Protein AF-K2SAN8-F1 (afdb_monomer)

Nearest PDB structures (foldseek):
  2pwq-assembly1_A  TM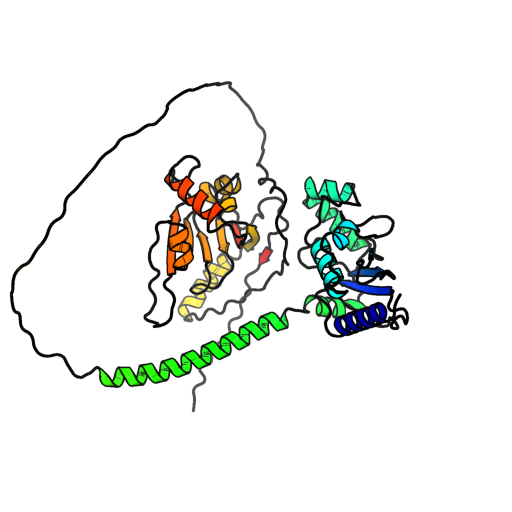=8.621E-01  e=1.666E-12  Plasmodium yoelii
  6jb7-assembly1_A  TM=8.737E-01  e=1.089E-11  Homo sapiens
  2bf8-assembly1_A  TM=8.536E-01  e=1.089E-11  Bos taurus
  1fzy-assembly2_B  TM=8.467E-01  e=1.089E-11  Saccharomyces cerevisiae
  5dfl-assembly1_A  TM=8.060E-01  e=1.924E-11  Homo sapiens

pLDDT: mean 72.25, std 24.47, range [22.67, 98.5]

Mean predicted aligned error: 20.69 Å

Foldseek 3Di:
DDPVQVVQLVVLVVVCVVAAAFQKDADPPDDPPPDSQKDWIKGQQFAPFLLNQFIWIKMWGHDPPPPVAFTWIATPFQFLAQQAARPTRTGQRCLRGVPRDNVDGPRVSVVSVNQCRQPPDLVNGNPVVLSVCVQPPVVVSSVVRNVSRVVGGHDDPVCPVVSVVSNCRPVVVVVVVVVVVVVVVVVVVVVVVVVVVVVVVPPPDDDDDDDDDDDDDDDDDDDDDDDDDDDDDDDDDDDDDDDDDDDDDDDDDDPDDPDDDGGDHDDPDPDDDDDDDDPVVVVVVCCVVVVVQFFFWKFKDWFFPLVCLDDPNLVPPQQPFFKWKWWDDDPQPDFIWIAGNNKIKTKAFPVLCVVLVADWDWDDDPPDPDRGIITIHIDNCNDPQCDPPRPNNVSVSCSRVPRRVDITIMIMGGPVCRNDDRPDDPRIDTDGDDDDDDDPDDPPDD

Radius of gyration: 30.13 Å; Cα contacts (8 Å, |Δi|>4): 575; chains: 1; bounding box: 78×81×96 Å

Organism: Macrophomina phaseolina (strain MS6) (NCBI:txid1126212)

Structure (mmCIF, N/CA/C/O backbone):
data_AF-K2SAN8-F1
#
_entry.id   AF-K2SAN8-F1
#
loop_
_atom_site.group_PDB
_atom_site.id
_atom_site.type_symbol
_atom_site.label_atom_id
_atom_site.label_alt_id
_atom_site.label_comp_id
_atom_site.label_asym_id
_atom_site.label_entity_id
_atom_site.label_seq_id
_atom_site.pdbx_PDB_ins_code
_atom_site.Cartn_x
_atom_site.Cartn_y
_atom_site.Cartn_z
_atom_site.occupancy
_atom_site.B_iso_or_equiv
_atom_site.auth_seq_id
_atom_site.auth_comp_id
_atom_site.auth_asym_id
_atom_site.auth_atom_id
_atom_site.pdbx_PDB_model_num
ATOM 1 N N . MET A 1 1 ? 27.602 6.646 -16.347 1.00 84.94 1 MET A N 1
ATOM 2 C CA . MET A 1 1 ? 27.519 6.472 -14.873 1.00 84.94 1 MET A CA 1
ATOM 3 C C . MET A 1 1 ? 28.929 6.350 -14.287 1.00 84.94 1 MET A C 1
ATOM 5 O O . MET A 1 1 ? 29.785 5.801 -14.969 1.00 84.94 1 MET A O 1
ATOM 9 N N . ASN A 1 2 ? 29.217 6.882 -13.089 1.00 89.88 2 ASN A N 1
ATOM 10 C CA . ASN A 1 2 ? 30.570 6.803 -12.496 1.00 89.88 2 ASN A CA 1
ATOM 11 C C . ASN A 1 2 ? 30.810 5.475 -11.743 1.00 89.88 2 ASN A C 1
ATOM 13 O O . ASN A 1 2 ? 29.861 4.770 -11.405 1.00 89.88 2 ASN A O 1
ATOM 17 N N . SER A 1 3 ? 32.071 5.138 -11.449 1.00 90.50 3 SER A N 1
ATOM 18 C CA . SER A 1 3 ? 32.447 3.839 -10.858 1.00 90.50 3 SER A CA 1
ATOM 19 C C . SER A 1 3 ? 31.837 3.575 -9.475 1.00 90.50 3 SER A C 1
ATOM 21 O O . SER A 1 3 ? 31.459 2.443 -9.173 1.00 90.50 3 SER A O 1
ATOM 23 N N . ARG A 1 4 ? 31.694 4.609 -8.634 1.00 91.00 4 ARG A N 1
ATOM 24 C CA . ARG A 1 4 ? 31.044 4.499 -7.315 1.00 91.00 4 ARG A CA 1
ATOM 25 C C . ARG A 1 4 ? 29.552 4.186 -7.462 1.00 91.00 4 ARG A C 1
ATOM 27 O O . ARG A 1 4 ? 29.043 3.319 -6.761 1.00 91.00 4 ARG A O 1
ATOM 34 N N . SER A 1 5 ? 28.890 4.867 -8.392 1.00 92.25 5 SER A N 1
ATOM 35 C CA . SER A 1 5 ? 27.467 4.695 -8.702 1.00 92.25 5 SER A CA 1
ATOM 36 C C . SER A 1 5 ? 27.193 3.320 -9.305 1.00 92.25 5 SER A C 1
ATOM 38 O O . SER A 1 5 ? 26.248 2.656 -8.903 1.00 92.25 5 SER A O 1
ATOM 40 N N . LEU A 1 6 ? 28.074 2.842 -10.191 1.00 93.19 6 LEU A N 1
ATOM 41 C CA . LEU A 1 6 ? 27.991 1.497 -10.761 1.00 93.19 6 LEU A CA 1
ATOM 42 C C . LEU A 1 6 ? 28.136 0.407 -9.690 1.00 93.19 6 LEU A C 1
ATOM 44 O O . LEU A 1 6 ? 27.370 -0.548 -9.685 1.00 93.19 6 LEU A O 1
ATOM 48 N N . ARG A 1 7 ? 29.071 0.568 -8.740 1.00 94.25 7 ARG A N 1
ATOM 49 C CA . ARG A 1 7 ? 29.221 -0.371 -7.616 1.00 94.25 7 ARG A CA 1
ATOM 50 C C . ARG A 1 7 ? 27.999 -0.367 -6.697 1.00 94.25 7 ARG A C 1
ATOM 52 O O . ARG A 1 7 ? 27.585 -1.434 -6.257 1.00 94.25 7 ARG A O 1
ATOM 59 N N . ARG A 1 8 ? 27.430 0.813 -6.415 1.00 94.44 8 ARG A N 1
ATOM 60 C CA . ARG A 1 8 ? 26.171 0.932 -5.664 1.00 94.44 8 ARG A CA 1
ATOM 61 C C . ARG A 1 8 ? 25.045 0.194 -6.386 1.00 94.44 8 ARG A C 1
ATOM 63 O O . ARG A 1 8 ? 24.405 -0.645 -5.771 1.00 94.44 8 ARG A O 1
ATOM 70 N N . LEU A 1 9 ? 24.866 0.446 -7.680 1.00 95.25 9 LEU A N 1
ATOM 71 C CA . LEU A 1 9 ? 23.820 -0.192 -8.474 1.00 95.25 9 LEU A CA 1
ATOM 72 C C . LEU A 1 9 ? 23.974 -1.718 -8.523 1.00 95.25 9 LEU A C 1
ATOM 74 O O . LEU A 1 9 ? 23.003 -2.431 -8.308 1.00 95.25 9 LEU A O 1
ATOM 78 N N . ALA A 1 10 ? 25.193 -2.223 -8.729 1.00 94.12 10 ALA A N 1
ATOM 79 C CA . ALA A 1 10 ? 25.463 -3.660 -8.692 1.00 94.12 10 ALA A CA 1
ATOM 80 C C . ALA A 1 10 ? 25.134 -4.282 -7.320 1.00 94.12 10 ALA A C 1
ATOM 82 O O . ALA A 1 10 ? 24.589 -5.381 -7.258 1.00 94.12 10 ALA A O 1
ATOM 83 N N . GLY A 1 11 ? 25.426 -3.575 -6.222 1.00 94.38 11 GLY A N 1
ATOM 84 C CA . GLY A 1 11 ? 25.046 -4.002 -4.873 1.00 94.38 11 GLY A CA 1
ATOM 85 C C . GLY A 1 11 ? 23.531 -4.019 -4.651 1.00 94.38 11 GLY A C 1
ATOM 86 O O . GLY A 1 11 ? 23.014 -4.952 -4.035 1.00 94.38 11 GLY A O 1
ATOM 87 N N . ASP A 1 12 ? 22.814 -3.033 -5.191 1.00 95.19 12 ASP A N 1
ATOM 88 C CA . ASP A 1 12 ? 21.354 -2.972 -5.100 1.00 95.19 12 ASP A CA 1
ATOM 89 C C . ASP A 1 12 ? 20.702 -4.105 -5.911 1.00 95.19 12 ASP A C 1
ATOM 91 O O . ASP A 1 12 ? 19.794 -4.759 -5.403 1.00 95.19 12 ASP A O 1
ATOM 95 N N . HIS A 1 13 ? 21.215 -4.414 -7.110 1.00 93.50 13 HIS A N 1
ATOM 96 C CA . HIS A 1 13 ? 20.814 -5.599 -7.887 1.00 93.50 13 HIS A CA 1
ATOM 97 C C . HIS A 1 13 ? 21.083 -6.900 -7.128 1.00 93.50 13 HIS A C 1
ATOM 99 O O . HIS A 1 13 ? 20.190 -7.732 -7.006 1.00 93.50 13 HIS A O 1
ATOM 105 N N . ALA A 1 14 ? 22.282 -7.070 -6.561 1.00 91.88 14 ALA A N 1
ATOM 106 C CA . ALA A 1 14 ? 22.618 -8.264 -5.783 1.00 91.88 14 ALA A CA 1
ATOM 107 C C . ALA A 1 14 ? 21.690 -8.443 -4.569 1.00 91.88 14 ALA A C 1
ATOM 109 O O . ALA A 1 14 ? 21.231 -9.551 -4.298 1.00 91.88 14 ALA A O 1
ATOM 110 N N . THR A 1 15 ? 21.370 -7.349 -3.872 1.00 91.56 15 THR A N 1
ATOM 111 C CA . THR A 1 15 ? 20.417 -7.355 -2.752 1.00 91.56 15 THR A CA 1
ATOM 112 C C . THR A 1 15 ? 19.019 -7.738 -3.227 1.00 91.56 15 THR A C 1
ATOM 114 O O . THR A 1 15 ? 18.359 -8.561 -2.600 1.00 91.56 15 THR A O 1
ATOM 117 N N . LEU A 1 16 ? 18.586 -7.185 -4.361 1.00 92.19 16 LEU A N 1
ATOM 118 C CA . LEU A 1 16 ? 17.276 -7.449 -4.939 1.00 92.19 16 LEU A CA 1
ATOM 119 C C . LEU A 1 16 ? 17.121 -8.912 -5.382 1.00 92.19 16 LEU A C 1
ATOM 121 O O . LEU A 1 16 ? 16.092 -9.520 -5.112 1.00 92.19 16 LEU A O 1
ATOM 125 N N . HIS A 1 17 ? 18.144 -9.497 -6.009 1.00 89.69 17 HIS A N 1
ATOM 126 C CA . HIS A 1 17 ? 18.153 -10.914 -6.388 1.00 89.69 17 HIS A CA 1
ATOM 127 C C . HIS A 1 17 ? 18.205 -11.865 -5.183 1.00 89.69 17 HIS A C 1
ATOM 129 O O . HIS A 1 17 ? 17.746 -13.000 -5.296 1.00 89.69 17 HIS A O 1
ATOM 135 N N . ALA A 1 18 ? 18.740 -11.416 -4.044 1.00 89.31 18 ALA A N 1
ATOM 136 C CA . ALA A 1 18 ? 18.770 -12.194 -2.809 1.00 89.31 18 ALA A CA 1
ATOM 137 C C . ALA A 1 18 ? 17.440 -12.138 -2.030 1.00 89.31 18 ALA A C 1
ATOM 139 O O . ALA A 1 18 ? 17.004 -13.161 -1.508 1.00 89.31 18 ALA A O 1
ATOM 140 N N . ASP A 1 19 ? 16.797 -10.967 -1.944 1.00 88.69 19 ASP A N 1
ATOM 141 C CA . ASP A 1 19 ? 15.539 -10.754 -1.211 1.00 88.69 19 ASP A CA 1
ATOM 142 C C . ASP A 1 19 ? 14.637 -9.744 -1.940 1.00 88.69 19 ASP A C 1
ATOM 144 O O . ASP A 1 19 ? 14.713 -8.527 -1.736 1.00 88.69 19 ASP A O 1
ATOM 148 N N . LEU A 1 20 ? 13.748 -10.257 -2.794 1.00 92.62 20 LEU A N 1
ATOM 149 C CA . LEU A 1 20 ? 12.717 -9.429 -3.420 1.00 92.62 20 LEU A CA 1
ATOM 150 C C . LEU A 1 20 ? 11.610 -9.061 -2.423 1.00 92.62 20 LEU A C 1
ATOM 152 O O . LEU A 1 20 ? 11.250 -9.879 -1.571 1.00 92.62 20 LEU A O 1
ATOM 156 N N . PRO A 1 21 ? 11.001 -7.872 -2.576 1.00 93.06 21 PRO A N 1
ATOM 157 C CA . PRO A 1 21 ? 9.800 -7.534 -1.832 1.00 93.06 21 PRO A CA 1
ATOM 158 C C . PRO A 1 21 ? 8.619 -8.449 -2.222 1.00 93.06 21 PRO A C 1
ATOM 160 O O . PRO A 1 21 ? 8.633 -9.040 -3.308 1.00 93.06 21 PRO A O 1
ATOM 163 N N . PRO A 1 22 ? 7.587 -8.559 -1.360 1.00 90.25 22 PRO A N 1
ATOM 164 C CA . PRO A 1 22 ? 6.386 -9.343 -1.649 1.00 90.25 22 PRO A CA 1
ATOM 165 C C . PRO A 1 22 ? 5.758 -8.960 -2.989 1.00 90.25 22 PRO A C 1
ATOM 167 O O . PRO A 1 22 ? 5.844 -7.806 -3.411 1.00 90.25 22 PRO A O 1
ATOM 170 N N . ASN A 1 23 ? 5.090 -9.916 -3.629 1.00 94.81 23 ASN A N 1
ATOM 171 C CA . ASN A 1 23 ? 4.440 -9.807 -4.939 1.00 94.81 23 ASN A CA 1
ATOM 172 C C . ASN A 1 23 ? 5.371 -9.640 -6.153 1.00 94.81 23 ASN A C 1
ATOM 174 O O . ASN A 1 23 ? 4.891 -9.734 -7.284 1.00 94.81 23 ASN A O 1
ATOM 178 N N . TYR A 1 24 ? 6.675 -9.429 -5.964 1.00 96.62 24 TYR A N 1
ATOM 179 C CA . TYR A 1 24 ? 7.621 -9.297 -7.071 1.00 96.62 24 TYR A CA 1
ATOM 180 C C . TYR A 1 24 ? 8.365 -10.593 -7.369 1.00 96.62 24 TYR A C 1
ATOM 182 O O . TYR A 1 24 ? 8.777 -11.320 -6.464 1.00 96.62 24 TYR A O 1
ATOM 190 N N . PHE A 1 25 ? 8.602 -10.846 -8.654 1.00 95.19 25 PHE A N 1
ATOM 191 C CA . PHE A 1 25 ? 9.457 -11.933 -9.122 1.00 95.19 25 PHE A CA 1
ATOM 192 C C . PHE A 1 25 ? 10.042 -11.632 -10.504 1.00 95.19 25 PHE A C 1
ATOM 194 O O . PHE A 1 25 ? 9.505 -10.837 -11.278 1.00 95.19 25 PHE A O 1
ATOM 201 N N . PHE A 1 26 ? 11.163 -12.273 -10.821 1.00 93.44 26 PHE A N 1
ATOM 202 C CA . PHE A 1 26 ? 11.747 -12.230 -12.158 1.00 93.44 26 PHE A CA 1
ATOM 203 C C . PHE A 1 26 ? 11.063 -13.262 -13.053 1.00 93.44 26 PHE A C 1
ATOM 205 O O . PHE A 1 26 ? 10.739 -14.360 -12.601 1.00 93.44 26 PHE A O 1
ATOM 212 N N . ALA A 1 27 ? 10.832 -12.921 -14.321 1.00 88.75 27 ALA A N 1
ATOM 213 C CA . ALA A 1 27 ? 10.229 -13.864 -15.252 1.00 88.75 27 ALA A CA 1
ATOM 214 C C . ALA A 1 27 ? 11.170 -15.067 -15.485 1.00 88.75 27 ALA A C 1
ATOM 216 O O . ALA A 1 27 ? 12.362 -14.867 -15.744 1.00 88.75 27 ALA A O 1
ATOM 217 N N . PRO A 1 28 ? 10.664 -16.312 -15.412 1.00 78.62 28 PRO A N 1
ATOM 218 C CA . PRO A 1 28 ? 11.452 -17.483 -15.761 1.00 78.62 28 PRO A CA 1
ATOM 219 C C . PRO A 1 28 ? 11.811 -17.394 -17.248 1.00 78.62 28 PRO A C 1
ATOM 221 O O . PRO A 1 28 ? 10.934 -17.171 -18.081 1.00 78.62 28 PRO A O 1
ATOM 224 N N . HIS A 1 29 ? 13.097 -17.559 -17.567 1.00 68.56 29 HIS A N 1
ATOM 225 C CA . HIS A 1 29 ? 13.679 -17.485 -18.921 1.00 68.56 29 HIS A CA 1
ATOM 226 C C . HIS A 1 29 ? 13.993 -16.090 -19.479 1.00 68.56 29 HIS A C 1
ATOM 228 O O . HIS A 1 29 ? 14.307 -15.981 -20.663 1.00 68.56 29 HIS A O 1
ATOM 234 N N . THR A 1 30 ? 13.973 -15.033 -18.665 1.00 65.50 30 THR A N 1
ATOM 235 C CA . THR A 1 30 ? 14.639 -13.788 -19.067 1.00 65.50 30 THR A CA 1
ATOM 236 C C . THR A 1 30 ? 16.131 -13.936 -18.799 1.00 65.50 30 THR A C 1
ATOM 238 O O . THR A 1 30 ? 16.532 -14.069 -17.641 1.00 65.50 30 THR A O 1
ATOM 241 N N . ASP A 1 31 ? 16.945 -13.934 -19.856 1.00 62.31 31 ASP A N 1
ATOM 242 C CA . ASP A 1 31 ? 18.392 -13.801 -19.696 1.00 62.31 31 ASP A CA 1
ATOM 243 C C . ASP A 1 31 ? 18.665 -12.515 -18.906 1.00 62.31 31 ASP A C 1
ATOM 245 O O . ASP A 1 31 ? 18.060 -11.480 -19.214 1.00 62.31 31 ASP A O 1
ATOM 249 N N . PRO A 1 32 ? 19.513 -12.553 -17.864 1.00 60.94 32 PRO A N 1
ATOM 250 C CA . PRO A 1 32 ? 19.866 -11.345 -17.144 1.00 60.94 32 PRO A CA 1
ATOM 251 C C . PRO A 1 32 ? 20.430 -10.352 -18.159 1.00 60.94 32 PRO A C 1
ATOM 253 O O . PRO A 1 32 ? 21.448 -10.611 -18.794 1.00 60.94 32 PRO A O 1
ATOM 256 N N . SER A 1 33 ? 19.724 -9.238 -18.346 1.00 60.12 33 SER A N 1
ATOM 257 C CA . SER A 1 33 ? 20.226 -8.112 -19.123 1.00 60.12 33 SER A CA 1
ATOM 258 C C . SER A 1 33 ? 21.606 -7.742 -18.581 1.00 60.12 33 SER A C 1
ATOM 260 O O . SER A 1 33 ? 21.732 -7.409 -17.401 1.00 60.12 33 SER A O 1
ATOM 262 N N . ASP A 1 34 ? 22.631 -7.764 -19.437 1.00 62.69 34 ASP A N 1
ATOM 263 C CA . ASP A 1 34 ? 23.974 -7.271 -19.091 1.00 62.69 34 ASP A CA 1
ATOM 264 C C . ASP A 1 34 ? 23.949 -5.773 -18.720 1.00 62.69 34 ASP A C 1
ATOM 266 O O . ASP A 1 34 ? 24.878 -5.235 -18.108 1.00 62.69 34 ASP A O 1
ATOM 270 N N . GLU A 1 35 ? 22.867 -5.076 -19.074 1.00 83.25 35 GLU A N 1
ATOM 271 C CA . GLU A 1 35 ? 22.671 -3.668 -18.798 1.00 83.25 35 GLU A CA 1
ATOM 272 C C . GLU A 1 35 ? 22.026 -3.451 -17.419 1.00 83.25 35 GLU A C 1
ATOM 274 O O . GLU A 1 35 ? 20.806 -3.421 -17.271 1.00 83.25 35 GLU A O 1
ATOM 279 N N . LEU A 1 36 ? 22.869 -3.222 -16.404 1.00 88.00 36 LEU A N 1
ATOM 280 C CA . LEU A 1 36 ? 22.456 -2.910 -15.024 1.00 88.00 36 LEU A CA 1
ATOM 281 C C . LEU A 1 36 ? 21.551 -1.672 -14.903 1.00 88.00 36 LEU A C 1
ATOM 283 O O . LEU A 1 36 ? 20.892 -1.497 -13.876 1.00 88.00 36 LEU A O 1
ATOM 287 N N . THR A 1 37 ? 21.556 -0.784 -15.902 1.00 93.62 37 THR A N 1
ATOM 288 C CA . THR A 1 37 ? 20.730 0.432 -15.932 1.00 93.62 37 THR A CA 1
ATOM 289 C C . THR A 1 37 ? 19.277 0.182 -16.320 1.00 93.62 37 THR A C 1
ATOM 291 O O . THR A 1 37 ? 18.477 1.110 -16.244 1.00 93.62 37 THR A O 1
ATOM 294 N N . GLN A 1 38 ? 18.927 -1.053 -16.673 1.00 93.12 38 GLN A N 1
ATOM 295 C CA . GLN A 1 38 ? 17.569 -1.476 -16.982 1.00 93.12 38 GLN A CA 1
ATOM 296 C C . GLN A 1 38 ? 17.176 -2.633 -16.063 1.00 93.12 38 GLN A C 1
ATOM 298 O O . GLN A 1 38 ? 17.977 -3.528 -15.794 1.00 93.12 38 GLN A O 1
ATOM 303 N N . LEU A 1 39 ? 15.941 -2.622 -15.568 1.00 93.88 39 LEU A N 1
ATOM 304 C CA . LEU A 1 39 ? 15.419 -3.691 -14.722 1.00 93.88 39 LEU A CA 1
ATOM 305 C C . LEU A 1 39 ? 13.973 -4.001 -15.098 1.00 93.88 39 LEU A C 1
ATOM 307 O O . LEU A 1 39 ? 13.069 -3.219 -14.813 1.00 93.88 39 LEU A O 1
ATOM 311 N N . ASP A 1 40 ? 13.760 -5.173 -15.687 1.00 94.38 40 ASP A N 1
ATOM 312 C CA . ASP A 1 40 ? 12.429 -5.724 -15.918 1.00 94.38 40 ASP A CA 1
ATOM 313 C C . ASP A 1 40 ? 12.046 -6.684 -14.795 1.00 94.38 40 ASP A C 1
ATOM 315 O O . ASP A 1 40 ? 12.803 -7.583 -14.421 1.00 94.38 40 ASP A O 1
ATOM 319 N N . ILE A 1 41 ? 10.841 -6.505 -14.264 1.00 95.94 41 ILE A N 1
ATOM 320 C CA . ILE A 1 41 ? 10.322 -7.318 -13.173 1.00 95.94 41 ILE A CA 1
ATOM 321 C C . ILE A 1 41 ? 8.815 -7.521 -13.302 1.00 95.94 41 ILE A C 1
ATOM 323 O O . ILE A 1 41 ? 8.092 -6.695 -13.865 1.00 95.94 41 ILE A O 1
ATOM 327 N N . LEU A 1 42 ? 8.328 -8.646 -12.789 1.00 97.75 42 LEU A N 1
ATOM 328 C CA . LEU A 1 42 ? 6.907 -8.937 -12.709 1.00 97.75 42 LEU A CA 1
ATOM 329 C C . LEU A 1 42 ? 6.371 -8.583 -11.326 1.00 97.75 42 LEU A C 1
ATOM 331 O O . LEU A 1 42 ? 7.001 -8.873 -10.311 1.00 97.75 42 LEU A O 1
ATOM 335 N N . LEU A 1 43 ? 5.187 -7.980 -11.313 1.00 98.19 43 LEU A N 1
ATOM 336 C CA . LEU A 1 43 ? 4.431 -7.631 -10.122 1.00 98.19 43 LEU A CA 1
ATOM 337 C C . LEU A 1 43 ? 3.083 -8.344 -10.151 1.00 98.19 43 LEU A C 1
ATOM 339 O O . LEU A 1 43 ? 2.230 -8.040 -10.989 1.00 98.19 43 LEU A O 1
ATOM 343 N N . ALA A 1 44 ? 2.880 -9.277 -9.228 1.00 97.81 44 ALA A N 1
ATOM 344 C CA . ALA A 1 44 ? 1.551 -9.768 -8.908 1.00 97.81 44 ALA A CA 1
ATOM 345 C C . ALA A 1 44 ? 0.741 -8.628 -8.277 1.00 97.81 44 ALA A C 1
ATOM 347 O O . ALA A 1 44 ? 1.223 -7.921 -7.395 1.00 97.81 44 ALA A O 1
ATOM 348 N N . GLY A 1 45 ? -0.490 -8.417 -8.732 1.00 94.56 45 GLY A N 1
ATOM 349 C CA . GLY A 1 45 ? -1.342 -7.393 -8.144 1.00 94.56 45 GLY A CA 1
ATOM 350 C C . GLY A 1 45 ? -1.514 -7.619 -6.635 1.00 94.56 45 GLY A C 1
ATOM 351 O O . GLY A 1 45 ? -1.863 -8.739 -6.247 1.00 94.56 45 GLY A O 1
ATOM 352 N N . PRO A 1 46 ? -1.298 -6.595 -5.787 1.00 88.19 46 PRO A N 1
ATOM 353 C CA . PRO A 1 46 ? -1.432 -6.752 -4.343 1.00 88.19 46 PRO A CA 1
ATOM 354 C C . PRO A 1 46 ? -2.847 -7.174 -3.935 1.00 88.19 46 PRO A C 1
ATOM 356 O O . PRO A 1 46 ? -3.843 -6.715 -4.509 1.00 88.19 46 PRO A O 1
ATOM 359 N N . GLU A 1 47 ? -2.948 -8.030 -2.921 1.00 83.69 47 GLU A N 1
ATOM 360 C CA . GLU A 1 47 ? -4.235 -8.490 -2.397 1.00 83.69 47 GLU A CA 1
ATOM 361 C C . GLU A 1 47 ? -5.054 -7.345 -1.785 1.00 83.69 47 GLU A C 1
ATOM 363 O O . GLU A 1 47 ? -4.523 -6.391 -1.218 1.00 83.69 47 GLU A O 1
ATOM 368 N N . GLY A 1 48 ? -6.380 -7.424 -1.910 1.00 80.94 48 GLY A N 1
ATOM 369 C CA . GLY A 1 48 ? -7.291 -6.361 -1.470 1.00 80.94 48 GLY A CA 1
ATOM 370 C C . GLY A 1 48 ? -7.383 -5.1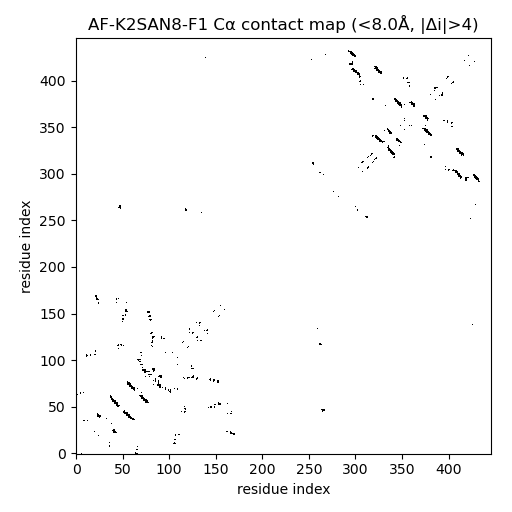48 -2.400 1.00 80.94 48 GLY A C 1
ATOM 371 O O . GLY A 1 48 ? -8.139 -4.226 -2.111 1.00 80.94 48 GLY A O 1
ATOM 372 N N . THR A 1 49 ? -6.673 -5.151 -3.530 1.00 89.69 49 THR A N 1
ATOM 373 C CA . THR A 1 49 ? -6.759 -4.101 -4.559 1.00 89.69 49 THR A CA 1
ATOM 374 C C . THR A 1 49 ? -7.572 -4.584 -5.770 1.00 89.69 49 THR A C 1
ATOM 376 O O . THR A 1 49 ? -7.682 -5.794 -6.000 1.00 89.69 49 THR A O 1
ATOM 379 N N . PRO A 1 50 ? -8.118 -3.691 -6.621 1.00 92.00 50 PRO A N 1
ATOM 380 C CA . PRO A 1 50 ? -8.744 -4.103 -7.885 1.00 92.00 50 PRO A CA 1
ATOM 381 C C . PRO A 1 50 ? -7.755 -4.731 -8.891 1.00 92.00 50 PRO A C 1
ATOM 383 O O . PRO A 1 50 ? -8.168 -5.208 -9.951 1.00 92.00 50 PRO A O 1
ATOM 386 N N . TYR A 1 51 ? -6.464 -4.752 -8.558 1.00 96.50 51 TYR A N 1
ATOM 387 C CA . TYR A 1 51 ? -5.382 -5.320 -9.354 1.00 96.50 51 TYR A CA 1
ATOM 388 C C . TYR A 1 51 ? -5.052 -6.768 -8.962 1.00 96.50 51 TYR A C 1
ATOM 390 O O . TYR A 1 51 ? -4.313 -7.415 -9.689 1.00 96.50 51 TYR A O 1
ATOM 398 N N . ALA A 1 52 ? -5.603 -7.304 -7.861 1.00 93.12 52 ALA A N 1
ATOM 399 C CA . ALA A 1 52 ? -5.177 -8.558 -7.211 1.00 93.12 52 ALA A CA 1
ATOM 400 C C . ALA A 1 52 ? -5.139 -9.821 -8.103 1.00 93.12 52 ALA A C 1
ATOM 402 O O . ALA A 1 52 ? -4.381 -10.761 -7.840 1.00 93.12 52 ALA A O 1
ATOM 403 N N . ALA A 1 53 ? -5.967 -9.857 -9.149 1.00 92.50 53 ALA A N 1
ATOM 404 C CA . ALA A 1 53 ? -6.021 -10.948 -10.127 1.00 92.50 53 ALA A CA 1
ATOM 405 C C . ALA A 1 53 ? -5.060 -10.749 -11.318 1.00 92.50 53 ALA A C 1
ATOM 407 O O . ALA A 1 53 ? -5.075 -11.539 -12.261 1.00 92.50 53 ALA A O 1
ATOM 408 N N . GLY A 1 54 ? -4.280 -9.669 -11.299 1.00 96.31 54 GLY A N 1
ATOM 409 C CA . GLY A 1 54 ? -3.423 -9.225 -12.384 1.00 96.31 54 GLY A CA 1
ATOM 410 C C . GLY A 1 54 ? -1.951 -9.582 -12.205 1.00 96.31 54 GLY A C 1
ATOM 411 O O . GLY A 1 54 ? -1.454 -9.715 -11.087 1.00 96.31 54 GLY A O 1
ATOM 412 N N . LEU A 1 55 ? -1.240 -9.666 -13.326 1.00 98.44 55 LEU A N 1
ATOM 413 C CA . LEU A 1 55 ? 0.211 -9.725 -13.419 1.00 98.44 55 LEU A CA 1
ATOM 414 C C . LEU A 1 55 ? 0.715 -8.590 -14.311 1.00 98.44 55 LEU A C 1
ATOM 416 O O . LEU A 1 55 ? 0.361 -8.493 -15.490 1.00 98.44 55 LEU A O 1
ATOM 420 N N . TYR A 1 56 ? 1.574 -7.745 -13.754 1.00 98.50 56 TYR A N 1
ATOM 421 C CA . TYR A 1 56 ? 2.048 -6.534 -14.406 1.00 98.50 56 TYR A CA 1
ATOM 422 C C . TYR A 1 56 ? 3.542 -6.624 -14.691 1.00 98.50 56 TYR A C 1
ATOM 424 O O . TYR A 1 56 ? 4.343 -6.861 -13.791 1.00 98.50 56 TYR A O 1
ATOM 432 N N . LYS A 1 57 ? 3.923 -6.399 -15.949 1.00 97.94 57 LYS A N 1
ATOM 433 C CA . LYS A 1 57 ? 5.313 -6.170 -16.340 1.00 97.94 57 LYS A CA 1
ATOM 434 C C . LYS A 1 57 ? 5.677 -4.735 -15.987 1.00 97.94 57 LYS A C 1
ATOM 436 O O . LYS A 1 57 ? 5.067 -3.802 -16.515 1.00 97.94 57 LYS A O 1
ATOM 441 N N . LEU A 1 58 ? 6.652 -4.576 -15.107 1.00 97.81 58 LEU A N 1
ATOM 442 C CA . LEU A 1 58 ? 7.185 -3.301 -14.659 1.00 97.81 58 LEU A CA 1
ATOM 443 C C . LEU A 1 58 ? 8.631 -3.178 -15.132 1.00 97.81 58 LEU A C 1
ATOM 445 O O . LEU A 1 58 ? 9.414 -4.114 -15.003 1.00 97.81 58 LEU A O 1
ATOM 449 N N . HIS A 1 59 ? 8.967 -2.012 -15.659 1.00 96.81 59 HIS A N 1
ATOM 450 C CA . HIS A 1 59 ? 10.293 -1.683 -16.145 1.00 96.81 59 HIS A CA 1
ATOM 451 C C . HIS A 1 59 ? 10.827 -0.484 -15.368 1.00 96.81 59 HIS A C 1
ATOM 453 O O . HIS A 1 59 ? 10.162 0.555 -15.329 1.00 96.81 59 HIS A O 1
ATOM 459 N N . LEU A 1 60 ? 12.000 -0.621 -14.752 1.00 96.94 60 LEU A N 1
ATOM 460 C CA . LEU A 1 60 ? 12.726 0.494 -14.156 1.00 96.94 60 LEU A CA 1
ATOM 461 C C . LEU A 1 60 ? 13.898 0.894 -15.047 1.00 96.94 60 LEU A C 1
ATOM 463 O O . LEU A 1 60 ? 14.695 0.047 -15.449 1.00 96.94 60 LEU A O 1
ATOM 467 N N . GLU A 1 61 ? 14.032 2.197 -15.264 1.00 96.56 61 GLU A N 1
ATOM 468 C CA . GLU A 1 61 ? 15.181 2.800 -15.930 1.00 96.56 61 GLU A CA 1
ATOM 469 C C . GLU A 1 61 ? 15.998 3.572 -14.887 1.00 96.56 61 GLU A C 1
ATOM 471 O O . GLU A 1 61 ? 15.508 4.475 -14.200 1.00 96.56 61 GLU A O 1
ATOM 476 N N . ILE A 1 62 ? 17.259 3.176 -14.718 1.00 96.81 62 ILE A N 1
ATOM 477 C CA . ILE A 1 62 ? 18.152 3.737 -13.709 1.00 96.81 62 ILE A CA 1
ATOM 478 C C . ILE A 1 62 ? 18.966 4.871 -14.346 1.00 96.81 62 ILE A C 1
ATOM 480 O O . ILE A 1 62 ? 19.780 4.623 -15.242 1.00 96.81 62 ILE A O 1
ATOM 484 N N . PRO A 1 63 ? 18.824 6.124 -13.870 1.00 95.50 63 PRO A N 1
ATOM 485 C CA . PRO A 1 63 ? 19.515 7.252 -14.471 1.00 95.50 63 PRO A CA 1
ATOM 486 C C . PRO A 1 63 ? 21.017 7.204 -14.187 1.00 95.50 63 PRO A C 1
ATOM 488 O O . PRO A 1 63 ? 21.479 6.712 -13.158 1.00 95.50 63 PRO A O 1
ATOM 491 N N . HIS A 1 64 ? 21.811 7.856 -15.039 1.00 94.44 64 HIS A N 1
ATOM 492 C CA . HIS A 1 64 ? 23.255 8.000 -14.814 1.00 94.44 64 HIS A CA 1
ATOM 493 C C . HIS A 1 64 ? 23.633 8.754 -13.528 1.00 94.44 64 HIS A C 1
ATOM 495 O O . HIS A 1 64 ? 24.795 8.684 -13.114 1.00 94.44 64 HIS A O 1
ATOM 501 N N . THR A 1 65 ? 22.684 9.478 -12.928 1.00 95.12 65 THR A N 1
ATOM 502 C CA . THR A 1 65 ? 22.816 10.205 -11.658 1.00 95.12 65 THR A CA 1
ATOM 503 C C . THR A 1 65 ? 22.436 9.368 -10.435 1.00 95.12 65 THR A C 1
ATOM 505 O O . THR A 1 65 ? 22.476 9.886 -9.321 1.00 95.12 65 THR A O 1
ATOM 508 N N . TYR A 1 66 ? 22.075 8.092 -10.592 1.00 95.75 66 TYR A N 1
ATOM 509 C CA . TYR A 1 66 ? 21.797 7.200 -9.467 1.00 95.75 66 TYR A CA 1
ATOM 510 C C . TYR A 1 66 ? 23.019 7.068 -8.534 1.00 95.75 66 TYR A C 1
ATOM 512 O O . TYR A 1 66 ? 24.139 6.953 -9.034 1.00 95.75 66 TYR A O 1
ATOM 520 N N . PRO A 1 67 ? 22.859 7.065 -7.194 1.00 94.81 67 PRO A N 1
ATOM 521 C CA . PRO A 1 67 ? 21.610 7.127 -6.422 1.00 94.81 67 PRO A CA 1
ATOM 522 C C . PRO A 1 67 ? 21.150 8.552 -6.065 1.00 94.81 67 PRO A C 1
ATOM 524 O O . PRO A 1 67 ? 20.230 8.722 -5.274 1.00 94.81 67 PRO A O 1
ATOM 527 N N . THR A 1 68 ? 21.773 9.609 -6.595 1.00 94.69 68 THR A N 1
ATOM 528 C CA . THR A 1 68 ? 21.339 10.990 -6.316 1.00 94.69 68 THR A CA 1
ATOM 529 C C . THR A 1 68 ? 19.936 11.265 -6.858 1.00 94.69 68 THR A C 1
ATOM 531 O O . THR A 1 68 ? 19.163 11.968 -6.215 1.00 94.69 68 THR A O 1
ATOM 534 N N . SER A 1 69 ? 19.587 10.690 -8.009 1.00 94.25 69 SER A N 1
ATOM 535 C CA . SER A 1 69 ? 18.219 10.699 -8.542 1.00 94.25 69 SER A CA 1
ATOM 536 C C . SER A 1 69 ? 17.613 9.292 -8.497 1.00 94.25 69 SER A C 1
ATOM 538 O O . SER A 1 69 ? 18.357 8.331 -8.721 1.00 94.25 69 SER A O 1
ATOM 540 N N . PRO A 1 70 ? 16.296 9.159 -8.243 1.00 95.56 70 PRO A N 1
ATOM 541 C CA . PRO A 1 70 ? 15.627 7.863 -8.265 1.00 95.56 70 PRO A CA 1
ATOM 542 C C . PRO A 1 70 ? 15.546 7.298 -9.690 1.00 95.56 70 PRO A C 1
ATOM 544 O O . PRO A 1 70 ? 15.559 8.076 -10.651 1.00 95.56 70 PRO A O 1
ATOM 547 N N . PRO A 1 71 ? 15.392 5.971 -9.835 1.00 96.62 71 PRO A N 1
ATOM 548 C CA . PRO A 1 71 ? 14.925 5.350 -11.070 1.00 96.62 71 PRO A CA 1
ATOM 549 C C . PRO A 1 71 ? 13.562 5.896 -11.513 1.00 96.62 71 PRO A C 1
ATOM 551 O O . PRO A 1 71 ? 12.731 6.274 -10.682 1.00 96.62 71 PRO A O 1
ATOM 554 N N . THR A 1 72 ? 13.313 5.896 -12.818 1.00 97.25 72 THR A N 1
ATOM 555 C CA . THR A 1 72 ? 11.964 6.045 -13.382 1.00 97.25 72 THR A CA 1
ATOM 556 C C . THR A 1 72 ? 11.321 4.673 -13.543 1.00 97.25 72 THR A C 1
ATOM 558 O O . THR A 1 72 ? 12.013 3.659 -13.621 1.00 97.25 72 THR A O 1
ATOM 561 N N . ALA A 1 73 ? 9.988 4.626 -13.556 1.00 97.94 73 ALA A N 1
ATOM 562 C CA . ALA A 1 73 ? 9.240 3.378 -13.639 1.00 97.94 73 ALA A CA 1
ATOM 563 C C . ALA A 1 73 ? 8.149 3.451 -14.710 1.00 97.94 73 ALA A C 1
ATOM 565 O O . ALA A 1 73 ? 7.419 4.441 -14.800 1.00 97.94 73 ALA A O 1
ATOM 566 N N . HIS A 1 74 ? 8.016 2.374 -15.480 1.00 98.25 74 HIS A N 1
ATOM 567 C CA . HIS A 1 74 ? 7.038 2.230 -16.549 1.00 98.25 74 HIS A CA 1
ATOM 568 C C . HIS A 1 74 ? 6.341 0.872 -16.469 1.00 98.25 74 HIS A C 1
ATOM 570 O O . HIS A 1 74 ? 6.978 -0.181 -16.525 1.00 98.25 74 HIS A O 1
ATOM 576 N N . PHE A 1 75 ? 5.016 0.879 -16.387 1.00 98.44 75 PHE A N 1
ATOM 577 C CA . PHE A 1 75 ? 4.212 -0.316 -16.587 1.00 98.44 75 PHE A CA 1
ATOM 578 C C . PHE A 1 75 ? 4.185 -0.671 -18.076 1.00 98.44 75 PHE A C 1
ATOM 580 O O . PHE A 1 75 ? 3.616 0.045 -18.895 1.00 98.44 75 PHE A O 1
ATOM 587 N N . ARG A 1 76 ? 4.792 -1.804 -18.437 1.00 97.56 76 ARG A N 1
ATOM 588 C CA . ARG A 1 76 ? 4.698 -2.376 -19.790 1.00 97.56 76 ARG A CA 1
ATOM 589 C C . ARG A 1 76 ? 3.354 -3.072 -20.007 1.00 97.56 76 ARG A C 1
ATOM 591 O O . ARG A 1 76 ? 2.865 -3.136 -21.131 1.00 97.56 76 ARG A O 1
ATOM 598 N N . THR A 1 77 ? 2.745 -3.579 -18.937 1.00 97.94 77 THR A N 1
ATOM 599 C CA . THR A 1 77 ? 1.350 -4.032 -18.950 1.00 97.94 77 THR A CA 1
ATOM 600 C C . THR A 1 77 ? 0.427 -2.834 -18.757 1.00 97.94 77 THR A C 1
ATOM 602 O O . THR A 1 77 ? 0.552 -2.132 -17.757 1.00 97.94 77 THR A O 1
ATOM 605 N N . ARG A 1 78 ? -0.529 -2.614 -19.670 1.00 97.62 78 ARG A N 1
ATOM 606 C CA . ARG A 1 78 ? -1.510 -1.527 -19.526 1.00 97.62 78 ARG A CA 1
ATOM 607 C C . ARG A 1 78 ? -2.267 -1.666 -18.204 1.00 97.62 78 ARG A C 1
ATOM 609 O O . ARG A 1 78 ? -2.798 -2.732 -17.898 1.00 97.62 78 ARG A O 1
ATOM 616 N N . ILE A 1 79 ? -2.341 -0.572 -17.453 1.00 98.06 79 ILE A N 1
ATOM 617 C CA . ILE A 1 79 ? -2.995 -0.516 -16.149 1.00 98.06 79 ILE A CA 1
ATOM 618 C C . ILE A 1 79 ? -3.865 0.736 -16.044 1.00 98.06 79 ILE A C 1
ATOM 620 O O . ILE A 1 79 ? -3.474 1.823 -16.461 1.00 98.06 79 ILE A O 1
ATOM 624 N N . TRP A 1 80 ? -5.063 0.573 -15.487 1.00 97.50 80 TRP A N 1
ATOM 625 C CA . TRP A 1 80 ? -5.940 1.683 -15.134 1.00 97.50 80 TRP A CA 1
ATOM 626 C C . TRP A 1 80 ? -5.611 2.151 -13.719 1.00 97.50 80 TRP A C 1
ATOM 628 O O . TRP A 1 80 ? -5.994 1.486 -12.761 1.00 97.50 80 TRP A O 1
ATOM 638 N N . HIS A 1 81 ? -4.872 3.252 -13.584 1.00 97.88 81 HIS A N 1
ATOM 639 C CA . HIS A 1 81 ? -4.409 3.738 -12.286 1.00 97.88 81 HIS A CA 1
ATOM 640 C C . HIS A 1 81 ? -4.257 5.273 -12.286 1.00 97.88 81 HIS A C 1
ATOM 642 O O . HIS A 1 81 ? -3.713 5.808 -13.251 1.00 97.88 81 HIS A O 1
ATOM 648 N N . PRO A 1 82 ? -4.650 6.001 -11.217 1.00 96.62 82 PRO A N 1
ATOM 649 C CA . PRO A 1 82 ? -4.563 7.466 -11.160 1.00 96.62 82 PRO A CA 1
ATOM 650 C C . PRO A 1 82 ? -3.150 8.002 -11.412 1.00 96.62 82 PRO A C 1
ATOM 652 O O . PRO A 1 82 ? -2.959 8.933 -12.182 1.00 96.62 82 PRO A O 1
ATOM 655 N N . ASN A 1 83 ? -2.137 7.390 -10.801 1.00 97.56 83 ASN A N 1
ATOM 656 C CA . ASN A 1 83 ? -0.734 7.821 -10.890 1.00 97.56 83 ASN A CA 1
ATOM 657 C C . ASN A 1 83 ? 0.076 7.196 -12.035 1.00 97.56 83 ASN A C 1
ATOM 659 O O . ASN A 1 83 ? 1.305 7.248 -11.990 1.00 97.56 83 ASN A O 1
ATOM 663 N N . VAL A 1 84 ? -0.584 6.578 -13.016 1.00 98.06 84 VAL A N 1
ATOM 664 C CA . VAL A 1 84 ? 0.084 5.993 -14.184 1.00 98.06 84 VAL A CA 1
ATOM 665 C C . VAL A 1 84 ? -0.470 6.643 -15.443 1.00 98.06 84 VAL A C 1
ATOM 667 O O . VAL A 1 84 ? -1.683 6.705 -15.633 1.00 98.06 84 VAL A O 1
ATOM 670 N N . GLU A 1 85 ? 0.415 7.137 -16.303 1.00 97.19 85 GLU A N 1
ATOM 671 C CA . GLU A 1 85 ? 0.027 7.666 -17.606 1.00 97.19 85 GLU A CA 1
ATOM 672 C C . GLU A 1 85 ? -0.470 6.531 -18.507 1.00 97.19 85 GLU A C 1
ATOM 674 O O . GLU A 1 85 ? 0.230 5.545 -18.735 1.00 97.19 85 GLU A O 1
ATOM 679 N N . GLU A 1 86 ? -1.678 6.673 -19.052 1.00 93.06 86 GLU A N 1
ATOM 680 C CA . GLU A 1 86 ? -2.339 5.586 -19.781 1.00 93.06 86 GLU A CA 1
ATOM 681 C C . GLU A 1 86 ? -1.632 5.213 -21.095 1.00 93.06 86 GLU A C 1
ATOM 683 O O . GLU A 1 86 ? -1.620 4.043 -21.477 1.00 93.06 86 GLU A O 1
ATOM 688 N N . ALA A 1 87 ? -1.034 6.192 -21.782 1.00 92.31 87 ALA A N 1
ATOM 689 C CA . ALA A 1 87 ? -0.408 5.983 -23.086 1.00 92.31 87 ALA A CA 1
ATOM 690 C C . ALA A 1 87 ? 0.962 5.296 -22.991 1.00 92.31 87 ALA A C 1
ATOM 692 O O . ALA A 1 87 ? 1.280 4.435 -23.810 1.00 92.31 87 ALA A O 1
ATOM 693 N N . THR A 1 88 ? 1.778 5.682 -22.010 1.00 95.75 88 THR A N 1
ATOM 694 C CA . THR A 1 88 ? 3.180 5.243 -21.901 1.00 95.75 88 THR A CA 1
ATOM 695 C C . THR A 1 88 ? 3.407 4.231 -20.779 1.00 95.75 88 THR A C 1
ATOM 697 O O . THR A 1 88 ? 4.436 3.557 -20.762 1.00 95.75 88 THR A O 1
ATOM 700 N N . GLY A 1 89 ? 2.479 4.143 -19.820 1.00 97.44 89 GLY A N 1
ATOM 701 C CA . GLY A 1 89 ? 2.652 3.393 -18.581 1.00 97.44 89 GLY A CA 1
ATOM 702 C C . GLY A 1 89 ? 3.568 4.078 -17.565 1.00 97.44 89 GLY A C 1
ATOM 703 O O . GLY A 1 89 ? 3.923 3.453 -16.567 1.00 97.44 89 GLY A O 1
ATOM 704 N N . ALA A 1 90 ? 3.985 5.329 -17.789 1.00 97.50 90 ALA A N 1
ATOM 705 C CA . ALA A 1 90 ? 4.855 6.051 -16.866 1.00 97.50 90 ALA A CA 1
ATOM 706 C C . ALA A 1 90 ? 4.207 6.259 -15.497 1.00 97.50 90 ALA A C 1
ATOM 708 O O . ALA A 1 90 ? 3.100 6.782 -15.386 1.00 97.50 90 ALA A O 1
ATOM 709 N N . VAL A 1 91 ? 4.924 5.866 -14.446 1.00 97.06 91 VAL A N 1
ATOM 710 C CA . VAL A 1 91 ? 4.551 6.145 -13.059 1.00 97.06 91 VAL A CA 1
ATOM 711 C C . VAL A 1 91 ? 4.919 7.588 -12.731 1.00 97.06 91 VAL A C 1
ATOM 713 O O . VAL A 1 91 ? 5.988 8.067 -13.112 1.00 97.06 91 VAL A O 1
ATOM 716 N N . CYS A 1 92 ? 4.043 8.280 -12.004 1.00 92.69 92 CYS A N 1
ATOM 717 C CA . CYS A 1 92 ? 4.264 9.662 -11.599 1.00 92.69 92 CYS A CA 1
ATOM 718 C C . CYS A 1 92 ? 5.628 9.863 -10.924 1.00 92.69 92 CYS A C 1
ATOM 720 O O . CYS A 1 92 ? 5.932 9.290 -9.876 1.00 92.69 92 CYS A O 1
ATOM 722 N N . VAL A 1 93 ? 6.439 10.733 -11.525 1.00 84.94 93 VAL A N 1
ATOM 723 C CA . VAL A 1 93 ? 7.788 11.051 -11.056 1.00 84.94 93 VAL A CA 1
ATOM 724 C C . VAL A 1 93 ? 7.760 11.705 -9.676 1.00 84.94 93 VAL A C 1
ATOM 726 O O . VAL A 1 93 ? 8.650 11.442 -8.872 1.00 84.94 93 VAL A O 1
ATOM 729 N N . ASP A 1 94 ? 6.734 12.500 -9.367 1.00 83.88 94 ASP A N 1
ATOM 730 C CA . ASP A 1 94 ? 6.601 13.143 -8.057 1.00 83.88 94 ASP A CA 1
ATOM 731 C C . ASP A 1 94 ? 6.419 12.111 -6.941 1.00 83.88 94 ASP A C 1
ATOM 733 O O . ASP A 1 94 ? 6.982 12.274 -5.861 1.00 83.88 94 ASP A O 1
ATOM 737 N N . THR A 1 95 ? 5.725 11.001 -7.217 1.00 83.75 95 THR A N 1
ATOM 738 C CA . THR A 1 95 ? 5.595 9.885 -6.271 1.00 83.75 95 THR A CA 1
ATOM 739 C C . THR A 1 95 ? 6.952 9.264 -5.945 1.00 83.75 95 THR A C 1
ATOM 741 O O . THR A 1 95 ? 7.226 8.980 -4.784 1.00 83.75 95 THR A O 1
ATOM 744 N N . LEU A 1 96 ? 7.812 9.073 -6.950 1.00 86.88 96 LEU A N 1
ATOM 745 C CA . LEU A 1 96 ? 9.124 8.444 -6.761 1.00 86.88 96 LEU A CA 1
ATOM 746 C C . LEU A 1 96 ? 10.198 9.425 -6.266 1.00 86.88 96 LEU A C 1
ATOM 748 O O . LEU A 1 96 ? 11.169 8.996 -5.652 1.00 86.88 96 LEU A O 1
ATOM 752 N N . LYS A 1 97 ? 10.050 10.731 -6.531 1.00 86.88 97 LYS A N 1
ATOM 753 C CA . LYS A 1 97 ? 11.033 11.764 -6.164 1.00 86.88 97 LYS A CA 1
ATOM 754 C C . LYS A 1 97 ? 10.802 12.403 -4.802 1.00 86.88 97 LYS A C 1
ATOM 756 O O . LYS A 1 97 ? 11.793 12.763 -4.174 1.00 86.88 97 LYS A O 1
ATOM 761 N N . ARG A 1 98 ? 9.550 12.590 -4.363 1.00 81.56 98 ARG A N 1
ATOM 762 C CA . ARG A 1 98 ? 9.222 13.418 -3.184 1.00 81.56 98 ARG A CA 1
ATOM 763 C C . ARG A 1 98 ? 10.002 13.013 -1.933 1.00 81.56 98 ARG A C 1
ATOM 765 O O . ARG A 1 98 ? 10.541 13.877 -1.254 1.00 81.56 98 ARG A O 1
ATOM 772 N N . ASP A 1 99 ? 10.089 11.711 -1.686 1.00 81.56 99 ASP A N 1
ATOM 773 C CA . ASP A 1 99 ? 10.708 11.140 -0.488 1.00 81.56 99 ASP A CA 1
ATOM 774 C C . ASP A 1 99 ? 12.022 10.396 -0.814 1.00 81.56 99 ASP A C 1
ATOM 776 O O . ASP A 1 99 ? 12.538 9.625 -0.003 1.00 81.56 99 ASP A O 1
ATOM 780 N N . TRP A 1 100 ? 12.588 10.627 -2.009 1.00 91.00 100 TRP A N 1
ATOM 781 C CA . TRP A 1 100 ? 13.816 9.964 -2.440 1.00 91.00 100 TRP A CA 1
ATOM 782 C C . TRP A 1 100 ? 15.034 10.459 -1.663 1.00 91.00 100 TRP A C 1
ATOM 784 O O . TRP A 1 100 ? 15.331 11.653 -1.603 1.00 91.00 100 TRP A O 1
ATOM 794 N N . GLN A 1 101 ? 15.807 9.510 -1.148 1.00 91.69 101 GLN A N 1
ATOM 795 C CA . GLN A 1 101 ? 17.113 9.753 -0.555 1.00 91.69 101 GLN A CA 1
ATOM 796 C C . GLN A 1 101 ? 18.118 8.786 -1.171 1.00 91.69 101 GLN A C 1
ATOM 798 O O . GLN A 1 101 ? 17.793 7.632 -1.424 1.00 91.69 101 GLN A O 1
ATOM 803 N N . ALA A 1 102 ? 19.370 9.217 -1.342 1.00 93.31 102 ALA A N 1
ATOM 804 C CA . ALA A 1 102 ? 20.428 8.377 -1.916 1.00 93.31 102 ALA A CA 1
ATOM 805 C C . ALA A 1 102 ? 20.769 7.122 -1.077 1.00 93.31 102 ALA A C 1
ATOM 807 O O . ALA A 1 102 ? 21.539 6.271 -1.523 1.00 93.31 102 ALA A O 1
ATOM 808 N N . SER A 1 103 ? 20.235 7.025 0.146 1.00 93.00 103 SER A N 1
ATOM 809 C CA . SER A 1 103 ? 20.276 5.831 0.992 1.00 93.00 103 SER A CA 1
ATOM 810 C C . SER A 1 103 ? 19.306 4.740 0.529 1.00 93.00 103 SER A C 1
ATOM 812 O O . SER A 1 103 ? 19.621 3.566 0.732 1.00 93.00 103 SER A O 1
ATOM 814 N N . LEU A 1 104 ? 18.194 5.104 -0.119 1.00 92.56 104 LEU A N 1
ATOM 815 C CA . LEU A 1 104 ? 17.192 4.181 -0.649 1.00 92.56 104 LEU A CA 1
ATOM 816 C C . LEU A 1 104 ? 17.739 3.377 -1.836 1.00 92.56 104 LEU A C 1
ATOM 818 O O . LEU A 1 104 ? 18.691 3.767 -2.519 1.00 92.56 104 LEU A O 1
ATOM 822 N N . THR A 1 105 ? 17.151 2.208 -2.042 1.00 94.31 105 THR A N 1
ATOM 823 C CA . THR A 1 105 ? 17.592 1.171 -2.979 1.00 94.31 105 THR A CA 1
ATOM 824 C C . THR A 1 105 ? 16.519 0.884 -4.029 1.00 94.31 105 THR A C 1
ATOM 826 O O . THR A 1 105 ? 15.376 1.329 -3.914 1.00 94.31 105 THR A O 1
ATOM 829 N N . LEU A 1 106 ? 16.850 0.068 -5.037 1.00 95.75 106 LEU A N 1
ATOM 830 C CA . LEU A 1 106 ? 15.867 -0.424 -6.013 1.00 95.75 106 LEU A CA 1
ATOM 831 C C . LEU A 1 106 ? 14.695 -1.161 -5.341 1.00 95.75 106 LEU A C 1
ATOM 833 O O . LEU A 1 106 ? 13.555 -1.033 -5.781 1.00 95.75 106 LEU A O 1
ATOM 837 N N . ARG A 1 107 ? 14.949 -1.878 -4.238 1.00 94.88 107 ARG A N 1
ATOM 838 C CA . ARG A 1 107 ? 13.908 -2.553 -3.451 1.00 94.88 107 ARG A CA 1
ATOM 839 C C . ARG A 1 107 ? 12.888 -1.559 -2.897 1.00 94.88 107 ARG A C 1
ATOM 841 O O . ARG A 1 107 ? 11.692 -1.823 -2.964 1.00 94.88 107 ARG A O 1
ATOM 848 N N . ASP A 1 108 ? 13.344 -0.414 -2.395 1.00 93.12 108 ASP A N 1
ATOM 849 C CA . ASP A 1 108 ? 12.471 0.621 -1.828 1.00 93.12 108 ASP A CA 1
ATOM 850 C C . ASP A 1 108 ? 11.586 1.268 -2.905 1.00 93.12 108 ASP A C 1
ATOM 852 O O . ASP A 1 108 ? 10.420 1.579 -2.654 1.00 93.12 108 ASP A O 1
ATOM 856 N N . VAL A 1 109 ? 12.099 1.395 -4.136 1.00 95.31 109 VAL A N 1
ATOM 857 C CA . VAL A 1 109 ? 11.318 1.856 -5.298 1.00 95.31 109 VAL A CA 1
ATOM 858 C C . VAL A 1 109 ? 10.182 0.880 -5.609 1.00 95.31 109 VAL A C 1
ATOM 860 O O . VAL A 1 109 ? 9.038 1.301 -5.770 1.00 95.31 109 VAL A O 1
ATOM 863 N N . LEU A 1 110 ? 10.464 -0.426 -5.639 1.00 96.12 110 LEU A N 1
ATOM 864 C CA . LEU A 1 110 ? 9.439 -1.451 -5.857 1.00 96.12 110 LEU A CA 1
ATOM 865 C C . LEU A 1 110 ? 8.390 -1.456 -4.735 1.00 96.12 110 LEU A C 1
ATOM 867 O O . LEU A 1 110 ? 7.191 -1.479 -5.007 1.00 96.12 110 LEU A O 1
ATOM 871 N N . VAL A 1 111 ? 8.814 -1.351 -3.473 1.00 91.56 111 VAL A N 1
ATOM 872 C CA . VAL A 1 111 ? 7.882 -1.226 -2.338 1.00 91.56 111 VAL A CA 1
ATOM 873 C C . VAL A 1 111 ? 6.996 0.012 -2.497 1.00 91.56 111 VAL A C 1
ATOM 875 O O . VAL A 1 111 ? 5.783 -0.084 -2.334 1.00 91.56 111 VAL A O 1
ATOM 878 N N . THR A 1 112 ? 7.567 1.149 -2.898 1.00 91.12 112 THR A N 1
ATOM 879 C CA . THR A 1 112 ? 6.814 2.391 -3.140 1.00 91.12 112 THR A CA 1
ATOM 880 C C . THR A 1 112 ? 5.752 2.209 -4.227 1.00 91.12 112 THR A C 1
ATOM 882 O O . THR A 1 112 ? 4.619 2.656 -4.060 1.00 91.12 112 THR A O 1
ATOM 885 N N . ILE A 1 113 ? 6.077 1.511 -5.319 1.00 94.94 113 ILE A N 1
ATOM 886 C CA . ILE A 1 113 ? 5.124 1.222 -6.403 1.00 94.94 113 ILE A CA 1
ATOM 887 C C . ILE A 1 113 ? 4.007 0.283 -5.927 1.00 94.94 113 ILE A C 1
ATOM 889 O O . ILE A 1 113 ? 2.845 0.498 -6.268 1.00 94.94 113 ILE A O 1
ATOM 893 N N . SER A 1 114 ? 4.316 -0.719 -5.098 1.00 91.12 114 SER A N 1
ATOM 894 C CA . SER A 1 114 ? 3.286 -1.564 -4.475 1.00 91.12 114 SER A CA 1
ATOM 895 C C . SER A 1 114 ? 2.362 -0.768 -3.558 1.00 91.12 114 SER A C 1
ATOM 897 O O . SER A 1 114 ? 1.144 -0.899 -3.654 1.00 91.12 114 SER A O 1
ATOM 899 N N . CYS A 1 115 ? 2.917 0.115 -2.725 1.00 86.12 115 CYS A N 1
ATOM 900 C CA . CYS A 1 115 ? 2.125 1.020 -1.895 1.00 86.12 115 CYS A CA 1
ATOM 901 C C . CYS A 1 115 ? 1.229 1.929 -2.743 1.00 86.12 115 CYS A C 1
ATOM 903 O O . CYS A 1 115 ? 0.098 2.187 -2.353 1.00 86.12 115 CYS A O 1
ATOM 905 N N . LEU A 1 116 ? 1.693 2.362 -3.918 1.00 88.06 116 LEU A N 1
ATOM 906 C CA . LEU A 1 116 ? 0.914 3.197 -4.830 1.00 88.06 116 LEU A CA 1
ATOM 907 C C . LEU A 1 116 ? -0.316 2.466 -5.389 1.00 88.06 116 LEU A C 1
ATOM 909 O O . LEU A 1 116 ? -1.388 3.057 -5.461 1.00 88.06 116 LEU A O 1
ATOM 913 N N . LEU A 1 117 ? -0.180 1.179 -5.730 1.00 89.25 117 LEU A N 1
ATOM 914 C CA . LEU A 1 117 ? -1.298 0.326 -6.167 1.00 89.25 117 LEU A CA 1
ATOM 915 C C . LEU A 1 117 ? -2.316 0.073 -5.051 1.00 89.25 117 LEU A C 1
ATOM 917 O O . LEU A 1 117 ? -3.503 -0.102 -5.322 1.00 89.25 117 LEU A O 1
ATOM 921 N N . ILE A 1 118 ? -1.848 0.021 -3.805 1.00 83.31 118 ILE A N 1
ATOM 922 C CA . ILE A 1 118 ? -2.692 -0.178 -2.627 1.00 83.31 118 ILE A CA 1
ATOM 923 C C . ILE A 1 118 ? -3.402 1.126 -2.242 1.00 83.31 118 ILE A C 1
ATOM 925 O O . ILE A 1 118 ? -4.593 1.120 -1.938 1.00 83.31 118 ILE A O 1
ATOM 929 N N . GLN A 1 119 ? -2.682 2.245 -2.289 1.00 83.50 119 GLN A N 1
ATOM 930 C CA . GLN A 1 119 ? -3.164 3.569 -1.926 1.00 83.50 119 GLN A CA 1
ATOM 931 C C . GLN A 1 119 ? -2.744 4.595 -2.992 1.00 83.50 119 GLN A C 1
ATOM 933 O O . GLN A 1 119 ? -1.684 5.222 -2.879 1.00 83.50 119 GLN A O 1
ATOM 938 N N . PRO A 1 120 ? -3.580 4.801 -4.027 1.00 84.94 120 PRO A N 1
ATOM 939 C CA . PRO A 1 120 ? -3.314 5.800 -5.052 1.00 84.94 120 PRO A CA 1
ATOM 940 C C . PRO A 1 120 ? -3.270 7.215 -4.462 1.00 84.94 120 PRO A C 1
ATOM 942 O O . PRO A 1 120 ? -4.017 7.546 -3.541 1.00 84.94 120 PRO A O 1
ATOM 945 N N . ASN A 1 121 ? -2.422 8.076 -5.023 1.00 82.69 121 ASN A N 1
ATOM 946 C CA . ASN A 1 121 ? -2.313 9.472 -4.613 1.00 82.69 121 ASN A CA 1
ATOM 947 C C . ASN A 1 121 ? -3.103 10.387 -5.568 1.00 82.69 121 ASN A C 1
ATOM 949 O O . ASN A 1 121 ? -2.594 10.708 -6.645 1.00 82.69 121 ASN A O 1
ATOM 953 N N . PRO A 1 122 ? -4.298 10.880 -5.204 1.00 80.62 122 PRO A N 1
ATOM 954 C CA . PRO A 1 122 ? -5.078 11.743 -6.092 1.00 80.62 122 PRO A CA 1
ATOM 955 C C . PRO A 1 122 ? -4.376 13.067 -6.430 1.00 80.62 122 PRO A C 1
ATOM 957 O O . PRO A 1 122 ? -4.577 13.600 -7.516 1.00 80.62 122 PRO A O 1
ATOM 960 N N . ALA A 1 123 ? -3.510 13.580 -5.547 1.00 82.38 123 ALA A N 1
ATOM 961 C CA . ALA A 1 123 ? -2.828 14.860 -5.755 1.00 82.38 123 ALA A CA 1
ATOM 962 C C . ALA A 1 123 ? -1.782 14.830 -6.885 1.00 82.38 123 ALA A C 1
ATOM 964 O O . ALA A 1 123 ? -1.366 15.882 -7.359 1.00 82.38 123 ALA A O 1
ATOM 965 N N . SER A 1 124 ? -1.345 13.640 -7.307 1.00 87.62 124 SER A N 1
ATOM 966 C CA . SER A 1 124 ? -0.358 13.451 -8.377 1.00 87.62 124 SER A CA 1
ATOM 967 C C . SER A 1 124 ? -0.899 12.556 -9.498 1.00 87.62 124 SER A C 1
ATOM 969 O O . SER A 1 124 ? -0.175 11.725 -10.059 1.00 87.62 124 SER A O 1
ATOM 971 N N . ALA A 1 125 ? -2.204 12.655 -9.774 1.00 90.25 125 ALA A N 1
ATOM 972 C CA . ALA A 1 125 ? -2.857 11.880 -10.820 1.00 90.25 125 ALA A CA 1
ATOM 973 C C . ALA A 1 125 ? -2.355 12.297 -12.216 1.00 90.25 125 ALA A C 1
ATOM 975 O O . ALA A 1 125 ? -2.436 13.461 -12.597 1.00 90.25 125 ALA A O 1
ATOM 976 N N . LEU A 1 126 ? -1.851 11.327 -12.981 1.00 94.25 126 LEU A N 1
ATOM 977 C CA . LEU A 1 126 ? -1.523 11.460 -14.405 1.00 94.25 126 LEU A CA 1
ATOM 978 C C . LEU A 1 126 ? -2.700 11.046 -15.293 1.00 94.25 126 LEU A C 1
ATOM 980 O O . LEU A 1 126 ? -2.873 11.568 -16.389 1.00 94.25 126 LEU A O 1
ATOM 984 N N . ASN A 1 127 ? -3.532 10.125 -14.808 1.00 95.56 127 ASN A N 1
ATOM 985 C CA . ASN A 1 127 ? -4.803 9.780 -15.419 1.00 95.56 127 ASN A CA 1
ATOM 986 C C . ASN A 1 127 ? -5.919 10.527 -14.679 1.00 95.56 127 ASN A C 1
ATOM 988 O O . ASN A 1 127 ? -6.366 10.101 -13.611 1.00 95.56 127 ASN A O 1
ATOM 992 N N . ALA A 1 128 ? -6.340 11.659 -15.246 1.00 93.25 128 ALA A N 1
ATOM 993 C CA . ALA A 1 128 ? -7.337 12.541 -14.643 1.00 93.25 128 ALA A CA 1
ATOM 994 C C . ALA A 1 128 ? -8.694 11.849 -14.441 1.00 93.25 128 ALA A C 1
ATOM 996 O O . ALA A 1 128 ? -9.333 12.047 -13.415 1.00 93.25 128 ALA A O 1
ATOM 997 N N . GLU A 1 129 ? -9.108 10.992 -15.377 1.00 94.38 129 GLU A N 1
ATOM 998 C CA . GLU A 1 129 ? -10.375 10.263 -15.279 1.00 94.38 129 GLU A CA 1
ATOM 999 C C . GLU A 1 129 ? -10.327 9.205 -14.165 1.00 94.38 129 GLU A C 1
ATOM 1001 O O . GLU A 1 129 ? -11.256 9.092 -13.366 1.00 94.38 129 GLU A O 1
ATOM 1006 N N . ALA A 1 130 ? -9.220 8.465 -14.053 1.00 92.31 130 ALA A N 1
ATOM 1007 C CA . ALA A 1 130 ? -9.005 7.538 -12.946 1.00 92.31 130 ALA A CA 1
ATOM 1008 C C . ALA A 1 130 ? -8.931 8.266 -11.597 1.00 92.31 130 ALA A C 1
ATOM 1010 O O . ALA A 1 130 ? -9.465 7.760 -10.615 1.00 92.31 130 ALA A O 1
ATOM 1011 N N . GLY A 1 131 ? -8.291 9.440 -11.550 1.00 90.69 131 GLY A N 1
ATOM 1012 C CA . GLY A 1 131 ? -8.210 10.284 -10.357 1.00 90.69 131 GLY A CA 1
ATOM 1013 C C . GLY A 1 131 ? -9.561 10.852 -9.919 1.00 90.69 131 GLY A C 1
ATOM 1014 O O . GLY A 1 131 ? -9.857 10.824 -8.729 1.00 90.69 131 GLY A O 1
ATOM 1015 N N . ALA A 1 132 ? -10.397 11.300 -10.859 1.00 90.19 132 ALA A N 1
ATOM 1016 C CA . ALA A 1 132 ? -11.746 11.780 -10.566 1.00 90.19 132 ALA A CA 1
ATOM 1017 C C . ALA A 1 132 ? -12.631 10.645 -10.035 1.00 90.19 132 ALA A C 1
ATOM 1019 O O . ALA A 1 132 ? -13.169 10.749 -8.937 1.00 90.19 132 ALA A O 1
ATOM 1020 N N . LEU A 1 133 ? -12.681 9.503 -10.739 1.00 86.94 133 LEU A N 1
ATOM 1021 C CA . LEU A 1 133 ? -13.445 8.338 -10.280 1.00 86.94 133 LEU A CA 1
ATOM 1022 C C . LEU A 1 133 ? -12.967 7.829 -8.916 1.00 86.94 133 LEU A C 1
ATOM 1024 O O . LEU A 1 133 ? -13.790 7.425 -8.106 1.00 86.94 133 LEU A O 1
ATOM 1028 N N . LEU A 1 134 ? -11.660 7.868 -8.637 1.00 84.81 134 LEU A N 1
ATOM 1029 C CA . LEU A 1 134 ? -11.120 7.507 -7.324 1.00 84.81 134 LEU A CA 1
ATOM 1030 C C . LEU A 1 134 ? -11.763 8.322 -6.188 1.00 84.81 134 LEU A C 1
ATOM 1032 O O . LEU A 1 134 ? -12.001 7.773 -5.115 1.00 84.81 134 LEU A O 1
ATOM 1036 N N . GLN A 1 135 ? -11.994 9.618 -6.413 1.00 85.50 135 GLN A N 1
ATOM 1037 C CA . GLN A 1 135 ? -12.522 10.547 -5.412 1.00 85.50 135 GLN A CA 1
ATOM 1038 C C . GLN A 1 135 ? -14.054 10.575 -5.368 1.00 85.50 135 GLN A C 1
ATOM 1040 O O . GLN A 1 135 ? -14.622 10.738 -4.293 1.00 85.50 135 GLN A O 1
ATOM 1045 N N . GLU A 1 136 ? -14.708 10.436 -6.521 1.00 88.19 136 GLU A N 1
ATOM 1046 C CA . GLU A 1 136 ? -16.157 10.609 -6.674 1.00 88.19 136 GLU A CA 1
ATOM 1047 C C . GLU A 1 136 ? -16.939 9.298 -6.509 1.00 88.19 136 GLU A C 1
ATOM 1049 O O . GLU A 1 136 ? -17.986 9.281 -5.867 1.00 88.19 136 GLU A O 1
ATOM 1054 N N . ASP A 1 137 ? -16.441 8.193 -7.077 1.00 85.44 137 ASP A N 1
ATOM 1055 C CA . ASP A 1 137 ? -17.093 6.879 -7.051 1.00 85.44 137 ASP A CA 1
ATOM 1056 C C . ASP A 1 137 ? -16.042 5.757 -7.051 1.00 85.44 137 ASP A C 1
ATOM 1058 O O . ASP A 1 137 ? -15.657 5.184 -8.082 1.00 85.44 137 ASP A O 1
ATOM 1062 N N . TRP A 1 138 ? -15.593 5.414 -5.843 1.00 83.88 138 TRP A N 1
ATOM 1063 C CA . TRP A 1 138 ? -14.616 4.353 -5.616 1.00 83.88 138 TRP A CA 1
ATOM 1064 C C . TRP A 1 138 ? -15.063 2.992 -6.172 1.00 83.88 138 TRP A C 1
ATOM 1066 O O . TRP A 1 138 ? -14.228 2.202 -6.630 1.00 83.88 138 TRP A O 1
ATOM 1076 N N . GLU A 1 139 ? -16.366 2.692 -6.174 1.00 83.75 139 GLU A N 1
ATOM 1077 C CA . GLU A 1 139 ? -16.841 1.434 -6.738 1.00 83.75 139 GLU A CA 1
ATOM 1078 C C . GLU A 1 139 ? -16.723 1.422 -8.261 1.00 83.75 139 GLU A C 1
ATOM 1080 O O . GLU A 1 139 ? -16.275 0.419 -8.825 1.00 83.75 139 GLU A O 1
ATOM 1085 N N . ALA A 1 140 ? -17.103 2.507 -8.942 1.00 83.38 140 ALA A N 1
ATOM 1086 C CA . ALA A 1 140 ? -16.932 2.631 -10.387 1.00 83.38 140 ALA A CA 1
ATOM 1087 C C . ALA A 1 140 ? -15.455 2.574 -10.773 1.00 83.38 140 ALA A C 1
ATOM 1089 O O . ALA A 1 140 ? -15.101 1.850 -11.711 1.00 83.38 140 ALA A O 1
ATOM 1090 N N . PHE A 1 141 ? -14.591 3.247 -10.007 1.00 91.06 141 PHE A N 1
ATOM 1091 C CA . PHE A 1 141 ? -13.145 3.119 -10.139 1.00 91.06 141 PHE A CA 1
ATOM 1092 C C . PHE A 1 141 ? -12.710 1.650 -10.048 1.00 91.06 141 PHE A C 1
ATOM 1094 O O . PHE A 1 141 ? -12.075 1.136 -10.972 1.00 91.06 141 PHE A O 1
ATOM 1101 N N . CYS A 1 142 ? -13.108 0.940 -8.987 1.00 88.00 142 CYS A N 1
ATOM 1102 C CA . CYS A 1 142 ? -12.761 -0.466 -8.786 1.00 88.00 142 CYS A CA 1
ATOM 1103 C C . CYS A 1 142 ? -13.312 -1.378 -9.887 1.00 88.00 142 CYS A C 1
ATOM 1105 O O . CYS A 1 142 ? -12.609 -2.284 -10.335 1.00 88.00 142 CYS A O 1
ATOM 1107 N N . ARG A 1 143 ? -14.557 -1.172 -10.337 1.00 91.50 143 ARG A N 1
ATOM 1108 C CA . ARG A 1 143 ? -15.171 -1.943 -11.431 1.00 91.50 143 ARG A CA 1
ATOM 1109 C C . ARG A 1 143 ? -14.362 -1.790 -12.715 1.00 91.50 143 ARG A C 1
ATOM 1111 O O . ARG A 1 143 ? -14.013 -2.795 -13.334 1.00 91.50 143 ARG A O 1
ATOM 1118 N N . ARG A 1 144 ? -14.009 -0.555 -13.080 1.00 92.88 144 ARG A N 1
ATOM 1119 C CA . ARG A 1 144 ? -13.199 -0.272 -14.271 1.00 92.88 144 ARG A CA 1
ATOM 1120 C C . ARG A 1 144 ? -11.780 -0.814 -14.136 1.00 92.88 144 ARG A C 1
ATOM 1122 O O . ARG A 1 144 ? -11.292 -1.451 -15.065 1.00 92.88 144 ARG A O 1
ATOM 1129 N N . ALA A 1 145 ? -11.148 -0.637 -12.978 1.00 95.69 145 ALA A N 1
ATOM 1130 C CA . ALA A 1 145 ? -9.826 -1.182 -12.693 1.00 95.69 145 ALA A CA 1
ATOM 1131 C C . ALA A 1 145 ? -9.807 -2.714 -12.824 1.00 95.69 145 ALA A C 1
ATOM 1133 O O . ALA A 1 145 ? -8.967 -3.245 -13.543 1.00 95.69 145 ALA A O 1
ATOM 1134 N N . ARG A 1 146 ? -10.773 -3.430 -12.227 1.00 96.44 146 ARG A N 1
ATOM 1135 C CA . ARG A 1 146 ? -10.893 -4.897 -12.348 1.00 96.44 146 ARG A CA 1
ATOM 1136 C C . ARG A 1 146 ? -11.132 -5.348 -13.786 1.00 96.44 146 ARG A C 1
ATOM 1138 O O . ARG A 1 146 ? -10.524 -6.326 -14.213 1.00 96.44 146 ARG A O 1
ATOM 1145 N N . LEU A 1 147 ? -11.981 -4.639 -14.535 1.00 95.12 147 LEU A N 1
ATOM 1146 C CA . LEU A 1 147 ? -12.205 -4.916 -15.956 1.00 95.12 147 LEU A CA 1
ATOM 1147 C C . LEU A 1 147 ? -10.894 -4.793 -16.743 1.00 95.12 147 LEU A C 1
ATOM 1149 O O . LEU A 1 147 ? -10.505 -5.723 -17.444 1.00 95.12 147 LEU A O 1
ATOM 1153 N N . MET A 1 148 ? -10.179 -3.681 -16.577 1.00 96.62 148 MET A N 1
ATOM 1154 C CA . MET A 1 148 ? -8.908 -3.433 -17.260 1.00 96.62 148 MET A CA 1
ATOM 1155 C C . MET A 1 148 ? -7.835 -4.453 -16.862 1.00 96.62 148 MET A C 1
ATOM 1157 O O . MET A 1 148 ? -7.127 -4.961 -17.730 1.00 96.62 148 MET A O 1
ATOM 1161 N N . THR A 1 149 ? -7.765 -4.825 -15.581 1.00 97.38 149 THR A N 1
ATOM 1162 C CA . THR A 1 149 ? -6.918 -5.915 -15.077 1.00 97.38 149 THR A CA 1
ATOM 1163 C C . THR A 1 149 ? -7.241 -7.238 -15.769 1.00 97.38 149 THR A C 1
ATOM 1165 O O . THR A 1 149 ? -6.341 -7.904 -16.276 1.00 97.38 149 THR A O 1
ATOM 1168 N N . GLY A 1 150 ? -8.524 -7.601 -15.853 1.00 95.94 150 GLY A N 1
ATOM 1169 C CA . GLY A 1 150 ? -8.973 -8.836 -16.493 1.00 95.94 150 GLY A CA 1
ATOM 1170 C C . GLY A 1 150 ? -8.707 -8.891 -17.999 1.00 95.94 150 GLY A C 1
ATOM 1171 O O . GLY A 1 150 ? -8.581 -9.981 -18.545 1.00 95.94 150 GLY A O 1
ATOM 1172 N N . ILE A 1 151 ? -8.593 -7.747 -18.678 1.00 96.38 151 ILE A N 1
ATOM 1173 C CA . ILE A 1 151 ? -8.290 -7.684 -20.116 1.00 96.38 151 ILE A CA 1
ATOM 1174 C C . ILE A 1 151 ? -6.777 -7.681 -20.364 1.00 96.38 151 ILE A C 1
ATOM 1176 O O . ILE A 1 151 ? -6.294 -8.403 -21.233 1.00 96.38 151 ILE A O 1
ATOM 1180 N N . HIS A 1 152 ? -6.025 -6.862 -19.626 1.00 96.81 152 HIS A N 1
ATOM 1181 C CA . HIS A 1 152 ? -4.634 -6.547 -19.964 1.00 96.81 152 HIS A CA 1
ATOM 1182 C C . HIS A 1 152 ? -3.594 -7.274 -19.116 1.00 96.81 152 HIS A C 1
ATOM 1184 O O . HIS A 1 152 ? -2.464 -7.441 -19.569 1.00 96.81 152 HIS A O 1
ATOM 1190 N N . ALA A 1 153 ? -3.953 -7.700 -17.907 1.00 97.75 153 ALA A N 1
ATOM 1191 C CA . ALA A 1 153 ? -3.014 -8.209 -16.914 1.00 97.75 153 ALA A CA 1
ATOM 1192 C C . ALA A 1 153 ? -3.314 -9.660 -16.514 1.00 97.75 153 ALA A C 1
ATOM 1194 O O . ALA A 1 153 ? -3.019 -10.060 -15.397 1.00 97.75 153 ALA A O 1
ATOM 1195 N N . GLN A 1 154 ? -3.914 -10.470 -17.387 1.00 96.75 154 GLN A N 1
ATOM 1196 C CA . GLN A 1 154 ? -4.201 -11.870 -17.058 1.00 96.75 154 GLN A CA 1
ATOM 1197 C C . GLN A 1 154 ? -2.926 -12.636 -16.683 1.00 96.75 154 GLN A C 1
ATOM 1199 O O . GLN A 1 154 ? -1.902 -12.515 -17.353 1.00 96.75 154 GLN A O 1
ATOM 1204 N N . VAL A 1 155 ? -3.009 -13.466 -15.639 1.00 96.62 155 VAL A N 1
ATOM 1205 C CA . VAL A 1 155 ? -1.901 -14.325 -15.202 1.00 96.62 155 VAL A CA 1
ATOM 1206 C C . VAL A 1 155 ? -1.762 -15.523 -16.155 1.00 96.62 155 VAL A C 1
ATOM 1208 O O . VAL A 1 155 ? -2.669 -16.371 -16.187 1.00 96.62 155 VAL A O 1
ATOM 1211 N N . PRO A 1 156 ? -0.641 -15.655 -16.895 1.00 94.38 156 PRO A N 1
ATOM 1212 C CA . PRO A 1 156 ? -0.381 -16.829 -17.723 1.00 94.38 156 PRO A CA 1
ATOM 1213 C C . PRO A 1 156 ? -0.327 -18.096 -16.867 1.00 94.38 156 PRO A C 1
ATOM 1215 O O . PRO A 1 156 ? 0.132 -18.066 -15.723 1.00 94.38 156 PRO A O 1
ATOM 1218 N N . ARG A 1 157 ? -0.807 -19.224 -17.401 1.00 93.94 157 ARG A N 1
ATOM 1219 C CA . ARG A 1 157 ? -0.968 -20.469 -16.629 1.00 93.94 157 ARG A CA 1
ATOM 1220 C C . ARG A 1 157 ? 0.364 -20.961 -16.061 1.00 93.94 157 ARG A C 1
ATOM 1222 O O . ARG A 1 157 ? 0.407 -21.423 -14.927 1.00 93.94 157 ARG A O 1
ATOM 1229 N N . GLU A 1 158 ? 1.418 -20.827 -16.848 1.00 94.38 158 GLU A N 1
ATOM 1230 C CA . GLU A 1 158 ? 2.797 -21.180 -16.539 1.00 94.38 158 GLU A CA 1
ATOM 1231 C C . GLU A 1 158 ? 3.403 -20.333 -15.411 1.00 94.38 158 GLU A C 1
ATOM 1233 O O . GLU A 1 158 ? 4.255 -20.824 -14.680 1.00 94.38 158 GLU A O 1
ATOM 1238 N N . LEU A 1 159 ? 2.922 -19.100 -15.207 1.00 94.75 159 LEU A N 1
ATOM 1239 C CA . LEU A 1 159 ? 3.425 -18.199 -14.165 1.00 94.75 159 LEU A CA 1
ATOM 1240 C C . LEU A 1 159 ? 2.603 -18.239 -12.874 1.00 94.75 159 LEU A C 1
ATOM 1242 O O . LEU A 1 159 ? 2.987 -17.596 -11.902 1.00 94.75 159 LEU A O 1
ATOM 1246 N N . ARG A 1 160 ? 1.495 -18.992 -12.821 1.00 93.94 160 ARG A N 1
ATOM 1247 C CA . ARG A 1 160 ? 0.620 -19.043 -11.634 1.00 93.94 160 ARG A CA 1
ATOM 1248 C C . ARG A 1 160 ? 1.365 -19.476 -10.375 1.00 93.94 160 ARG A C 1
ATOM 1250 O O . ARG A 1 160 ? 1.194 -18.846 -9.344 1.00 93.94 160 ARG A O 1
ATOM 1257 N N . ALA A 1 161 ? 2.216 -20.498 -10.468 1.00 92.69 161 ALA A N 1
ATOM 1258 C CA . ALA A 1 161 ? 2.994 -20.964 -9.322 1.00 92.69 161 ALA A CA 1
ATOM 1259 C C . ALA A 1 161 ? 3.947 -19.876 -8.793 1.00 92.69 161 ALA A C 1
ATOM 1261 O O . ALA A 1 161 ? 3.985 -19.635 -7.592 1.00 92.69 161 ALA A O 1
ATOM 1262 N N . CYS A 1 162 ? 4.646 -19.169 -9.689 1.00 93.44 162 CYS A N 1
ATOM 1263 C CA . CYS A 1 162 ? 5.523 -18.057 -9.317 1.00 93.44 162 CYS A CA 1
ATOM 1264 C C . CYS A 1 162 ? 4.745 -16.883 -8.708 1.00 93.44 162 CYS A C 1
ATOM 1266 O O . CYS A 1 162 ? 5.232 -16.246 -7.781 1.00 93.44 162 CYS A O 1
ATOM 1268 N N . VAL A 1 163 ? 3.537 -16.600 -9.212 1.00 94.38 163 VAL A N 1
ATOM 1269 C CA . VAL A 1 163 ? 2.656 -15.562 -8.655 1.00 94.38 163 VAL A CA 1
ATOM 1270 C C . VAL A 1 163 ? 2.235 -15.908 -7.231 1.00 94.38 163 VAL A C 1
ATOM 1272 O O . VAL A 1 163 ? 2.339 -15.050 -6.360 1.00 94.38 163 VAL A O 1
ATOM 1275 N N . GLU A 1 164 ? 1.791 -17.141 -6.984 1.00 91.25 164 GLU A N 1
ATOM 1276 C CA .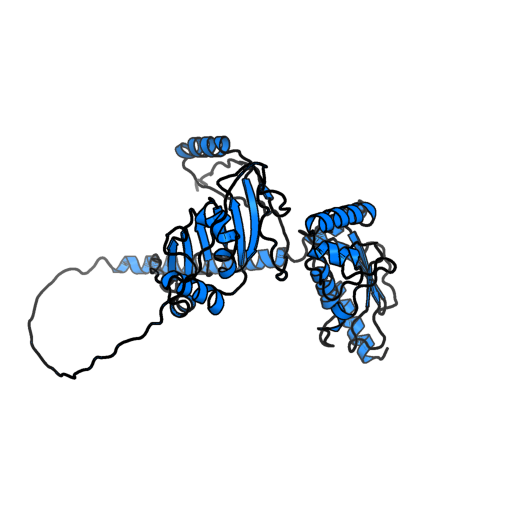 GLU A 1 164 ? 1.417 -17.577 -5.634 1.00 91.25 164 GLU A CA 1
ATOM 1277 C C . GLU A 1 164 ? 2.623 -17.530 -4.687 1.00 91.25 164 GLU A C 1
ATOM 1279 O O . GLU A 1 164 ? 2.539 -16.933 -3.620 1.00 91.25 164 GLU A O 1
ATOM 1284 N N . GLU A 1 165 ? 3.786 -18.043 -5.098 1.00 91.69 165 GLU A N 1
ATOM 1285 C CA . GLU A 1 165 ? 5.016 -17.957 -4.297 1.00 91.69 165 GLU A CA 1
ATOM 1286 C C . GLU A 1 165 ? 5.399 -16.501 -3.972 1.00 91.69 165 GLU A C 1
ATOM 1288 O O . GLU A 1 165 ? 5.737 -16.173 -2.833 1.00 91.69 165 GLU A O 1
ATOM 1293 N N . ALA A 1 166 ? 5.319 -15.604 -4.960 1.00 92.25 166 ALA A N 1
ATOM 1294 C CA . ALA A 1 166 ? 5.626 -14.191 -4.770 1.00 92.25 166 ALA A CA 1
ATOM 1295 C C . ALA A 1 166 ? 4.648 -13.514 -3.799 1.00 92.25 166 ALA A C 1
ATOM 1297 O O . ALA A 1 166 ? 5.077 -12.667 -3.014 1.00 92.25 166 ALA A O 1
ATOM 1298 N N . LYS A 1 167 ? 3.361 -13.886 -3.823 1.00 88.06 167 LYS A N 1
ATOM 1299 C CA . LYS A 1 167 ? 2.349 -13.388 -2.878 1.00 88.06 167 LYS A CA 1
ATOM 1300 C C . LYS A 1 167 ? 2.611 -13.861 -1.449 1.00 88.06 167 LYS A C 1
ATOM 1302 O O . LYS A 1 167 ? 2.508 -13.052 -0.539 1.00 88.06 167 LYS A O 1
ATOM 1307 N N . MET A 1 168 ? 3.024 -15.119 -1.270 1.00 84.00 168 MET A N 1
ATOM 1308 C CA . MET A 1 168 ? 3.335 -15.700 0.048 1.00 84.00 168 MET A CA 1
ATOM 1309 C C . MET A 1 168 ? 4.635 -15.152 0.671 1.00 84.00 168 MET A C 1
ATOM 1311 O O . MET A 1 168 ? 4.897 -15.303 1.871 1.00 84.00 168 MET A O 1
ATOM 1315 N N . ARG A 1 169 ? 5.503 -14.528 -0.136 1.00 82.38 169 ARG A N 1
ATOM 1316 C CA . ARG A 1 169 ? 6.814 -14.031 0.296 1.00 82.38 169 ARG A CA 1
ATOM 1317 C C . ARG A 1 169 ? 6.664 -12.958 1.378 1.00 82.38 169 ARG A C 1
ATOM 1319 O O . ARG A 1 169 ? 6.137 -11.882 1.129 1.00 82.38 169 ARG A O 1
ATOM 1326 N N . GLY A 1 170 ? 7.201 -13.235 2.568 1.00 63.75 170 GLY A N 1
ATOM 1327 C CA . GLY A 1 170 ? 7.145 -12.339 3.734 1.00 63.75 170 GLY A CA 1
ATOM 1328 C C . GLY A 1 170 ? 6.254 -12.833 4.878 1.00 63.75 170 GLY A C 1
ATOM 1329 O O . GLY A 1 170 ? 6.342 -12.294 5.979 1.00 63.75 170 GLY A O 1
ATOM 1330 N N . GLU A 1 171 ? 5.475 -13.892 4.660 1.00 55.25 171 GLU A N 1
ATOM 1331 C CA . GLU A 1 171 ? 4.537 -14.438 5.653 1.00 55.25 171 GLU A CA 1
ATOM 1332 C C . GLU A 1 171 ? 5.197 -15.443 6.601 1.00 55.25 171 GLU A C 1
ATOM 1334 O O . GLU A 1 171 ? 4.955 -15.418 7.807 1.00 55.25 171 GLU A O 1
ATOM 1339 N N . GLU A 1 172 ? 6.133 -16.253 6.095 1.00 49.06 172 GLU A N 1
ATOM 1340 C CA . GLU A 1 172 ? 6.883 -17.234 6.894 1.00 49.06 172 GLU A CA 1
ATOM 1341 C C . GLU A 1 172 ? 7.707 -16.580 8.013 1.00 49.06 172 GLU A C 1
ATOM 1343 O O . GLU A 1 172 ? 7.811 -17.122 9.111 1.00 49.06 172 GLU A O 1
ATOM 1348 N N . LYS A 1 173 ? 8.260 -15.379 7.775 1.00 43.19 173 LYS A N 1
ATOM 1349 C CA . LYS A 1 173 ? 9.011 -14.626 8.796 1.00 43.19 173 LYS A CA 1
ATOM 1350 C C . LYS A 1 173 ? 8.099 -14.128 9.920 1.00 43.19 173 LYS A C 1
ATOM 1352 O O . LYS A 1 173 ? 8.541 -14.067 11.061 1.00 43.19 173 LYS A O 1
ATOM 1357 N N . GLN A 1 174 ? 6.837 -13.809 9.630 1.00 44.28 174 GLN A N 1
ATOM 1358 C CA . GLN A 1 174 ? 5.872 -13.388 10.651 1.00 44.28 174 GLN A CA 1
ATOM 1359 C C . GLN A 1 174 ? 5.388 -14.579 11.491 1.00 44.28 174 GLN A C 1
ATOM 1361 O O . GLN A 1 174 ? 5.268 -14.461 12.709 1.00 44.28 174 GLN A O 1
ATOM 1366 N N . GLN A 1 175 ? 5.206 -15.749 10.871 1.00 41.50 175 GLN A N 1
ATOM 1367 C CA . GLN A 1 175 ? 4.873 -16.990 11.577 1.00 41.50 175 GLN A CA 1
ATOM 1368 C C . GLN A 1 175 ? 6.042 -17.555 12.396 1.00 41.50 175 GLN A C 1
ATOM 1370 O O . GLN A 1 175 ? 5.837 -17.967 13.533 1.00 41.50 175 GLN A O 1
ATOM 1375 N N . ALA A 1 176 ? 7.275 -17.537 11.882 1.00 42.94 176 ALA A N 1
ATOM 1376 C CA . ALA A 1 176 ? 8.446 -18.032 12.611 1.00 42.94 176 ALA A CA 1
ATOM 1377 C C . ALA A 1 176 ? 8.754 -17.192 13.861 1.00 42.94 176 ALA A C 1
ATOM 1379 O O . ALA A 1 176 ? 9.039 -17.757 14.915 1.00 42.94 176 ALA A O 1
ATOM 1380 N N . VAL A 1 177 ? 8.623 -15.862 13.770 1.00 50.03 177 VAL A N 1
ATOM 1381 C CA . VAL A 1 177 ? 8.744 -14.961 14.930 1.00 50.03 177 VAL A CA 1
ATOM 1382 C C . VAL A 1 177 ? 7.656 -15.266 15.967 1.00 50.03 177 VAL A C 1
ATOM 1384 O O . VAL A 1 177 ? 7.954 -15.347 17.155 1.00 50.03 177 VAL A O 1
ATOM 1387 N N . ALA A 1 178 ? 6.423 -15.544 15.530 1.00 48.47 178 ALA A N 1
ATOM 1388 C CA . ALA A 1 178 ? 5.339 -15.935 16.431 1.00 48.47 178 ALA A CA 1
ATOM 1389 C C . ALA A 1 178 ? 5.583 -17.293 17.128 1.00 48.47 178 ALA A C 1
ATOM 1391 O O . ALA A 1 178 ? 5.262 -17.446 18.307 1.00 48.47 178 ALA A O 1
ATOM 1392 N N . VAL A 1 179 ? 6.177 -18.273 16.435 1.00 51.41 179 VAL A N 1
ATOM 1393 C CA . VAL A 1 179 ? 6.495 -19.605 16.992 1.00 51.41 179 VAL A CA 1
ATOM 1394 C C . VAL A 1 179 ? 7.693 -19.558 17.948 1.00 51.41 179 VAL A C 1
ATOM 1396 O O . VAL A 1 179 ? 7.710 -20.266 18.958 1.00 51.41 179 VAL A O 1
ATOM 1399 N N . GLU A 1 180 ? 8.703 -18.735 17.662 1.00 46.09 180 GLU A N 1
ATOM 1400 C CA . GLU A 1 180 ? 9.875 -18.579 18.531 1.00 46.09 180 GLU A CA 1
ATOM 1401 C C . GLU A 1 180 ? 9.528 -17.837 19.833 1.00 46.09 180 GLU A C 1
ATOM 1403 O O . GLU A 1 180 ? 9.999 -18.222 20.907 1.00 46.09 180 GLU A O 1
ATOM 1408 N N . ASP A 1 181 ? 8.638 -16.841 19.756 1.00 50.06 181 ASP A N 1
ATOM 1409 C CA . ASP A 1 181 ? 8.060 -16.177 20.928 1.00 50.06 181 ASP A CA 1
ATOM 1410 C C . ASP A 1 181 ? 7.209 -17.144 21.767 1.00 50.06 181 ASP A C 1
ATOM 1412 O O . ASP A 1 181 ? 7.290 -17.122 22.996 1.00 50.06 181 ASP A O 1
ATOM 1416 N N . ALA A 1 182 ? 6.456 -18.050 21.130 1.00 54.56 182 ALA A N 1
ATOM 1417 C CA . ALA A 1 182 ? 5.684 -19.077 21.833 1.00 54.56 182 ALA A CA 1
ATOM 1418 C C . ALA A 1 182 ? 6.584 -20.077 22.585 1.00 54.56 182 ALA A C 1
ATOM 1420 O O . ALA A 1 182 ? 6.354 -20.351 23.760 1.00 54.56 182 ALA A O 1
ATOM 1421 N N . ARG A 1 183 ? 7.672 -20.556 21.962 1.00 62.31 183 ARG A N 1
ATOM 1422 C CA . ARG A 1 183 ? 8.614 -21.497 22.605 1.00 62.31 183 ARG A CA 1
ATOM 1423 C C . ARG A 1 183 ? 9.351 -20.898 23.800 1.00 62.31 183 ARG A C 1
ATOM 1425 O O . ARG A 1 183 ? 9.584 -21.598 24.783 1.00 62.31 183 ARG A O 1
ATOM 1432 N N . LYS A 1 184 ? 9.726 -19.616 23.729 1.00 57.78 184 LYS A N 1
ATOM 1433 C CA . LYS A 1 184 ? 10.320 -18.907 24.876 1.00 57.78 184 LYS A CA 1
ATOM 1434 C C . LYS A 1 184 ? 9.314 -18.776 26.017 1.00 57.78 184 LYS A C 1
ATOM 1436 O O . LYS A 1 184 ? 9.679 -18.976 27.170 1.00 57.78 184 LYS A O 1
ATOM 1441 N N . HIS A 1 185 ? 8.049 -18.526 25.684 1.00 55.84 185 HIS A N 1
ATOM 1442 C CA . HIS A 1 185 ? 6.971 -18.448 26.662 1.00 55.84 185 HIS A CA 1
ATOM 1443 C C . HIS A 1 185 ? 6.691 -19.797 27.348 1.00 55.84 185 HIS A C 1
ATOM 1445 O O . HIS A 1 185 ? 6.454 -19.838 28.554 1.00 55.84 185 HIS A O 1
ATOM 1451 N N . ASP A 1 186 ? 6.762 -20.909 26.614 1.00 55.94 186 ASP A N 1
ATOM 1452 C CA . ASP A 1 186 ? 6.560 -22.250 27.176 1.00 55.94 186 ASP A CA 1
ATOM 1453 C C . ASP A 1 186 ? 7.710 -22.676 28.102 1.00 55.94 186 ASP A C 1
ATOM 1455 O O . ASP A 1 186 ? 7.455 -23.184 29.195 1.00 55.94 186 ASP A O 1
ATOM 1459 N N . ALA A 1 187 ? 8.961 -22.380 27.731 1.00 56.22 187 ALA A N 1
ATOM 1460 C CA . ALA A 1 187 ? 10.128 -22.653 28.573 1.00 56.22 187 ALA A CA 1
ATOM 1461 C C . ALA A 1 187 ? 10.112 -21.844 29.887 1.00 56.22 187 ALA A C 1
ATOM 1463 O O . ALA A 1 187 ? 10.476 -22.359 30.943 1.00 56.22 187 ALA A O 1
ATOM 1464 N N . GLU A 1 188 ? 9.654 -20.589 29.849 1.00 58.91 188 GLU A N 1
ATOM 1465 C CA . GLU A 1 188 ? 9.493 -19.758 31.051 1.00 58.91 188 GLU A CA 1
ATOM 1466 C C . GLU A 1 188 ? 8.368 -20.275 31.966 1.00 58.91 188 GLU A C 1
ATOM 1468 O O . GLU A 1 188 ? 8.516 -20.281 33.190 1.00 58.91 188 GLU A O 1
ATOM 1473 N N . ASN A 1 189 ? 7.274 -20.781 31.385 1.00 53.44 189 ASN A N 1
ATOM 1474 C CA . ASN A 1 189 ? 6.160 -21.364 32.136 1.00 53.44 189 ASN A CA 1
ATOM 1475 C C . ASN A 1 189 ? 6.522 -22.698 32.815 1.00 53.44 189 ASN A C 1
ATOM 1477 O O . ASN A 1 189 ? 5.953 -23.021 33.861 1.00 53.44 189 ASN A O 1
ATOM 1481 N N . GLU A 1 190 ? 7.432 -23.486 32.239 1.00 59.69 190 GLU A N 1
ATOM 1482 C CA . GLU A 1 190 ? 7.864 -24.771 32.802 1.00 59.69 190 GLU A CA 1
ATOM 1483 C C . GLU A 1 190 ? 8.742 -24.571 34.049 1.00 59.69 190 GLU A C 1
ATOM 1485 O O . GLU A 1 190 ? 8.495 -25.184 35.090 1.00 59.69 190 GLU A O 1
ATOM 1490 N N . VAL A 1 191 ? 9.661 -23.599 34.004 1.00 63.41 191 VAL A N 1
ATOM 1491 C CA . VAL A 1 191 ? 10.487 -23.197 35.157 1.00 63.41 191 VAL A CA 1
ATOM 1492 C C . VAL A 1 191 ? 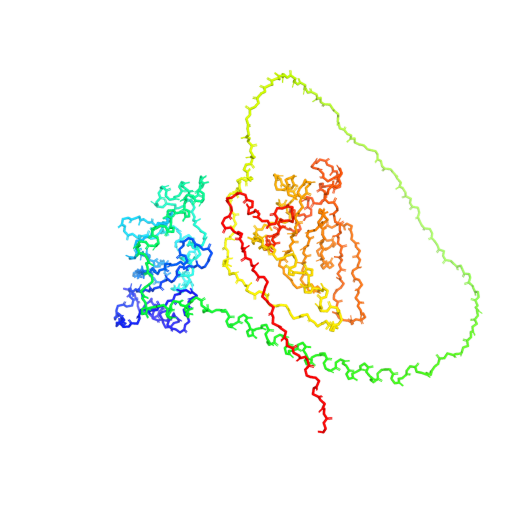9.626 -22.621 36.294 1.00 63.41 191 VAL A C 1
ATOM 1494 O O . VAL A 1 191 ? 9.837 -22.941 37.465 1.00 63.41 191 VAL A O 1
ATOM 1497 N N . GLU A 1 192 ? 8.601 -21.819 35.976 1.00 60.41 192 GLU A N 1
ATOM 1498 C CA . GLU A 1 192 ? 7.723 -21.218 36.994 1.00 60.41 192 GLU A CA 1
ATOM 1499 C C . GLU A 1 192 ? 6.842 -22.267 37.710 1.00 60.41 192 GLU A C 1
ATOM 1501 O O . GLU A 1 192 ? 6.526 -22.121 38.897 1.00 60.41 192 GLU A O 1
ATOM 1506 N N . ARG A 1 193 ? 6.481 -23.368 37.030 1.00 56.41 193 ARG A N 1
ATOM 1507 C CA . ARG A 1 193 ? 5.723 -24.486 37.624 1.00 56.41 193 ARG A CA 1
ATOM 1508 C C . ARG A 1 193 ? 6.545 -25.269 38.645 1.00 56.41 193 ARG A C 1
ATOM 1510 O O . ARG A 1 193 ? 6.023 -25.562 39.725 1.00 56.41 193 ARG A O 1
ATOM 1517 N N . GLU A 1 194 ? 7.815 -25.546 38.353 1.00 59.31 194 GLU A N 1
ATOM 1518 C CA . GLU A 1 194 ? 8.709 -26.254 39.280 1.00 59.31 194 GLU A CA 1
ATOM 1519 C C . GLU A 1 194 ? 8.964 -25.455 40.575 1.00 59.31 194 GLU A C 1
ATOM 1521 O O . GLU A 1 194 ? 9.010 -26.018 41.677 1.00 59.31 194 GLU A O 1
ATOM 1526 N N . ASP A 1 195 ? 9.053 -24.126 40.480 1.00 60.38 195 ASP A N 1
ATOM 1527 C CA . ASP A 1 195 ? 9.255 -23.250 41.639 1.00 60.38 195 ASP A CA 1
ATOM 1528 C C . ASP A 1 195 ? 7.998 -23.118 42.522 1.00 60.38 195 ASP A C 1
ATOM 1530 O O . ASP A 1 195 ? 8.086 -23.098 43.760 1.00 60.38 195 ASP A O 1
ATOM 1534 N N . LEU A 1 196 ? 6.805 -23.089 41.917 1.00 56.84 196 LEU A N 1
ATOM 1535 C CA . LEU A 1 196 ? 5.521 -23.025 42.628 1.00 56.84 196 LEU A CA 1
ATOM 1536 C C . LEU A 1 196 ? 5.226 -24.293 43.445 1.00 56.84 196 LEU A C 1
ATOM 1538 O O . LEU A 1 196 ? 4.655 -24.203 44.542 1.00 56.84 196 LEU A O 1
ATOM 1542 N N . GLU A 1 197 ? 5.640 -25.467 42.966 1.00 61.19 197 GLU A N 1
ATOM 1543 C CA . GLU A 1 197 ? 5.504 -26.719 43.719 1.00 61.19 197 GLU A CA 1
ATOM 1544 C C . GLU A 1 197 ? 6.429 -26.768 44.942 1.00 61.19 197 GLU A C 1
ATOM 1546 O O . GLU A 1 197 ? 6.006 -27.180 46.030 1.00 61.19 197 GLU A O 1
ATOM 1551 N N . ARG A 1 198 ? 7.650 -26.226 44.835 1.00 58.97 198 ARG A N 1
ATOM 1552 C CA . ARG A 1 198 ? 8.588 -26.112 45.968 1.00 58.97 198 ARG A CA 1
ATOM 1553 C C . ARG A 1 198 ? 8.081 -25.194 47.087 1.00 58.97 198 ARG A C 1
ATOM 1555 O O . ARG A 1 198 ? 8.414 -25.407 48.258 1.00 58.97 198 ARG A O 1
ATOM 1562 N N . LEU A 1 199 ? 7.267 -24.189 46.761 1.00 58.25 199 LEU A N 1
ATOM 1563 C CA . LEU A 1 199 ? 6.695 -23.234 47.721 1.00 58.25 199 LEU A CA 1
ATOM 1564 C C . LEU A 1 199 ? 5.473 -23.787 48.474 1.00 58.25 199 LEU A C 1
ATOM 1566 O O . LEU A 1 199 ? 5.336 -23.549 49.679 1.00 58.25 199 LEU A O 1
ATOM 1570 N N . LYS A 1 200 ? 4.622 -24.589 47.821 1.00 54.72 200 LYS A N 1
ATOM 1571 C CA . LYS A 1 200 ? 3.438 -25.202 48.459 1.00 54.72 200 LYS A CA 1
ATOM 1572 C C . LYS A 1 200 ? 3.794 -26.243 49.527 1.00 54.72 200 LYS A C 1
ATOM 1574 O O . LYS A 1 200 ? 3.043 -26.403 50.490 1.00 54.72 200 LYS A O 1
ATOM 1579 N N . GLY A 1 201 ? 4.970 -26.868 49.443 1.00 48.84 201 GLY A N 1
ATOM 1580 C CA . GLY A 1 201 ? 5.471 -27.784 50.475 1.00 48.84 201 GLY A CA 1
ATOM 1581 C C . GLY A 1 201 ? 5.776 -27.130 51.834 1.00 48.84 201 GLY A C 1
ATOM 1582 O O . GLY A 1 201 ? 5.861 -27.831 52.842 1.00 48.84 201 GLY A O 1
ATOM 1583 N N . LYS A 1 202 ? 5.916 -25.795 51.908 1.00 50.22 202 LYS A N 1
ATOM 1584 C CA . LYS A 1 202 ? 6.371 -25.092 53.127 1.00 50.22 202 LYS A CA 1
ATOM 1585 C C . LYS A 1 202 ? 5.267 -24.455 53.980 1.00 50.22 202 LYS A C 1
ATOM 1587 O O . LYS A 1 202 ? 5.543 -24.103 55.124 1.00 50.22 202 LYS A O 1
ATOM 1592 N N . SER A 1 203 ? 4.027 -24.337 53.495 1.00 43.78 203 SER A N 1
ATOM 1593 C CA . SER A 1 203 ? 3.004 -23.502 54.158 1.00 43.78 203 SER A CA 1
ATOM 1594 C C . SER A 1 203 ? 2.054 -24.228 55.126 1.00 43.78 203 SER A C 1
ATOM 1596 O O . SER A 1 203 ? 1.155 -23.602 55.677 1.00 43.78 203 SER A O 1
ATOM 1598 N N . LYS A 1 204 ? 2.242 -25.526 55.407 1.00 44.53 204 LYS A N 1
ATOM 1599 C CA . LYS A 1 204 ? 1.340 -26.300 56.293 1.00 44.53 204 LYS A CA 1
ATOM 1600 C C . LYS A 1 204 ? 1.728 -26.280 57.782 1.00 44.53 204 LYS A C 1
ATOM 1602 O O . LYS A 1 204 ? 1.411 -27.211 58.519 1.00 44.53 204 LYS A O 1
ATOM 1607 N N . LYS A 1 205 ? 2.452 -25.256 58.246 1.00 42.59 205 LYS A N 1
ATOM 1608 C CA . LYS A 1 205 ? 2.935 -25.190 59.635 1.00 42.59 205 LYS A CA 1
ATOM 1609 C C . LYS A 1 205 ? 3.054 -23.747 60.122 1.00 42.59 205 LYS A C 1
ATOM 1611 O O . LYS A 1 205 ? 4.162 -23.224 60.124 1.00 42.59 205 LYS A O 1
ATOM 1616 N N . ARG A 1 206 ? 1.936 -23.125 60.522 1.00 39.22 206 ARG A N 1
ATOM 1617 C CA . ARG A 1 206 ? 1.825 -22.096 61.586 1.00 39.22 206 ARG A CA 1
ATOM 1618 C C . ARG A 1 206 ? 0.467 -21.395 61.503 1.00 39.22 206 ARG A C 1
ATOM 1620 O O . ARG A 1 206 ? 0.319 -20.494 60.700 1.00 39.22 206 ARG A O 1
ATOM 1627 N N . ASP A 1 207 ? -0.450 -21.781 62.384 1.00 36.41 207 ASP A N 1
ATOM 1628 C CA . ASP A 1 207 ? -1.481 -20.895 62.931 1.00 36.41 207 ASP A CA 1
ATOM 1629 C C . ASP A 1 207 ? -1.737 -21.317 64.382 1.00 36.41 207 ASP A C 1
ATOM 1631 O O . ASP A 1 207 ? -2.279 -22.388 64.641 1.00 36.41 207 ASP A O 1
ATOM 1635 N N . ALA A 1 208 ? -1.251 -20.500 65.320 1.00 36.03 208 ALA A N 1
ATOM 1636 C CA . ALA A 1 208 ? -1.720 -20.370 66.700 1.00 36.03 208 ALA A CA 1
ATOM 1637 C C . ALA A 1 208 ? -0.916 -19.247 67.378 1.00 36.03 208 ALA A C 1
ATOM 1639 O O . ALA A 1 208 ? 0.276 -19.415 67.634 1.00 36.03 208 ALA A O 1
ATOM 1640 N N . ASN A 1 209 ? -1.555 -18.103 67.636 1.00 31.34 209 ASN A N 1
ATOM 1641 C CA . ASN A 1 209 ? -1.749 -17.499 68.966 1.00 31.34 209 ASN A CA 1
ATOM 1642 C C . ASN A 1 209 ? -1.985 -15.977 68.845 1.00 31.34 209 ASN A C 1
ATOM 1644 O O . ASN A 1 209 ? -1.276 -15.288 68.115 1.00 31.34 209 ASN A O 1
ATOM 1648 N N . GLY A 1 210 ? -3.000 -15.467 69.549 1.00 30.98 210 GLY A N 1
ATOM 1649 C CA . GLY A 1 210 ? -3.421 -14.062 69.506 1.00 30.98 210 GLY A CA 1
ATOM 1650 C C . GLY A 1 210 ? -2.719 -13.147 70.517 1.00 30.98 210 GLY A C 1
ATOM 1651 O O . GLY A 1 210 ? -1.947 -13.608 71.351 1.00 30.98 210 GLY A O 1
ATOM 1652 N N . SER A 1 211 ? -3.023 -11.844 70.452 1.00 28.92 211 SER A N 1
ATOM 1653 C CA . SER A 1 211 ? -3.536 -11.002 71.558 1.00 28.92 211 SER A CA 1
ATOM 1654 C C . SER A 1 211 ? -3.329 -9.496 71.286 1.00 28.92 211 SER A C 1
ATOM 1656 O O . SER A 1 211 ? -2.457 -9.089 70.524 1.00 28.92 211 SER A O 1
ATOM 1658 N N . ALA A 1 212 ? -4.181 -8.682 71.911 1.00 36.00 212 ALA A N 1
ATOM 1659 C CA . ALA A 1 212 ? -4.386 -7.241 71.737 1.00 36.00 212 ALA A CA 1
ATOM 1660 C C . ALA A 1 212 ? -3.470 -6.353 72.605 1.00 36.00 212 ALA A C 1
ATOM 1662 O O . ALA A 1 212 ? -3.179 -6.748 73.727 1.00 36.00 212 ALA A O 1
ATOM 1663 N N . VAL A 1 213 ? -3.163 -5.108 72.179 1.00 31.78 213 VAL A N 1
ATOM 1664 C CA . VAL A 1 213 ? -2.755 -3.975 73.058 1.00 31.78 213 VAL A CA 1
ATOM 1665 C C . VAL A 1 213 ? -3.140 -2.598 72.451 1.00 31.78 213 VAL A C 1
ATOM 1667 O O . VAL A 1 213 ? -3.076 -2.396 71.242 1.00 31.78 213 VAL A O 1
ATOM 1670 N N . LYS A 1 214 ? -3.551 -1.663 73.330 1.00 30.08 214 LYS A N 1
ATOM 1671 C CA . LYS A 1 214 ? -3.942 -0.240 73.146 1.00 30.08 214 LYS A CA 1
ATOM 1672 C C . LYS A 1 214 ? -2.746 0.730 72.971 1.00 30.08 214 LYS A C 1
ATOM 1674 O O . LYS A 1 214 ? -1.687 0.457 73.519 1.00 30.08 214 LYS A O 1
ATOM 1679 N N . GLY A 1 215 ? -2.975 1.953 72.447 1.00 26.28 215 GLY A N 1
ATOM 1680 C CA . GLY A 1 215 ? -2.195 3.144 72.870 1.00 26.28 215 GLY A CA 1
ATOM 1681 C C . GLY A 1 215 ? -2.035 4.347 71.911 1.00 26.28 215 GLY A C 1
ATOM 1682 O O . GLY A 1 215 ? -1.146 4.350 71.078 1.00 26.28 215 GLY A O 1
ATOM 1683 N N . SER A 1 216 ? -2.855 5.388 72.123 1.00 24.94 216 SER A N 1
ATOM 1684 C CA . SER A 1 216 ? -2.612 6.859 72.137 1.00 24.94 216 SER A CA 1
ATOM 1685 C C . SER A 1 216 ? -1.622 7.623 71.205 1.00 24.94 216 SER A C 1
ATOM 1687 O O . SER A 1 216 ? -0.410 7.499 71.315 1.00 24.94 216 SER A O 1
ATOM 1689 N N . ALA A 1 217 ? -2.207 8.593 70.476 1.00 29.44 217 ALA A N 1
ATOM 1690 C CA . ALA A 1 217 ? -1.917 10.047 70.366 1.00 29.44 217 ALA A CA 1
ATOM 1691 C C . ALA A 1 217 ? -0.574 10.649 69.864 1.00 29.44 217 ALA A C 1
ATOM 1693 O O . ALA A 1 217 ? 0.465 10.533 70.508 1.00 29.44 217 ALA A O 1
ATOM 1694 N N . LYS A 1 218 ? -0.709 11.510 68.829 1.00 27.06 218 LYS A N 1
ATOM 1695 C CA . LYS A 1 218 ? -0.084 12.839 68.520 1.00 27.06 218 LYS A CA 1
ATOM 1696 C C . LYS A 1 218 ? 0.043 12.938 66.988 1.00 27.06 218 LYS A C 1
ATOM 1698 O O . LYS A 1 218 ? 0.560 12.020 66.381 1.00 27.06 218 LYS A O 1
ATOM 1703 N N . GLY A 1 219 ? -0.373 13.958 66.243 1.00 25.69 219 GLY A N 1
ATOM 1704 C CA . GLY A 1 219 ? -0.777 15.333 66.504 1.00 25.69 219 GLY A CA 1
ATOM 1705 C C . GLY A 1 219 ? -0.153 16.201 65.401 1.00 25.69 219 GLY A C 1
ATOM 1706 O O . GLY A 1 219 ? 1.059 16.133 65.237 1.00 25.69 219 GLY A O 1
ATOM 1707 N N . LYS A 1 220 ? -0.951 16.992 64.668 1.00 28.20 220 LYS A N 1
ATOM 1708 C CA . LYS A 1 220 ? -0.692 18.387 64.226 1.00 28.20 220 LYS A CA 1
ATOM 1709 C C . LYS A 1 220 ? -1.463 18.760 62.957 1.00 28.20 220 LYS A C 1
ATOM 1711 O O . LYS A 1 220 ? -1.534 18.021 61.987 1.00 28.20 220 LYS A O 1
ATOM 1716 N N . ALA A 1 221 ? -2.022 19.960 63.041 1.00 26.80 221 ALA A N 1
ATOM 1717 C CA . ALA A 1 221 ? -2.868 20.648 62.085 1.00 26.80 221 ALA A CA 1
ATOM 1718 C C . ALA A 1 221 ? -2.098 21.267 60.908 1.00 26.80 221 ALA A C 1
ATOM 1720 O O . ALA A 1 221 ? -0.952 21.682 61.087 1.00 26.80 221 ALA A O 1
ATOM 1721 N N . ARG A 1 222 ? -2.804 21.521 59.794 1.00 27.27 222 ARG A N 1
ATOM 1722 C CA . ARG A 1 222 ? -2.929 22.887 59.251 1.00 27.27 222 ARG A CA 1
ATOM 1723 C C . ARG A 1 222 ? -4.131 23.046 58.299 1.00 27.27 222 ARG A C 1
ATOM 1725 O O . ARG A 1 222 ? -4.388 22.203 57.452 1.00 27.27 222 ARG A O 1
ATOM 1732 N N . MET A 1 223 ? -4.833 24.153 58.534 1.00 27.05 223 MET A N 1
ATOM 1733 C CA . MET A 1 223 ? -5.900 24.849 57.790 1.00 27.05 223 MET A CA 1
ATOM 1734 C C . MET A 1 223 ? -5.459 25.241 56.360 1.00 27.05 223 MET A C 1
ATOM 1736 O O . MET A 1 223 ? -4.259 25.233 56.115 1.00 27.05 223 MET A O 1
ATOM 1740 N N . ALA A 1 224 ? -6.248 25.715 55.388 1.00 27.83 224 ALA A N 1
ATOM 1741 C CA . ALA A 1 224 ? -7.669 25.979 55.112 1.00 27.83 224 ALA A CA 1
ATOM 1742 C C . ALA A 1 224 ? -7.739 26.483 53.641 1.00 27.83 224 ALA A C 1
ATOM 1744 O O . ALA A 1 224 ? -6.692 26.810 53.085 1.00 27.83 224 ALA A O 1
ATOM 1745 N N . ALA A 1 225 ? -8.959 26.618 53.094 1.00 26.52 225 ALA A N 1
ATOM 1746 C CA . ALA A 1 225 ? -9.440 27.674 52.170 1.00 26.52 225 ALA A CA 1
ATOM 1747 C C . ALA A 1 225 ? -10.193 27.152 50.920 1.00 26.52 225 ALA A C 1
ATOM 1749 O O . ALA A 1 225 ? -9.618 26.530 50.035 1.00 26.52 225 ALA A O 1
ATOM 1750 N N . ALA A 1 226 ? -11.493 27.469 50.858 1.00 30.22 226 ALA A N 1
ATOM 1751 C CA . ALA A 1 226 ? -12.235 27.824 49.632 1.00 30.22 226 ALA A CA 1
ATOM 1752 C C . ALA A 1 226 ? -11.978 29.331 49.326 1.00 30.22 226 ALA A C 1
ATOM 1754 O O . ALA A 1 226 ? -11.331 29.946 50.183 1.00 30.22 226 ALA A O 1
ATOM 1755 N N . PRO A 1 227 ? -12.494 30.003 48.260 1.00 45.75 227 PRO A N 1
ATOM 1756 C CA . PRO A 1 227 ? -13.531 29.667 47.254 1.00 45.75 227 PRO A CA 1
ATOM 1757 C C . PRO A 1 227 ? -13.071 29.963 45.785 1.00 45.75 227 PRO A C 1
ATOM 1759 O O . PRO A 1 227 ? -11.892 30.187 45.569 1.00 45.75 227 PRO A O 1
ATOM 1762 N N . GLU A 1 228 ? -13.862 29.828 44.705 1.00 28.47 228 GLU A N 1
ATOM 1763 C CA . GLU A 1 228 ? -14.719 30.892 44.125 1.00 28.47 228 GLU A CA 1
ATOM 1764 C C . GLU A 1 228 ? -15.486 30.457 42.845 1.00 28.47 228 GLU A C 1
ATOM 1766 O O . GLU A 1 228 ? -15.200 29.441 42.215 1.00 28.47 228 GLU A O 1
ATOM 1771 N N . LYS A 1 229 ? -16.510 31.261 42.518 1.00 25.38 229 LYS A N 1
ATOM 1772 C CA . LYS A 1 229 ? -17.603 31.136 41.532 1.00 25.38 229 LYS A CA 1
ATOM 1773 C C . LYS A 1 229 ? -17.246 31.571 40.089 1.00 25.38 229 LYS A C 1
ATOM 1775 O O . LYS A 1 229 ? -16.585 32.584 39.951 1.00 25.38 229 LYS A O 1
ATOM 1780 N N . MET A 1 230 ? -17.907 30.914 39.107 1.00 26.95 230 MET A N 1
ATOM 1781 C CA . MET A 1 230 ? -18.580 31.404 37.855 1.00 26.95 230 MET A CA 1
ATOM 1782 C C . MET A 1 230 ? -17.791 32.280 36.831 1.00 26.95 230 MET A C 1
ATOM 1784 O O . MET A 1 230 ? -16.872 32.966 37.247 1.00 26.95 230 MET A O 1
ATOM 1788 N N . PRO A 1 231 ? -18.130 32.324 35.506 1.00 32.91 231 PRO A N 1
ATOM 1789 C CA . PRO A 1 231 ? -19.497 32.339 34.957 1.00 32.91 231 PRO A CA 1
ATOM 1790 C C . PRO A 1 231 ? -19.774 31.583 33.637 1.00 32.91 231 PRO A C 1
ATOM 1792 O O . PRO A 1 231 ? -18.892 31.085 32.944 1.00 32.91 231 PRO A O 1
ATOM 1795 N N . ALA A 1 232 ? -21.072 31.505 33.331 1.00 27.62 232 ALA A N 1
ATOM 1796 C CA . ALA A 1 232 ? -21.656 31.162 32.036 1.00 27.62 232 ALA A CA 1
ATOM 1797 C C . ALA A 1 232 ? -21.780 32.409 31.136 1.00 27.62 232 ALA A C 1
ATOM 1799 O O . ALA A 1 232 ? -21.728 33.530 31.648 1.00 27.62 232 ALA A O 1
ATOM 1800 N N . PRO A 1 233 ? -22.096 32.217 29.845 1.00 30.78 233 PRO A N 1
ATOM 1801 C CA . PRO A 1 233 ? -23.078 33.071 29.183 1.00 30.78 233 PRO A CA 1
ATOM 1802 C C . PRO A 1 233 ? -24.215 32.266 28.523 1.00 30.78 233 PRO A C 1
ATOM 1804 O O . PRO A 1 233 ? -24.115 31.057 28.308 1.00 30.78 233 PRO A O 1
ATOM 1807 N N . ALA A 1 234 ? -25.315 32.974 28.266 1.00 24.33 234 ALA A N 1
ATOM 1808 C CA . ALA A 1 234 ? -26.626 32.511 27.819 1.00 24.33 234 ALA A CA 1
ATOM 1809 C C . ALA A 1 234 ? -27.041 33.152 26.477 1.00 24.33 234 ALA A C 1
ATOM 1811 O O . ALA A 1 234 ? -26.563 34.242 26.181 1.00 24.33 234 ALA A O 1
ATOM 1812 N N . ALA A 1 235 ? -28.014 32.490 25.820 1.00 26.03 235 ALA A N 1
ATOM 1813 C CA . ALA A 1 235 ? -28.941 32.920 24.744 1.00 26.03 235 ALA A CA 1
ATOM 1814 C C . ALA A 1 235 ? -28.316 33.309 23.376 1.00 26.03 235 ALA A C 1
ATOM 1816 O O . ALA A 1 235 ? -27.166 33.716 23.333 1.00 26.03 235 ALA A O 1
ATOM 1817 N N . GLU A 1 236 ? -28.934 33.136 22.196 1.00 24.77 236 GLU A N 1
ATOM 1818 C CA . GLU A 1 236 ? -30.340 33.166 21.715 1.00 24.77 236 GLU A CA 1
ATOM 1819 C C . GLU A 1 236 ? -30.465 32.196 20.497 1.00 24.77 236 GLU A C 1
ATOM 1821 O O . GLU A 1 236 ? -29.501 32.031 19.755 1.00 24.77 236 GLU A O 1
ATOM 1826 N N . MET A 1 237 ? -31.447 31.285 20.404 1.00 24.56 237 MET A N 1
ATOM 1827 C CA . MET A 1 237 ? -32.736 31.360 19.673 1.00 24.56 237 MET A CA 1
ATOM 1828 C C . MET A 1 237 ? -32.721 31.965 18.255 1.00 24.56 237 MET A C 1
ATOM 1830 O O . MET A 1 237 ? -32.667 33.176 18.115 1.00 24.56 237 MET A O 1
ATOM 1834 N N . GLU A 1 238 ? -32.973 31.126 17.241 1.00 26.34 238 GLU A N 1
ATOM 1835 C CA . GLU A 1 238 ? -33.986 31.413 16.214 1.00 26.34 238 GLU A CA 1
ATOM 1836 C C . GLU A 1 238 ? -34.630 30.112 15.697 1.00 26.34 238 GLU A C 1
ATOM 1838 O O . GLU A 1 238 ? -33.997 29.061 15.585 1.00 26.34 238 GLU A O 1
ATOM 1843 N N . GLU A 1 239 ? -35.933 30.208 15.460 1.00 24.42 239 GLU A N 1
ATOM 1844 C CA . GLU A 1 239 ? -36.896 29.171 15.108 1.00 24.42 239 GLU A CA 1
ATOM 1845 C C . GLU A 1 239 ? -37.272 29.351 13.630 1.00 24.42 239 GLU A C 1
ATOM 1847 O O . GLU A 1 239 ? -37.483 30.479 13.189 1.00 24.42 239 GLU A O 1
ATOM 1852 N N . ASN A 1 240 ? -37.414 28.270 12.856 1.00 24.44 240 ASN A N 1
ATOM 1853 C CA . ASN A 1 240 ? -38.250 28.336 11.658 1.00 24.44 240 ASN A CA 1
ATOM 1854 C C . ASN A 1 240 ? -38.892 26.982 11.336 1.00 24.44 240 ASN A C 1
ATOM 1856 O O . ASN A 1 240 ? -38.218 25.970 11.146 1.00 24.44 240 ASN A O 1
ATOM 1860 N N . VAL A 1 241 ? -40.222 2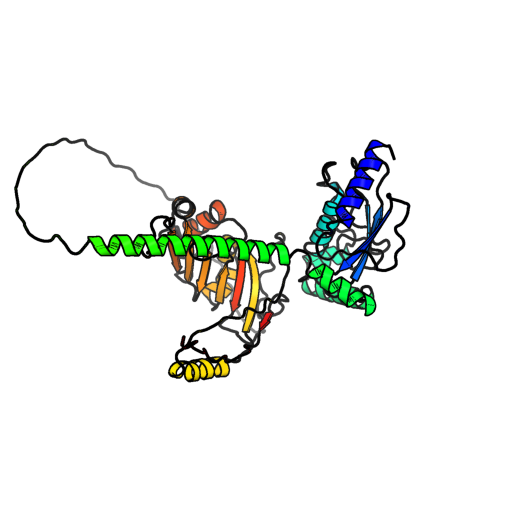6.996 11.289 1.00 26.41 241 VAL A N 1
ATOM 1861 C CA . VAL A 1 241 ? -41.105 25.882 10.946 1.00 26.41 241 VAL A CA 1
ATOM 1862 C C . VAL A 1 241 ? -41.659 26.142 9.548 1.00 26.41 241 VAL A C 1
ATOM 1864 O O . VAL A 1 241 ? -42.293 27.168 9.320 1.00 26.41 241 VAL A O 1
ATOM 1867 N N . ALA A 1 242 ? -41.518 25.182 8.635 1.00 25.05 242 ALA A N 1
ATOM 1868 C CA . ALA A 1 242 ? -42.378 25.082 7.459 1.00 25.05 242 ALA A CA 1
ATOM 1869 C C . ALA A 1 242 ? -42.620 23.614 7.087 1.00 25.05 242 ALA A C 1
ATOM 1871 O O . ALA A 1 242 ? -41.775 22.740 7.249 1.00 25.05 242 ALA A O 1
ATOM 1872 N N . SER A 1 243 ? -43.846 23.362 6.652 1.00 22.67 243 SER A N 1
ATOM 1873 C CA . SER A 1 243 ? -44.551 22.087 6.666 1.00 22.67 243 SER A CA 1
ATOM 1874 C C . SER A 1 243 ? -44.668 21.395 5.299 1.00 22.67 243 SER A C 1
ATOM 1876 O O . SER A 1 243 ? -44.804 22.081 4.293 1.00 22.67 243 SER A O 1
ATOM 1878 N N . ARG A 1 244 ? -44.904 20.071 5.366 1.00 22.94 244 ARG A N 1
ATOM 1879 C CA . ARG A 1 244 ? -45.762 19.206 4.511 1.00 22.94 244 ARG A CA 1
ATOM 1880 C C . ARG A 1 244 ? -45.212 18.543 3.223 1.00 22.94 244 ARG A C 1
ATOM 1882 O O . ARG A 1 244 ? -45.139 19.166 2.178 1.00 22.94 244 ARG A O 1
ATOM 1889 N N . ARG A 1 245 ? -45.195 17.201 3.344 1.00 23.80 245 ARG A N 1
ATOM 1890 C CA . ARG A 1 245 ? -45.848 16.133 2.540 1.00 23.80 245 ARG A CA 1
ATOM 1891 C C . ARG A 1 245 ? -45.147 15.513 1.316 1.00 23.80 245 ARG A C 1
ATOM 1893 O O . ARG A 1 245 ? -44.876 16.182 0.336 1.00 23.80 245 ARG A O 1
ATOM 1900 N N . GLU A 1 246 ? -45.137 14.176 1.421 1.00 23.75 246 GLU A N 1
ATOM 1901 C CA . GLU A 1 246 ? -45.302 13.116 0.409 1.00 23.75 246 GLU A CA 1
ATOM 1902 C C . GLU A 1 246 ? -44.052 12.514 -0.265 1.00 23.75 246 GLU A C 1
ATOM 1904 O O . GLU A 1 246 ? -43.376 13.151 -1.058 1.00 23.75 246 GLU A O 1
ATOM 1909 N N . SER A 1 247 ? -43.825 11.241 0.116 1.00 29.03 247 SER A N 1
ATOM 1910 C CA . SER A 1 247 ? -43.359 10.082 -0.669 1.00 29.03 247 SER A CA 1
ATOM 1911 C C . SER A 1 247 ? -42.150 10.237 -1.590 1.00 29.03 247 SER A C 1
ATOM 1913 O O . SER A 1 247 ? -42.257 10.841 -2.647 1.00 29.03 247 SER A O 1
ATOM 1915 N N . ASP A 1 248 ? -41.053 9.561 -1.235 1.00 23.75 248 ASP A N 1
ATOM 1916 C CA . ASP A 1 248 ? -40.528 8.425 -2.009 1.00 23.75 248 ASP A CA 1
ATOM 1917 C C . ASP A 1 248 ? -39.396 7.728 -1.231 1.00 23.75 248 ASP A C 1
ATOM 1919 O O . ASP A 1 248 ? -38.659 8.361 -0.474 1.00 23.75 248 ASP A O 1
ATOM 1923 N N . ASP A 1 249 ? -39.304 6.406 -1.382 1.00 32.75 249 ASP A N 1
ATOM 1924 C CA . ASP A 1 249 ? -38.290 5.528 -0.794 1.00 32.75 249 ASP A CA 1
ATOM 1925 C C . ASP A 1 249 ? -36.860 6.052 -1.026 1.00 32.75 249 ASP A C 1
ATOM 1927 O O . ASP A 1 249 ? -36.308 5.937 -2.119 1.00 32.75 249 ASP A O 1
ATOM 1931 N N . TRP A 1 250 ? -36.232 6.585 0.024 1.00 23.55 250 TRP A N 1
ATOM 1932 C CA . TRP A 1 250 ? -34.812 6.941 0.047 1.00 23.55 250 TRP A CA 1
ATOM 1933 C C . TRP A 1 250 ? -34.153 6.312 1.276 1.00 23.55 250 TRP A C 1
ATOM 1935 O O . TRP A 1 250 ? -34.319 6.768 2.406 1.00 23.55 250 TRP A O 1
ATOM 1945 N N . ILE A 1 251 ? -33.399 5.237 1.046 1.00 27.19 251 ILE A N 1
ATOM 1946 C CA . ILE A 1 251 ? -32.457 4.671 2.016 1.00 27.19 251 ILE A CA 1
ATOM 1947 C C . ILE A 1 251 ? -31.174 5.514 1.908 1.00 27.19 251 ILE A C 1
ATOM 1949 O O . ILE A 1 251 ? -30.604 5.560 0.816 1.00 27.19 251 ILE A O 1
ATOM 1953 N N . PRO A 1 252 ? -30.704 6.199 2.966 1.00 27.83 252 PRO A N 1
ATOM 1954 C CA . PRO A 1 252 ? -29.508 7.022 2.859 1.00 27.83 252 PRO A CA 1
ATOM 1955 C C . PRO A 1 252 ? -28.258 6.139 2.779 1.00 27.83 252 PRO A C 1
ATOM 1957 O O . PRO A 1 252 ? -28.068 5.220 3.578 1.00 27.83 252 PRO A O 1
ATOM 1960 N N . ALA A 1 253 ? -27.431 6.426 1.773 1.00 28.31 253 ALA A N 1
ATOM 1961 C CA . ALA A 1 253 ? -26.103 5.862 1.596 1.00 28.31 253 ALA A CA 1
ATOM 1962 C C . ALA A 1 253 ? -25.205 6.208 2.792 1.00 28.31 253 ALA A C 1
ATOM 1964 O O . ALA A 1 253 ? -25.352 7.258 3.413 1.00 28.31 253 ALA A O 1
ATOM 1965 N N . LEU A 1 254 ? -24.275 5.302 3.089 1.00 32.50 254 LEU A N 1
ATOM 1966 C CA . LEU A 1 254 ? -23.250 5.463 4.116 1.00 32.50 254 LEU A CA 1
ATOM 1967 C C . LEU A 1 254 ? -22.474 6.775 3.929 1.00 32.50 254 LEU A C 1
ATOM 1969 O O . LEU A 1 254 ? -22.249 7.169 2.780 1.00 32.50 254 LEU A O 1
ATOM 1973 N N . PRO A 1 255 ? -22.008 7.422 5.014 1.00 25.61 255 PRO A N 1
ATOM 1974 C CA . PRO A 1 255 ? -21.198 8.625 4.899 1.00 25.61 255 PRO A CA 1
ATOM 1975 C C . PRO A 1 255 ? -19.972 8.327 4.037 1.00 25.61 255 PRO A C 1
ATOM 1977 O O . PRO A 1 255 ? -19.177 7.432 4.332 1.00 25.61 255 PRO A O 1
ATOM 1980 N N . SER A 1 256 ? -19.827 9.104 2.966 1.00 29.95 256 SER A N 1
ATOM 1981 C CA . SER A 1 256 ? -18.619 9.179 2.154 1.00 29.95 256 SER A CA 1
ATOM 1982 C C . SER A 1 256 ? -17.432 9.507 3.062 1.00 29.95 256 SER A C 1
ATOM 1984 O O . SER A 1 256 ? -17.296 10.637 3.534 1.00 29.95 256 SER A O 1
ATOM 1986 N N . PHE A 1 257 ? -16.584 8.510 3.320 1.00 29.86 257 PHE A N 1
ATOM 1987 C CA . PHE A 1 257 ? -15.359 8.662 4.095 1.00 29.86 257 PHE A CA 1
ATOM 1988 C C . PHE A 1 257 ? -14.458 9.708 3.434 1.00 29.86 257 PHE A C 1
ATOM 1990 O O . PHE A 1 257 ? -14.001 9.539 2.303 1.00 29.86 257 PHE A O 1
ATOM 1997 N N . ALA A 1 258 ? -14.219 10.809 4.148 1.00 23.94 258 ALA A N 1
ATOM 1998 C CA . ALA A 1 258 ? -13.262 11.818 3.742 1.00 23.94 258 ALA A CA 1
ATOM 1999 C C . ALA A 1 258 ? -11.862 11.193 3.643 1.00 23.94 258 ALA A C 1
ATOM 2001 O O . ALA A 1 258 ? -11.373 10.524 4.549 1.00 23.94 258 ALA A O 1
ATOM 2002 N N . SER A 1 259 ? -11.256 11.440 2.488 1.00 35.53 259 SER A N 1
ATOM 2003 C CA . SER A 1 259 ? -9.897 11.135 2.064 1.00 35.53 259 SER A CA 1
ATOM 2004 C C . SER A 1 259 ? -8.839 11.081 3.177 1.00 35.53 259 SER A C 1
ATOM 2006 O O . SER A 1 259 ? -8.507 12.106 3.774 1.00 35.53 259 SER A O 1
ATOM 2008 N N . GLY A 1 260 ? -8.193 9.917 3.306 1.00 31.30 260 GLY A N 1
ATOM 2009 C CA . GLY A 1 260 ? -6.816 9.805 3.790 1.00 31.30 260 GLY A CA 1
ATOM 2010 C C . GLY A 1 260 ? -6.602 8.838 4.950 1.00 31.30 260 GLY A C 1
ATOM 2011 O O . GLY A 1 260 ? -6.532 9.279 6.088 1.00 31.30 260 GLY A O 1
ATOM 2012 N N . THR A 1 261 ? -6.413 7.540 4.674 1.00 28.17 261 THR A N 1
ATOM 2013 C CA . THR A 1 261 ? -5.666 6.581 5.529 1.00 28.17 261 THR A CA 1
ATOM 2014 C C . THR A 1 261 ? -5.496 5.221 4.812 1.00 28.17 261 THR A C 1
ATOM 2016 O O . THR A 1 261 ? -6.167 4.979 3.807 1.00 28.17 261 THR A O 1
ATOM 2019 N N . PRO A 1 262 ? -4.533 4.377 5.240 1.00 28.45 262 PRO A N 1
ATOM 2020 C CA . PRO A 1 262 ? -3.881 3.379 4.402 1.00 28.45 262 PRO A CA 1
ATOM 2021 C C . PRO A 1 262 ? -4.666 2.071 4.304 1.00 28.45 262 PRO A C 1
ATOM 2023 O O . PRO A 1 262 ? -5.077 1.475 5.303 1.00 28.45 262 PRO A O 1
ATOM 2026 N N . ALA A 1 263 ? -4.823 1.592 3.074 1.00 23.62 263 ALA A N 1
ATOM 2027 C CA . ALA A 1 263 ? -5.200 0.216 2.807 1.00 23.62 263 ALA A CA 1
ATOM 2028 C C . ALA A 1 263 ? -3.978 -0.688 3.051 1.00 23.62 263 ALA A C 1
ATOM 2030 O O . ALA A 1 263 ? -2.858 -0.358 2.675 1.00 23.62 263 ALA A O 1
ATOM 2031 N N . LEU A 1 264 ? -4.184 -1.825 3.708 1.00 24.83 264 LEU A N 1
ATOM 2032 C CA . LEU A 1 264 ? -3.183 -2.873 3.911 1.00 24.83 264 LEU A CA 1
ATOM 2033 C C . LEU A 1 264 ? -3.913 -4.214 3.819 1.00 24.83 264 LEU A C 1
ATOM 2035 O O . LEU A 1 264 ? -4.699 -4.529 4.697 1.00 24.83 264 LEU A O 1
ATOM 2039 N N . ASN A 1 265 ? -3.686 -4.967 2.740 1.00 27.16 265 ASN A N 1
ATOM 2040 C CA . ASN A 1 265 ? -3.817 -6.427 2.576 1.00 27.16 265 ASN A CA 1
ATOM 2041 C C . ASN A 1 265 ? -5.071 -7.119 3.127 1.00 27.16 265 ASN A C 1
ATOM 2043 O O . ASN A 1 265 ? -5.080 -7.587 4.261 1.00 27.16 265 ASN A O 1
ATOM 2047 N N . ALA A 1 266 ? -6.128 -7.232 2.325 1.00 27.61 266 ALA A N 1
ATOM 2048 C CA . ALA A 1 266 ? -7.305 -8.040 2.649 1.00 27.61 266 ALA A CA 1
ATOM 2049 C C . ALA A 1 266 ? -7.055 -9.524 2.328 1.00 27.61 266 ALA A C 1
ATOM 2051 O O . ALA A 1 266 ? -7.382 -9.982 1.235 1.00 27.61 266 ALA A O 1
ATOM 2052 N N . ARG A 1 267 ? -6.500 -10.267 3.290 1.00 31.80 267 ARG A N 1
ATOM 2053 C CA . ARG A 1 267 ? -6.579 -11.730 3.313 1.00 31.80 267 ARG A CA 1
ATOM 2054 C C . ARG A 1 267 ? -7.859 -12.163 4.004 1.00 31.80 267 ARG A C 1
ATOM 2056 O O . ARG A 1 267 ? -8.126 -11.751 5.129 1.00 31.80 267 ARG A O 1
ATOM 2063 N N . ALA A 1 268 ? -8.639 -13.009 3.342 1.00 31.44 268 ALA A N 1
ATOM 2064 C CA . ALA A 1 268 ? -9.645 -13.814 4.016 1.00 31.44 268 ALA A CA 1
ATOM 2065 C C . ALA A 1 268 ? -8.903 -14.899 4.815 1.00 31.44 268 ALA A C 1
ATOM 2067 O O . ALA A 1 268 ? -8.673 -15.997 4.316 1.00 31.44 268 ALA A O 1
ATOM 2068 N N . GLU A 1 269 ? -8.438 -14.567 6.020 1.00 40.16 269 GLU A N 1
ATOM 2069 C CA . GLU A 1 269 ? -7.906 -15.565 6.947 1.00 40.16 269 GLU A CA 1
ATOM 2070 C C . GLU A 1 269 ? -9.025 -16.563 7.276 1.00 40.16 269 GLU A C 1
ATOM 2072 O O . GLU A 1 269 ? -10.035 -16.202 7.883 1.00 40.16 269 GLU A O 1
ATOM 2077 N N . GLN A 1 270 ? -8.866 -17.827 6.873 1.00 40.03 270 GLN A N 1
ATOM 2078 C CA . GLN A 1 270 ? -9.604 -18.924 7.495 1.00 40.03 270 GLN A CA 1
ATOM 2079 C C . GLN A 1 270 ? -9.148 -18.999 8.953 1.00 40.03 270 GLN A C 1
ATOM 2081 O O . GLN A 1 270 ? -8.092 -19.552 9.247 1.00 40.03 270 GLN A O 1
ATOM 2086 N N . GLN A 1 271 ? -9.916 -18.406 9.864 1.00 46.19 271 GLN A N 1
ATOM 2087 C CA . GLN A 1 271 ? -9.682 -18.572 11.292 1.00 46.19 271 GL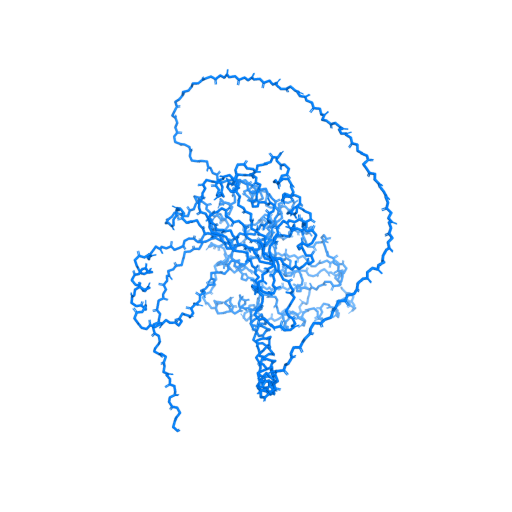N A CA 1
ATOM 2088 C C . GLN A 1 271 ? -10.293 -19.903 11.736 1.00 46.19 271 GLN A C 1
ATOM 2090 O O . GLN A 1 271 ? -11.512 -20.060 11.784 1.00 46.19 271 GLN A O 1
ATOM 2095 N N . GLU A 1 272 ? -9.429 -20.882 12.001 1.00 42.16 272 GLU A N 1
ATOM 2096 C CA . GLU A 1 272 ? -9.791 -22.157 12.619 1.00 42.16 272 GLU A CA 1
ATOM 2097 C C . GLU A 1 272 ? -9.776 -21.971 14.144 1.00 42.16 272 GLU A C 1
ATOM 2099 O O . GLU A 1 272 ? -8.825 -21.424 14.704 1.00 42.16 272 GLU A O 1
ATOM 2104 N N . ALA A 1 273 ? -10.858 -22.367 14.815 1.00 44.69 273 ALA A N 1
ATOM 2105 C CA . ALA A 1 273 ? -10.975 -22.307 16.267 1.00 44.69 273 ALA A CA 1
ATOM 2106 C C . ALA A 1 273 ? -11.228 -23.715 16.809 1.00 44.69 273 ALA A C 1
ATOM 2108 O O . ALA A 1 273 ? -12.277 -24.308 16.551 1.00 44.69 273 ALA A O 1
ATOM 2109 N N . ASP A 1 274 ? -10.280 -24.230 17.589 1.00 47.97 274 ASP A N 1
ATOM 2110 C CA . ASP A 1 274 ? -10.417 -25.517 18.263 1.00 47.97 274 ASP A CA 1
ATOM 2111 C C . ASP A 1 274 ? -11.212 -25.342 19.562 1.00 47.97 274 ASP A C 1
ATOM 2113 O O . ASP A 1 274 ? -10.730 -24.771 20.544 1.00 47.97 274 ASP A O 1
ATOM 2117 N N . LEU A 1 275 ? -12.451 -25.838 19.585 1.00 50.44 275 LEU A N 1
ATOM 2118 C CA . LEU A 1 275 ? -13.249 -25.914 20.808 1.00 50.44 275 LEU A CA 1
ATOM 2119 C C . LEU A 1 275 ? -13.162 -27.316 21.414 1.00 50.44 275 LEU A C 1
ATOM 2121 O O . LEU A 1 275 ? -13.625 -28.295 20.828 1.00 50.44 275 LEU A O 1
ATOM 2125 N N . ILE A 1 276 ? -12.645 -27.396 22.640 1.00 63.78 276 ILE A N 1
ATOM 2126 C CA . ILE A 1 276 ? -12.737 -28.602 23.466 1.00 63.78 276 ILE A CA 1
ATOM 2127 C C . ILE A 1 276 ? -14.074 -28.557 24.204 1.00 63.78 276 ILE A C 1
ATOM 2129 O O . ILE A 1 276 ? -14.290 -27.709 25.070 1.00 63.78 276 ILE A O 1
ATOM 2133 N N . LEU A 1 277 ? -14.978 -29.465 23.847 1.00 63.66 277 LEU A N 1
ATOM 2134 C CA . LEU A 1 277 ? -16.327 -29.541 24.400 1.00 63.66 277 LEU A CA 1
ATOM 2135 C C . LEU A 1 277 ? -16.589 -30.954 24.932 1.00 63.66 277 LEU A C 1
ATOM 2137 O O . LEU A 1 277 ? -16.201 -31.920 24.271 1.00 63.66 277 LEU A O 1
ATOM 2141 N N . PRO A 1 278 ? -17.283 -31.106 26.074 1.00 74.81 278 PRO A N 1
ATOM 2142 C CA . PRO A 1 278 ? -17.860 -32.390 26.453 1.00 74.81 278 PRO A CA 1
ATOM 2143 C C . PRO A 1 278 ? -18.807 -32.890 25.350 1.00 74.81 278 PRO A C 1
ATOM 2145 O O . PRO A 1 278 ? -19.575 -32.098 24.796 1.00 74.81 278 PRO A O 1
ATOM 2148 N N . ASP A 1 279 ? -18.784 -34.192 25.047 1.00 71.25 279 ASP A N 1
ATOM 2149 C CA . ASP A 1 279 ? -19.577 -34.785 23.951 1.00 71.25 279 ASP A CA 1
ATOM 2150 C C . ASP A 1 279 ? -21.085 -34.488 24.077 1.00 71.25 279 ASP A C 1
ATOM 2152 O O . ASP A 1 279 ? -21.777 -34.309 23.074 1.00 71.25 279 ASP A O 1
ATOM 2156 N N . GLU A 1 280 ? -21.580 -34.367 25.309 1.00 71.69 280 GLU A N 1
ATOM 2157 C CA . GLU A 1 280 ? -22.968 -34.023 25.642 1.00 71.69 280 GLU A CA 1
ATOM 2158 C C . GLU A 1 280 ? -23.361 -32.613 25.164 1.00 71.69 280 GLU A C 1
ATOM 2160 O O . GLU A 1 280 ? -24.492 -32.385 24.738 1.00 71.69 280 GLU A O 1
ATOM 2165 N N . VAL A 1 281 ? -22.416 -31.667 25.196 1.00 71.19 281 VAL A N 1
ATOM 2166 C CA . VAL A 1 281 ? -22.626 -30.256 24.830 1.00 71.19 281 VAL A CA 1
ATOM 2167 C C . VAL A 1 281 ? -22.350 -30.028 23.340 1.00 71.19 281 VAL A C 1
ATOM 2169 O O . VAL A 1 281 ? -22.955 -29.150 22.722 1.00 71.19 281 VAL A O 1
ATOM 2172 N N . TYR A 1 282 ? -21.490 -30.856 22.737 1.00 71.94 282 TYR A N 1
ATOM 2173 C CA . TYR A 1 282 ? -21.162 -30.802 21.311 1.00 71.94 282 TYR A CA 1
ATOM 2174 C C . TYR A 1 282 ? -22.411 -30.868 20.425 1.00 71.94 282 TYR A C 1
ATOM 2176 O O . TYR A 1 282 ? -22.540 -30.077 19.494 1.00 71.94 282 TYR A O 1
ATOM 2184 N N . ALA A 1 283 ? -23.346 -31.778 20.721 1.00 72.44 283 ALA A N 1
ATOM 2185 C CA . ALA A 1 283 ? -24.554 -31.951 19.913 1.00 72.44 283 ALA A CA 1
ATOM 2186 C C . ALA A 1 283 ? -25.454 -30.702 19.926 1.00 72.44 283 ALA A C 1
ATOM 2188 O O . ALA A 1 283 ? -25.963 -30.306 18.880 1.00 72.44 283 ALA A O 1
ATOM 2189 N N . VAL A 1 284 ? -25.592 -30.057 21.089 1.00 75.56 284 VAL A N 1
ATOM 2190 C CA . VAL A 1 284 ? -26.410 -28.847 21.268 1.00 75.56 284 VAL A CA 1
ATOM 2191 C C . VAL A 1 284 ? -25.761 -27.645 20.582 1.00 75.56 284 VAL A C 1
ATOM 2193 O O . VAL A 1 284 ? -26.415 -26.948 19.812 1.00 75.56 284 VAL A O 1
ATOM 2196 N N . ILE A 1 285 ? -24.459 -27.435 20.800 1.00 68.31 285 ILE A N 1
ATOM 2197 C CA . ILE A 1 285 ? -23.704 -26.334 20.183 1.00 68.31 285 ILE A CA 1
ATOM 2198 C C . ILE A 1 285 ? -23.681 -26.476 18.662 1.00 68.31 285 ILE A C 1
ATOM 2200 O O . ILE A 1 285 ? -23.879 -25.495 17.949 1.00 68.31 285 ILE A O 1
ATOM 2204 N N . LYS A 1 286 ? -23.488 -27.698 18.157 1.00 68.06 286 LYS A N 1
ATOM 2205 C CA . 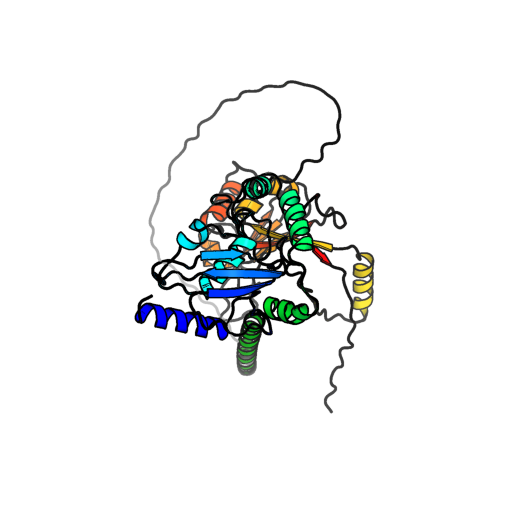LYS A 1 286 ? -23.547 -27.975 16.725 1.00 68.06 286 LYS A CA 1
ATOM 2206 C C . LYS A 1 286 ? -24.928 -27.659 16.157 1.00 68.06 286 LYS A C 1
ATOM 2208 O O . LYS A 1 286 ? -25.009 -27.005 15.130 1.00 68.06 286 LYS A O 1
ATOM 2213 N N . GLN A 1 287 ? -26.003 -28.084 16.820 1.00 68.38 287 GLN A N 1
ATOM 2214 C CA . GLN A 1 287 ? -27.366 -27.829 16.354 1.00 68.38 287 GLN A CA 1
ATOM 2215 C C . GLN A 1 287 ? -27.708 -26.331 16.323 1.00 68.38 287 GLN A C 1
ATOM 2217 O O . GLN A 1 287 ? -28.339 -25.880 15.373 1.00 68.38 287 GLN A O 1
ATOM 2222 N N . GLU A 1 288 ? -27.270 -25.557 17.317 1.00 64.38 288 GLU A N 1
ATOM 2223 C CA . GLU A 1 288 ? -27.465 -24.100 17.354 1.00 64.38 288 GLU A CA 1
ATOM 2224 C C . GLU A 1 288 ? -26.636 -23.372 16.289 1.00 64.38 288 GLU A C 1
ATOM 2226 O O . GLU A 1 288 ? -27.125 -22.448 15.638 1.00 64.38 288 GLU A O 1
ATOM 2231 N N . LEU A 1 289 ? -25.391 -23.798 16.062 1.00 62.62 289 LEU A N 1
ATOM 2232 C CA . LEU A 1 289 ? -24.512 -23.168 15.076 1.00 62.62 289 LEU A CA 1
ATOM 2233 C C . LEU A 1 289 ? -24.835 -23.583 13.634 1.00 62.62 289 LEU A C 1
ATOM 2235 O O . LEU A 1 289 ? -24.737 -22.750 12.738 1.00 62.62 289 LEU A O 1
ATOM 2239 N N . ASP A 1 290 ? -25.279 -24.823 13.411 1.00 62.69 290 ASP A N 1
ATOM 2240 C CA . ASP A 1 290 ? -25.829 -25.284 12.129 1.00 62.69 290 ASP A CA 1
ATOM 2241 C C . ASP A 1 290 ? -27.226 -24.676 11.881 1.00 62.69 290 ASP A C 1
ATOM 2243 O O . ASP A 1 290 ? -27.583 -24.379 10.743 1.00 62.69 290 ASP A O 1
ATOM 2247 N N . GLY A 1 291 ? -28.018 -24.438 12.935 1.00 56.25 291 GLY A N 1
ATOM 2248 C CA . GLY A 1 291 ? -29.279 -23.687 12.867 1.00 56.25 291 GLY A CA 1
ATOM 2249 C C . GLY A 1 291 ? -29.068 -22.195 12.587 1.00 56.25 291 GLY A C 1
ATOM 2250 O O . GLY A 1 291 ? -29.896 -21.562 11.935 1.00 56.25 291 GLY A O 1
ATOM 2251 N N . SER A 1 292 ? -27.916 -21.667 13.004 1.00 52.56 292 SER A N 1
ATOM 2252 C CA . SER A 1 292 ? -27.415 -20.323 12.706 1.00 52.56 292 SER A CA 1
ATOM 2253 C C . SER A 1 292 ? -26.500 -20.288 11.476 1.00 52.56 292 SER A C 1
ATOM 2255 O O . SER A 1 292 ? -25.710 -19.355 11.351 1.00 52.56 292 SER A O 1
ATOM 2257 N N . ALA A 1 293 ? -26.589 -21.272 10.566 1.00 46.75 293 ALA A N 1
ATOM 2258 C CA . ALA A 1 293 ? -25.806 -21.364 9.324 1.00 46.75 293 ALA A CA 1
ATOM 2259 C C . ALA A 1 293 ? -26.167 -20.284 8.277 1.00 46.75 293 ALA A C 1
ATOM 2261 O O . ALA A 1 293 ? -26.277 -20.554 7.078 1.00 46.75 293 ALA A O 1
ATOM 2262 N N . GLY A 1 294 ? -26.352 -19.047 8.732 1.00 53.69 294 GLY A N 1
ATOM 2263 C CA . GLY A 1 294 ? -26.276 -17.856 7.912 1.00 53.69 294 GLY A CA 1
ATOM 2264 C C . GLY A 1 294 ? -24.840 -17.640 7.447 1.00 53.69 294 GLY A C 1
ATOM 2265 O O . GLY A 1 294 ? -23.863 -18.069 8.065 1.00 53.69 294 GLY A O 1
ATOM 2266 N N . THR A 1 295 ? -24.710 -16.986 6.304 1.00 53.59 295 THR A N 1
ATOM 2267 C CA . THR A 1 295 ? -23.410 -16.522 5.833 1.00 53.59 295 THR A CA 1
ATOM 2268 C C . THR A 1 295 ? -23.022 -15.325 6.692 1.00 53.59 295 THR A C 1
ATOM 2270 O O . THR A 1 295 ? -23.695 -14.306 6.642 1.00 53.59 295 THR A O 1
ATOM 2273 N N . PHE A 1 296 ? -21.963 -15.425 7.497 1.00 59.53 296 PHE A N 1
ATOM 2274 C CA . PHE A 1 296 ? -21.559 -14.293 8.331 1.00 59.53 296 PHE A CA 1
ATOM 2275 C C . PHE A 1 296 ? -20.853 -13.248 7.474 1.00 59.53 296 PHE A C 1
ATOM 2277 O O . PHE A 1 296 ? -19.775 -13.510 6.933 1.00 59.53 296 PHE A O 1
ATOM 2284 N N . HIS A 1 297 ? -21.459 -12.066 7.372 1.00 63.66 297 HIS A N 1
ATOM 2285 C CA . HIS A 1 297 ? -20.862 -10.914 6.712 1.00 63.66 297 HIS A CA 1
ATOM 2286 C C . HIS A 1 297 ? -20.053 -10.081 7.702 1.00 63.66 297 HIS A C 1
ATOM 2288 O O . HIS A 1 297 ? -20.613 -9.438 8.589 1.00 63.66 297 HIS A O 1
ATOM 2294 N N . TYR A 1 298 ? -18.732 -10.067 7.550 1.00 70.00 298 TYR A N 1
ATOM 2295 C CA . TYR A 1 298 ? -17.847 -9.217 8.346 1.00 70.00 298 TYR A CA 1
ATOM 2296 C C . TYR A 1 298 ? -16.993 -8.340 7.442 1.00 70.00 298 TYR A C 1
ATOM 2298 O O . TYR A 1 298 ? -16.657 -8.739 6.336 1.00 70.00 298 TYR A O 1
ATOM 2306 N N . ALA A 1 299 ? -16.618 -7.156 7.900 1.00 67.75 299 ALA A N 1
ATOM 2307 C CA . ALA A 1 299 ? -15.709 -6.268 7.196 1.00 67.75 299 ALA A CA 1
ATOM 2308 C C . ALA A 1 299 ? -14.478 -5.989 8.044 1.00 67.75 299 ALA A C 1
ATOM 2310 O O . ALA A 1 299 ? -14.535 -6.016 9.270 1.00 67.75 299 ALA A O 1
ATOM 2311 N N . ARG A 1 300 ? -13.356 -5.699 7.390 1.00 75.75 300 ARG A N 1
ATOM 2312 C CA . ARG A 1 300 ? -12.186 -5.163 8.077 1.00 75.75 300 ARG A CA 1
ATOM 2313 C C . ARG A 1 300 ? -12.080 -3.673 7.790 1.00 75.75 300 ARG A C 1
ATOM 2315 O O . ARG A 1 300 ? -12.030 -3.282 6.626 1.00 75.75 300 ARG A O 1
ATOM 2322 N N . VAL A 1 301 ? -12.057 -2.862 8.839 1.00 77.81 301 VAL A N 1
ATOM 2323 C CA . VAL A 1 301 ? -12.138 -1.399 8.762 1.00 77.81 301 VAL A CA 1
ATOM 2324 C C . VAL A 1 301 ? -10.945 -0.795 9.490 1.00 77.81 301 VAL A C 1
ATOM 2326 O O . VAL A 1 301 ? -10.707 -1.126 10.643 1.00 77.81 301 VAL A O 1
ATOM 2329 N N . ASN A 1 302 ? -10.205 0.099 8.836 1.00 81.88 302 ASN A N 1
ATOM 2330 C CA . ASN A 1 302 ? -9.125 0.849 9.477 1.00 81.88 302 ASN A CA 1
ATOM 2331 C C . ASN A 1 302 ? -9.665 2.208 9.902 1.00 81.88 302 ASN A C 1
ATOM 2333 O O . ASN A 1 302 ? -10.011 3.015 9.043 1.00 81.88 302 ASN A O 1
ATOM 2337 N N . MET A 1 303 ? -9.768 2.446 11.207 1.00 86.00 303 MET A N 1
ATOM 2338 C CA . MET A 1 303 ? -10.273 3.712 11.733 1.00 86.00 303 MET A CA 1
ATOM 2339 C C . MET A 1 303 ? -9.811 3.963 13.167 1.00 86.00 303 MET A C 1
ATOM 2341 O O . MET A 1 303 ? -9.453 3.050 13.915 1.00 86.00 303 MET A O 1
ATOM 2345 N N . THR A 1 304 ? -9.825 5.226 13.560 1.00 92.69 304 THR A N 1
ATOM 2346 C CA . THR A 1 304 ? -9.543 5.678 14.923 1.00 92.69 304 THR A CA 1
ATOM 2347 C C . THR A 1 304 ? -10.768 5.509 15.826 1.00 92.69 304 THR A C 1
ATOM 2349 O O . THR A 1 304 ? -11.913 5.468 15.373 1.00 92.69 304 THR A O 1
ATOM 2352 N N . LEU A 1 305 ? -10.550 5.500 17.145 1.00 92.81 305 LEU A N 1
ATOM 2353 C CA . LEU A 1 305 ? -11.651 5.578 18.113 1.00 92.81 305 LEU A CA 1
ATOM 2354 C C . LEU A 1 305 ? -12.438 6.894 18.002 1.00 92.81 305 LEU A C 1
ATOM 2356 O O . LEU A 1 305 ? -13.617 6.929 18.341 1.00 92.81 305 LEU A O 1
ATOM 2360 N N . GLY A 1 306 ? -11.802 7.970 17.527 1.00 90.56 306 GLY A N 1
ATOM 2361 C CA . GLY A 1 306 ? -12.460 9.256 17.303 1.00 90.56 306 GLY A CA 1
ATOM 2362 C C . GLY A 1 306 ? -13.525 9.165 16.214 1.00 90.56 306 GLY A C 1
ATOM 2363 O O . GLY A 1 306 ? -14.652 9.587 16.437 1.00 90.56 306 GLY A O 1
ATOM 2364 N N . GLU A 1 307 ? -13.189 8.549 15.081 1.00 87.69 307 GLU A N 1
ATOM 2365 C CA . GLU A 1 307 ? -14.116 8.333 13.961 1.00 87.69 307 GLU A CA 1
ATOM 2366 C C . GLU A 1 307 ? -15.272 7.394 14.333 1.00 87.69 307 GLU A C 1
ATOM 2368 O O . GLU A 1 307 ? -16.384 7.571 13.847 1.00 87.69 307 GLU A O 1
ATOM 2373 N N . LEU A 1 308 ? -15.043 6.442 15.246 1.00 89.50 308 LEU A N 1
ATOM 2374 C CA . LEU A 1 308 ? -16.081 5.541 15.759 1.00 89.50 308 LEU A CA 1
ATOM 2375 C C . LEU A 1 308 ? -17.234 6.300 16.444 1.00 89.50 308 LEU A C 1
ATOM 2377 O O . LEU A 1 308 ? -18.387 5.869 16.390 1.00 89.50 308 LEU A O 1
ATOM 2381 N N . ILE A 1 309 ? -16.924 7.413 17.113 1.00 89.38 309 ILE A N 1
ATOM 2382 C CA . ILE A 1 309 ? -17.895 8.214 17.874 1.00 89.38 309 ILE A CA 1
ATOM 2383 C C . ILE A 1 309 ? -18.276 9.530 17.188 1.00 89.38 309 ILE A C 1
ATOM 2385 O O . ILE A 1 309 ? -18.919 10.377 17.810 1.00 89.38 309 ILE A O 1
ATOM 2389 N N . ASP A 1 310 ? -17.894 9.703 15.924 1.00 83.19 310 ASP A N 1
ATOM 2390 C CA . ASP A 1 310 ? -18.166 10.907 15.144 1.00 83.19 310 ASP A CA 1
ATOM 2391 C C . ASP A 1 310 ? -19.035 10.596 13.911 1.00 83.19 310 ASP A C 1
ATOM 2393 O O . ASP A 1 310 ? -19.180 9.449 13.476 1.00 83.19 310 ASP A O 1
ATOM 2397 N N . GLY A 1 311 ? -19.649 11.641 13.362 1.00 77.81 311 GLY A N 1
ATOM 2398 C CA . GLY A 1 311 ? -20.393 11.591 12.106 1.00 77.81 311 GLY A CA 1
ATOM 2399 C C . GLY A 1 311 ? -21.589 10.632 12.078 1.00 77.81 311 GLY A C 1
ATOM 2400 O O . GLY A 1 311 ? -22.232 10.323 13.087 1.00 77.81 311 GLY A O 1
ATOM 2401 N N . GLU A 1 312 ? -21.932 10.187 10.869 1.00 71.12 312 GLU A N 1
ATOM 2402 C CA . GLU A 1 312 ? -23.093 9.321 10.648 1.00 71.12 312 GLU A CA 1
ATOM 2403 C C . GLU A 1 312 ? -22.851 7.882 11.113 1.00 71.12 312 GLU A C 1
ATOM 2405 O O . GLU A 1 312 ? -23.810 7.206 11.480 1.00 71.12 312 GLU A O 1
ATOM 2410 N N . PHE A 1 313 ? -21.592 7.429 11.193 1.00 81.56 313 PHE A N 1
ATOM 2411 C CA . PHE A 1 313 ? -21.263 6.087 11.679 1.00 81.56 313 PHE A CA 1
ATOM 2412 C C . PHE A 1 313 ? -21.780 5.869 13.107 1.00 81.56 313 PHE A C 1
ATOM 2414 O O . PHE A 1 313 ? -22.480 4.892 13.382 1.00 81.56 313 PHE A O 1
ATOM 2421 N N . PHE A 1 314 ? -21.508 6.820 14.005 1.00 82.81 314 PHE A N 1
ATOM 2422 C CA . PHE A 1 314 ? -21.955 6.762 15.394 1.00 82.81 314 PHE A CA 1
ATOM 2423 C C . PHE A 1 314 ? -23.485 6.699 15.517 1.00 82.81 314 PHE A C 1
ATOM 2425 O O . PHE A 1 314 ? -24.034 5.891 16.271 1.00 82.81 314 PHE A O 1
ATOM 2432 N N . ASN A 1 315 ? -24.199 7.525 14.752 1.00 76.69 315 ASN A N 1
ATOM 2433 C CA . ASN A 1 315 ? -25.658 7.597 14.823 1.00 76.69 315 ASN A CA 1
ATOM 2434 C C . ASN A 1 315 ? -26.338 6.381 14.175 1.00 76.69 315 ASN A C 1
ATOM 2436 O O . ASN A 1 315 ? -27.306 5.842 14.719 1.00 76.69 315 ASN A O 1
ATOM 2440 N N . HIS A 1 316 ? -25.824 5.924 13.036 1.00 75.12 316 HIS A N 1
ATOM 2441 C CA . HIS A 1 316 ? -26.413 4.824 12.285 1.00 75.12 316 HIS A CA 1
ATOM 2442 C C . HIS A 1 316 ? -26.090 3.471 12.919 1.00 75.12 316 HIS A C 1
ATOM 2444 O O . HIS A 1 316 ? -26.989 2.700 13.231 1.00 75.12 316 HIS A O 1
ATOM 2450 N N . TYR A 1 317 ? -24.820 3.187 13.193 1.00 79.38 317 TYR A N 1
ATOM 2451 C CA . TYR A 1 317 ? -24.421 1.843 13.601 1.00 79.38 317 TYR A CA 1
ATOM 2452 C C . TYR A 1 317 ? -24.377 1.629 15.111 1.00 79.38 317 TYR A C 1
ATOM 2454 O O . TYR A 1 317 ? -24.626 0.519 15.575 1.00 79.38 317 TYR A O 1
ATOM 2462 N N . ILE A 1 318 ? -24.075 2.670 15.892 1.00 83.38 318 ILE A N 1
ATOM 2463 C CA . ILE A 1 318 ? -23.896 2.530 17.345 1.00 83.38 318 ILE A CA 1
ATOM 2464 C C . ILE A 1 318 ? -25.168 2.908 18.102 1.00 83.38 318 ILE A C 1
ATOM 2466 O O . ILE A 1 318 ? -25.605 2.165 18.985 1.00 83.38 318 ILE A O 1
ATOM 2470 N N . LYS A 1 319 ? -25.774 4.059 17.779 1.00 79.94 319 LYS A N 1
ATOM 2471 C CA . LYS A 1 319 ? -26.994 4.531 18.454 1.00 79.94 319 LYS A CA 1
ATOM 2472 C C . LYS A 1 319 ? -28.230 3.729 18.072 1.00 79.94 319 LYS A C 1
ATOM 2474 O O . LYS A 1 319 ? -29.016 3.405 18.958 1.00 79.94 319 LYS A O 1
ATOM 2479 N N . THR A 1 320 ? -28.407 3.462 16.780 1.00 75.56 320 THR A N 1
ATOM 2480 C CA . THR A 1 320 ? -29.626 2.836 16.243 1.00 75.56 320 THR A CA 1
ATOM 2481 C C . THR A 1 320 ? -29.399 1.407 15.750 1.00 75.56 320 THR A C 1
ATOM 2483 O O . THR A 1 320 ? -30.287 0.576 15.920 1.00 75.56 320 THR A O 1
ATOM 2486 N N . GLY A 1 321 ? -28.212 1.105 15.220 1.00 75.50 321 GLY A N 1
ATOM 2487 C CA . GLY A 1 321 ? -27.826 -0.226 14.755 1.00 75.50 321 GLY A CA 1
ATOM 2488 C C . GLY A 1 321 ? -27.332 -1.173 15.851 1.00 75.50 321 GLY A C 1
ATOM 2489 O O . GLY A 1 321 ? -27.131 -0.790 17.010 1.00 75.50 321 GLY A O 1
ATOM 2490 N N . ASN A 1 322 ? -27.109 -2.434 15.470 1.00 79.62 322 ASN A N 1
ATOM 2491 C CA . ASN A 1 322 ? -26.533 -3.470 16.325 1.00 79.62 322 ASN A CA 1
ATOM 2492 C C . ASN A 1 322 ? -25.291 -4.079 15.668 1.00 79.62 322 ASN A C 1
ATOM 2494 O O . ASN A 1 322 ? -25.387 -5.022 14.887 1.00 79.62 322 ASN A O 1
ATOM 2498 N N . ILE A 1 323 ? -24.126 -3.528 16.001 1.00 83.06 323 ILE A N 1
ATOM 2499 C CA . ILE A 1 323 ? -22.844 -3.963 15.448 1.00 83.06 323 ILE A CA 1
ATOM 2500 C C . ILE A 1 323 ? -21.948 -4.599 16.512 1.00 83.06 323 ILE A C 1
ATOM 2502 O O . ILE A 1 323 ? -22.012 -4.269 17.702 1.00 83.06 323 ILE A O 1
ATOM 2506 N N . LEU A 1 324 ? -21.077 -5.491 16.052 1.00 85.00 324 LEU A N 1
ATOM 2507 C CA . LEU A 1 324 ? -19.943 -6.024 16.789 1.00 85.00 324 LEU A CA 1
ATOM 2508 C C . LEU A 1 324 ? -18.661 -5.489 16.151 1.00 85.00 324 LEU A C 1
ATOM 2510 O O . LEU A 1 324 ? -18.477 -5.615 14.940 1.00 85.00 324 LEU A O 1
ATOM 2514 N N . MET A 1 325 ? -17.764 -4.925 16.960 1.00 87.06 325 MET A N 1
ATOM 2515 C CA . MET A 1 325 ? -16.419 -4.581 16.505 1.00 87.06 325 MET A CA 1
ATOM 2516 C C . MET A 1 325 ? -15.340 -5.053 17.468 1.00 87.06 325 MET A C 1
ATOM 2518 O O . MET A 1 325 ? -15.509 -4.968 18.684 1.00 87.06 325 MET A O 1
ATOM 2522 N N . LEU A 1 326 ? -14.217 -5.511 16.921 1.00 88.31 326 LEU A N 1
ATOM 2523 C CA . LEU A 1 326 ? -13.033 -5.930 17.669 1.00 88.31 326 LEU A CA 1
ATOM 2524 C C . LEU A 1 326 ? -11.798 -5.290 17.042 1.00 88.31 326 LEU A C 1
ATOM 2526 O O . LEU A 1 326 ? -11.601 -5.421 15.837 1.00 88.31 326 LEU A O 1
ATOM 2530 N N . SER A 1 327 ? -10.979 -4.598 17.830 1.00 88.56 327 SER A N 1
ATOM 2531 C CA . SER A 1 327 ? -9.703 -4.076 17.343 1.00 88.56 327 SER A CA 1
ATOM 2532 C C . SER A 1 327 ? -8.644 -5.173 17.274 1.00 88.56 327 SER A C 1
ATOM 2534 O O . SER A 1 327 ? -8.723 -6.186 17.972 1.00 88.56 327 SER A O 1
ATOM 2536 N N . GLU A 1 328 ? -7.597 -4.927 16.498 1.00 84.69 328 GLU A N 1
ATOM 2537 C CA . GLU A 1 328 ? -6.362 -5.703 16.555 1.00 84.69 328 GLU A CA 1
ATOM 2538 C C . GLU A 1 328 ? -5.701 -5.660 17.950 1.00 84.69 328 GLU A C 1
ATOM 2540 O O . GLU A 1 328 ? -5.917 -4.728 18.732 1.00 84.69 328 GLU A O 1
ATOM 2545 N N . GLY A 1 329 ? -4.889 -6.682 18.249 1.00 77.38 329 GLY A N 1
ATOM 2546 C CA . GLY A 1 329 ? -4.071 -6.785 19.465 1.00 77.38 329 GLY A CA 1
ATOM 2547 C C . GLY A 1 329 ? -4.347 -8.029 20.323 1.00 77.38 329 GLY A C 1
ATOM 2548 O O . GLY A 1 329 ? -5.397 -8.666 20.237 1.00 77.38 329 GLY A O 1
ATOM 2549 N N . ARG A 1 330 ? -3.384 -8.395 21.180 1.00 74.88 330 ARG A N 1
ATOM 2550 C CA . ARG A 1 330 ? -3.487 -9.534 22.107 1.00 74.88 330 ARG A CA 1
ATOM 2551 C C . ARG A 1 330 ? -4.025 -9.091 23.463 1.00 74.88 330 ARG A C 1
ATOM 2553 O O . ARG A 1 330 ? -3.415 -8.271 24.154 1.00 74.88 330 ARG A O 1
ATOM 2560 N N . ARG A 1 331 ? -5.140 -9.688 23.897 1.00 75.25 331 ARG A N 1
ATOM 2561 C CA . ARG A 1 331 ? -5.717 -9.428 25.227 1.00 75.25 331 ARG A CA 1
ATOM 2562 C C . ARG A 1 331 ? -4.696 -9.727 26.327 1.00 75.25 331 ARG A C 1
ATOM 2564 O O . ARG A 1 331 ? -4.015 -10.745 26.297 1.00 75.25 331 ARG A O 1
ATOM 2571 N N . GLY A 1 332 ? -4.603 -8.831 27.306 1.00 74.06 332 GLY A N 1
ATOM 2572 C CA . GLY A 1 332 ? -3.645 -8.929 28.414 1.00 74.06 332 GLY A CA 1
ATOM 2573 C C . GLY A 1 332 ? -2.240 -8.392 28.115 1.00 74.06 332 GLY A C 1
ATOM 2574 O O . GLY A 1 332 ? -1.482 -8.178 29.057 1.00 74.06 332 GLY A O 1
ATOM 2575 N N . ILE A 1 333 ? -1.912 -8.106 26.850 1.00 79.00 333 ILE A N 1
ATOM 2576 C CA . ILE A 1 333 ? -0.613 -7.549 26.443 1.00 79.00 333 ILE A CA 1
ATOM 2577 C C . ILE A 1 333 ? -0.817 -6.177 25.794 1.00 79.00 333 ILE A C 1
ATOM 2579 O O . ILE A 1 333 ? -0.332 -5.171 26.314 1.00 79.00 333 ILE A O 1
ATOM 2583 N N . ASP A 1 334 ? -1.586 -6.138 24.707 1.00 84.75 334 ASP A N 1
ATOM 2584 C CA . ASP A 1 334 ? -1.793 -4.963 23.859 1.00 84.75 334 ASP A CA 1
ATOM 2585 C C . ASP A 1 334 ? -3.070 -4.216 24.243 1.00 84.75 334 ASP A C 1
ATOM 2587 O O . ASP A 1 334 ? -3.983 -4.770 24.868 1.00 84.75 334 ASP A O 1
ATOM 2591 N N . ASN A 1 335 ? -3.138 -2.919 23.947 1.00 90.75 335 ASN A N 1
ATOM 2592 C CA . ASN A 1 335 ? -4.357 -2.144 24.176 1.00 90.75 335 ASN A CA 1
ATOM 2593 C C . ASN A 1 335 ? -5.399 -2.561 23.147 1.00 90.75 335 ASN A C 1
ATOM 2595 O O . ASN A 1 335 ? -5.172 -2.419 21.952 1.00 90.75 335 ASN A O 1
ATOM 2599 N N . VAL A 1 336 ? -6.501 -3.124 23.631 1.00 91.38 336 VAL A N 1
ATOM 2600 C CA . VAL A 1 336 ? -7.517 -3.760 22.791 1.00 91.38 336 VAL A CA 1
ATOM 2601 C C . VAL A 1 336 ? -8.878 -3.169 23.090 1.00 91.38 336 VAL A C 1
ATOM 2603 O O . VAL A 1 336 ? -9.196 -2.815 24.230 1.00 91.38 336 VAL A O 1
ATOM 2606 N N . PHE A 1 337 ? -9.689 -3.075 22.050 1.00 94.50 337 PHE A N 1
ATOM 2607 C CA . PHE A 1 337 ? -10.966 -2.396 22.072 1.00 94.50 337 PHE A CA 1
ATOM 2608 C C . PHE A 1 337 ? -12.036 -3.313 21.502 1.00 94.50 337 PHE A C 1
ATOM 2610 O O . PHE A 1 337 ? -11.825 -4.028 20.524 1.00 94.50 337 PHE A O 1
ATOM 2617 N N . SER A 1 338 ? -13.203 -3.300 22.131 1.00 92.88 338 SER A N 1
ATOM 2618 C CA . SER A 1 338 ? -14.345 -4.080 21.668 1.00 92.88 338 SER A CA 1
ATOM 2619 C C . SER A 1 338 ? -15.615 -3.262 21.792 1.00 92.88 338 SER A C 1
ATOM 2621 O O . SER A 1 338 ? -15.817 -2.576 22.789 1.00 92.88 338 SER A O 1
ATOM 2623 N N . LEU A 1 339 ? -16.463 -3.330 20.776 1.00 91.56 339 LEU A N 1
ATOM 2624 C CA . LEU A 1 339 ? -17.780 -2.718 20.762 1.00 91.56 339 LEU A CA 1
ATOM 2625 C C . LEU A 1 339 ? -18.805 -3.828 20.600 1.00 91.56 339 LEU A C 1
ATOM 2627 O O . LEU A 1 339 ? -18.786 -4.550 19.607 1.00 91.56 339 LEU A O 1
ATOM 2631 N N . ARG A 1 340 ? -19.704 -3.960 21.569 1.00 89.31 340 ARG A N 1
ATOM 2632 C CA . ARG A 1 340 ? -20.820 -4.899 21.489 1.00 89.31 340 ARG A CA 1
ATOM 2633 C C . ARG A 1 340 ? -22.038 -4.270 22.127 1.00 89.31 340 ARG A C 1
ATOM 2635 O O . ARG A 1 340 ? -21.942 -3.736 23.226 1.00 89.31 340 ARG A O 1
ATOM 2642 N N . ASP A 1 341 ? -23.168 -4.342 21.432 1.00 85.88 341 ASP A N 1
ATOM 2643 C CA . ASP A 1 341 ? -24.453 -3.846 21.935 1.00 85.88 341 ASP A CA 1
ATOM 2644 C C . ASP A 1 341 ? -24.398 -2.371 22.394 1.00 85.88 341 ASP A C 1
ATOM 2646 O O . ASP A 1 341 ? -24.935 -1.970 23.423 1.00 85.88 341 ASP A O 1
ATOM 2650 N N . GLY A 1 342 ? -23.668 -1.540 21.641 1.00 85.12 342 GLY A N 1
ATOM 2651 C CA . GLY A 1 342 ? -23.477 -0.125 21.967 1.00 85.12 342 GLY A CA 1
ATOM 2652 C C . GLY A 1 342 ? -22.582 0.150 23.183 1.00 85.12 342 GLY A C 1
ATOM 2653 O O . GLY A 1 342 ? -22.465 1.306 23.591 1.00 85.12 342 GLY A O 1
ATOM 2654 N N . VAL A 1 343 ? -21.936 -0.869 23.757 1.00 92.88 343 VAL A N 1
ATOM 2655 C CA . VAL A 1 343 ? -20.946 -0.728 24.830 1.00 92.88 343 VAL A CA 1
ATOM 2656 C C . VAL A 1 343 ? -19.546 -0.858 24.246 1.00 92.88 343 VAL A C 1
ATOM 2658 O O . VAL A 1 343 ? -19.165 -1.918 23.749 1.00 92.88 343 VAL A O 1
ATOM 2661 N N . LEU A 1 344 ? -18.781 0.231 24.307 1.00 95.38 344 LEU A N 1
ATOM 2662 C CA . LEU A 1 344 ? -17.378 0.269 23.915 1.00 95.38 344 LEU A CA 1
ATOM 2663 C C . LEU A 1 344 ? -16.505 0.008 25.141 1.00 95.38 344 LEU A C 1
ATOM 2665 O O . LEU A 1 344 ? -16.450 0.821 26.063 1.00 95.38 344 LEU A O 1
ATOM 2669 N N . ARG A 1 345 ? -15.805 -1.120 25.141 1.00 95.62 345 ARG A N 1
ATOM 2670 C CA . ARG A 1 345 ? -14.860 -1.516 26.179 1.00 95.62 345 ARG A CA 1
ATOM 2671 C C . ARG A 1 345 ? -13.431 -1.297 25.704 1.00 95.62 345 ARG A C 1
ATOM 2673 O O . ARG A 1 345 ? -13.027 -1.852 24.683 1.00 95.62 345 ARG A O 1
ATOM 2680 N N . LEU A 1 346 ? -12.672 -0.526 26.477 1.00 95.62 346 LEU A N 1
ATOM 2681 C CA . LEU A 1 346 ? -11.256 -0.242 26.265 1.00 95.62 346 LEU A CA 1
ATOM 2682 C C . LEU A 1 346 ? -10.438 -0.980 27.326 1.00 95.62 346 LEU A C 1
ATOM 2684 O O . LEU A 1 346 ? -10.592 -0.705 28.515 1.00 95.62 346 LEU A O 1
ATOM 2688 N N . GLU A 1 347 ? -9.569 -1.899 26.916 1.00 94.31 347 GLU A N 1
ATOM 2689 C CA . GLU A 1 347 ? -8.593 -2.528 27.808 1.00 94.31 347 GLU A CA 1
ATOM 2690 C C . GLU A 1 347 ? -7.250 -1.828 27.630 1.00 94.31 347 GLU A C 1
ATOM 2692 O O . GLU A 1 347 ? -6.556 -2.024 26.633 1.00 94.31 347 GLU A O 1
ATOM 2697 N N . LEU A 1 348 ? -6.910 -0.992 28.606 1.00 93.56 348 LEU A N 1
ATOM 2698 C CA . LEU A 1 348 ? -5.766 -0.095 28.566 1.00 93.56 348 LEU A CA 1
ATOM 2699 C C . LEU A 1 348 ? -4.684 -0.539 29.547 1.00 93.56 348 LEU A C 1
ATOM 2701 O O . LEU A 1 348 ? -4.963 -0.983 30.662 1.00 93.56 348 LEU A O 1
ATOM 2705 N N . ASP A 1 349 ? -3.429 -0.357 29.164 1.00 92.50 349 ASP A N 1
ATOM 2706 C CA . ASP A 1 349 ? -2.325 -0.319 30.106 1.00 92.50 349 ASP A CA 1
ATOM 2707 C C . ASP A 1 349 ? -2.440 0.901 31.035 1.00 92.50 349 ASP A C 1
ATOM 2709 O O . ASP A 1 349 ? -3.158 1.874 30.776 1.00 92.50 349 ASP A O 1
ATOM 2713 N N . ARG A 1 350 ? -1.710 0.844 32.149 1.00 89.94 350 ARG A N 1
ATOM 2714 C CA . ARG A 1 350 ? -1.709 1.905 33.156 1.00 89.94 350 ARG A CA 1
ATOM 2715 C C . ARG A 1 350 ? -1.342 3.285 32.594 1.00 89.94 350 ARG A C 1
ATOM 2717 O O . ARG A 1 350 ? -1.962 4.271 32.981 1.00 89.94 350 ARG A O 1
ATOM 2724 N N . ALA A 1 351 ? -0.372 3.365 31.683 1.00 90.31 351 ALA A N 1
ATOM 2725 C CA . ALA A 1 351 ? 0.118 4.641 31.166 1.00 90.31 351 ALA A CA 1
ATOM 2726 C C . ALA A 1 351 ? -0.928 5.335 30.282 1.00 90.31 351 ALA A C 1
ATOM 2728 O O . ALA A 1 351 ? -1.147 6.542 30.402 1.00 90.31 351 ALA A O 1
ATOM 2729 N N . MET A 1 352 ? -1.601 4.583 29.409 1.00 91.56 352 MET A N 1
ATOM 2730 C CA . MET A 1 352 ? -2.667 5.118 28.565 1.00 91.56 352 MET A CA 1
ATOM 2731 C C . MET A 1 352 ? -3.919 5.421 29.378 1.00 91.56 352 MET A C 1
ATOM 2733 O O . MET A 1 352 ? -4.510 6.477 29.174 1.00 91.56 352 MET A O 1
ATOM 2737 N N . TYR A 1 353 ? -4.285 4.567 30.337 1.00 94.25 353 TYR A N 1
ATOM 2738 C CA . TYR A 1 353 ? -5.422 4.805 31.227 1.00 94.25 353 TYR A CA 1
ATOM 2739 C C . TYR A 1 353 ? -5.293 6.130 31.996 1.00 94.25 353 TYR A C 1
ATOM 2741 O O . TYR A 1 353 ? -6.192 6.973 31.934 1.00 94.25 353 TYR A O 1
ATOM 2749 N N . GLU A 1 354 ? -4.145 6.355 32.648 1.00 92.31 354 GLU A N 1
ATOM 2750 C CA . GLU A 1 354 ? -3.875 7.582 33.408 1.00 92.31 354 GLU A CA 1
ATOM 2751 C C . GLU A 1 354 ? -3.905 8.829 32.508 1.00 92.31 354 GLU A C 1
ATOM 2753 O O . GLU A 1 354 ? -4.463 9.857 32.893 1.00 92.31 354 GLU A O 1
ATOM 2758 N N . ARG A 1 355 ? -3.376 8.735 31.279 1.00 91.25 355 ARG A N 1
ATOM 2759 C CA . ARG A 1 355 ? -3.387 9.839 30.302 1.00 91.25 355 ARG A CA 1
ATOM 2760 C C . ARG A 1 355 ? -4.769 10.132 29.725 1.00 91.25 355 ARG A C 1
ATOM 2762 O O . ARG A 1 355 ? -5.084 11.296 29.493 1.00 91.25 355 ARG A O 1
ATOM 2769 N N . CYS A 1 356 ? -5.576 9.102 29.465 1.00 91.88 356 CYS A N 1
ATOM 2770 C CA . CYS A 1 356 ? -6.939 9.260 28.949 1.00 91.88 356 CYS A CA 1
ATOM 2771 C C . CYS A 1 356 ? -7.836 9.960 29.969 1.00 91.88 356 CYS A C 1
ATOM 2773 O O . CYS A 1 356 ? -8.768 10.671 29.595 1.00 91.88 356 CYS A O 1
ATOM 2775 N N . GLY A 1 357 ? -7.575 9.727 31.260 1.00 89.44 357 GLY A N 1
ATOM 2776 C CA . GLY A 1 357 ? -8.377 10.270 32.343 1.00 89.44 357 GLY A CA 1
ATOM 2777 C C . GLY A 1 357 ? -9.836 9.831 32.252 1.00 89.44 357 GLY A C 1
ATOM 2778 O O . GLY A 1 357 ? -10.710 10.618 32.599 1.00 89.44 357 GLY A O 1
ATOM 2779 N N . LEU A 1 358 ? -10.116 8.631 31.745 1.00 92.81 358 LEU A N 1
ATOM 2780 C CA . LEU A 1 358 ? -11.457 8.044 31.716 1.00 92.81 358 LEU A CA 1
ATOM 2781 C C . LEU A 1 358 ? -11.674 7.183 32.965 1.00 92.81 358 LEU A C 1
ATOM 2783 O O . LEU A 1 358 ? -10.716 6.735 33.588 1.00 92.81 358 LEU A O 1
ATOM 2787 N N . GLU A 1 359 ? -12.929 6.963 33.347 1.00 91.31 359 GLU A N 1
ATOM 2788 C CA . GLU A 1 359 ? -13.264 6.126 34.503 1.00 91.31 359 GLU A CA 1
ATOM 2789 C C . GLU A 1 359 ? -13.237 4.646 34.107 1.00 91.31 359 GLU A C 1
ATOM 2791 O O . GLU A 1 359 ? -13.969 4.226 33.213 1.00 91.31 359 GLU A O 1
ATOM 2796 N N . GLY A 1 360 ? -12.390 3.851 34.764 1.00 91.50 360 GLY A N 1
ATOM 2797 C CA . GLY A 1 360 ? -12.254 2.420 34.505 1.00 91.50 360 GLY A CA 1
ATOM 2798 C C . GLY A 1 360 ? -11.953 1.614 35.763 1.00 91.50 360 GLY A C 1
ATOM 2799 O O . GLY A 1 360 ? -11.622 2.158 36.816 1.00 91.50 360 GLY A O 1
ATOM 2800 N N . GLN A 1 361 ? -12.085 0.297 35.648 1.00 91.94 361 GLN A N 1
ATOM 2801 C CA . GLN A 1 361 ? -11.833 -0.662 36.720 1.00 91.94 361 GLN A CA 1
ATOM 2802 C C . GLN A 1 361 ? -10.560 -1.463 36.437 1.00 91.94 361 GLN A C 1
ATOM 2804 O O . GLN A 1 361 ? -10.300 -1.799 35.280 1.00 91.94 361 GLN A O 1
ATOM 2809 N N . PRO A 1 362 ? -9.760 -1.810 37.456 1.00 89.38 362 PRO A N 1
ATOM 2810 C CA . PRO A 1 362 ? -8.622 -2.698 37.259 1.00 89.38 362 PRO A CA 1
ATOM 2811 C C . PRO A 1 362 ? -9.109 -4.088 36.830 1.00 89.38 362 PRO A C 1
ATOM 2813 O O . PRO A 1 362 ? -10.055 -4.631 37.401 1.00 89.38 362 PRO A O 1
ATOM 2816 N N . ILE A 1 363 ? -8.453 -4.678 35.832 1.00 86.00 363 ILE A N 1
ATOM 2817 C CA . ILE A 1 363 ? -8.755 -6.034 35.365 1.00 86.00 363 ILE A CA 1
ATOM 2818 C C . ILE A 1 363 ? -8.062 -7.023 36.314 1.00 86.00 363 ILE A C 1
ATOM 2820 O O . ILE A 1 363 ? -6.826 -7.042 36.353 1.00 86.00 363 ILE A O 1
ATOM 2824 N N . PRO A 1 364 ? -8.807 -7.858 37.070 1.00 73.00 364 PRO A N 1
ATOM 2825 C CA . PRO A 1 364 ? -8.210 -8.796 38.012 1.00 73.00 364 PRO A CA 1
ATOM 2826 C C . PRO A 1 364 ? -7.252 -9.745 37.292 1.00 73.00 364 PRO A C 1
ATOM 2828 O O . PRO A 1 364 ? -7.620 -10.394 36.314 1.00 73.00 364 PRO A O 1
ATOM 2831 N N . HIS A 1 365 ? -6.019 -9.829 37.780 1.00 65.69 365 HIS A N 1
ATOM 2832 C CA . HIS A 1 365 ? -5.033 -10.790 37.302 1.00 65.69 365 HIS A CA 1
ATOM 2833 C C . HIS A 1 365 ? -4.889 -11.934 38.298 1.00 65.69 365 HIS A C 1
ATOM 2835 O O . HIS A 1 365 ? -4.811 -11.710 39.505 1.00 65.69 365 HIS A O 1
ATOM 2841 N N . GLY A 1 366 ? -4.834 -13.166 37.787 1.00 56.41 366 GLY A N 1
ATOM 2842 C CA . GLY A 1 366 ? -4.708 -14.405 38.562 1.00 56.41 366 GLY A CA 1
ATOM 2843 C C . GLY A 1 366 ? -3.339 -14.606 39.226 1.00 56.41 366 GLY A C 1
ATOM 2844 O O . GLY A 1 366 ? -2.731 -15.656 39.062 1.00 56.41 366 GLY A O 1
ATOM 2845 N N . GLY A 1 367 ? -2.831 -13.603 39.949 1.00 54.00 367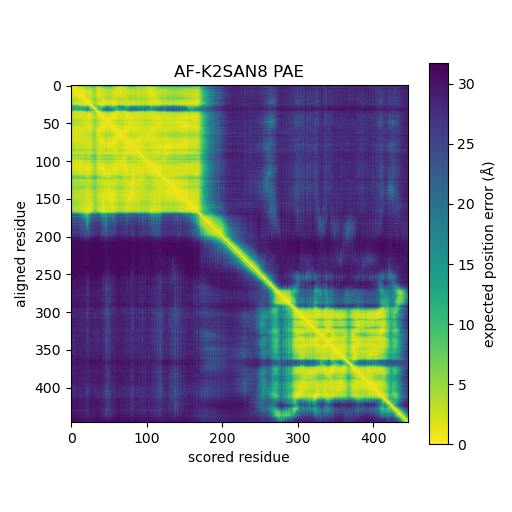 GLY A N 1
ATOM 2846 C CA . GLY A 1 367 ? -1.695 -13.727 40.870 1.00 54.00 367 GLY A CA 1
ATOM 2847 C C . GLY A 1 367 ? -0.292 -13.835 40.257 1.00 54.00 367 GLY A C 1
ATOM 2848 O O . GLY A 1 367 ? 0.656 -14.070 41.003 1.00 54.00 367 GLY A O 1
ATOM 2849 N N . ARG A 1 368 ? -0.115 -13.658 38.940 1.00 55.81 368 ARG A N 1
ATOM 2850 C CA . ARG A 1 368 ? 1.211 -13.702 38.288 1.00 55.81 368 ARG A CA 1
ATOM 2851 C C . ARG A 1 368 ? 2.027 -12.438 38.583 1.00 55.81 368 ARG A C 1
ATOM 2853 O O . ARG A 1 368 ? 1.580 -11.325 38.310 1.00 55.81 368 ARG A O 1
ATOM 2860 N N . LYS A 1 369 ? 3.247 -12.619 39.099 1.00 47.03 369 LYS A N 1
ATOM 2861 C CA . LYS A 1 369 ? 4.088 -11.593 39.752 1.00 47.03 369 LYS A CA 1
ATOM 2862 C C . LYS A 1 369 ? 4.643 -10.495 38.823 1.00 47.03 369 LYS A C 1
ATOM 2864 O O . LYS A 1 369 ? 5.117 -9.478 39.322 1.00 47.03 369 LYS A O 1
ATOM 2869 N N . HIS A 1 370 ? 4.562 -10.666 37.500 1.00 55.81 370 HIS A N 1
ATOM 2870 C CA . HIS A 1 370 ? 5.153 -9.747 36.512 1.00 55.81 370 HIS A CA 1
ATOM 2871 C C . HIS A 1 370 ? 4.174 -9.181 35.481 1.00 55.81 370 HIS A C 1
ATOM 2873 O O . HIS A 1 370 ? 4.598 -8.556 34.509 1.00 55.81 370 HIS A O 1
ATOM 2879 N N . THR A 1 371 ? 2.867 -9.348 35.684 1.00 61.97 371 THR A N 1
ATOM 2880 C CA . THR A 1 371 ? 1.909 -8.814 34.712 1.00 61.97 371 THR A CA 1
ATOM 2881 C C . THR A 1 371 ? 1.604 -7.356 35.010 1.00 61.97 371 THR A C 1
ATOM 2883 O O . THR A 1 371 ? 1.245 -7.006 36.134 1.00 61.97 371 THR A O 1
ATOM 2886 N N . LYS A 1 372 ? 1.777 -6.496 34.004 1.00 69.69 372 LYS A N 1
ATOM 2887 C CA . LYS A 1 372 ? 1.492 -5.064 34.125 1.00 69.69 372 LYS A CA 1
ATOM 2888 C C . LYS A 1 372 ? -0.000 -4.871 34.402 1.00 69.69 372 LYS A C 1
ATOM 2890 O O . LYS A 1 372 ? -0.832 -5.465 33.723 1.00 69.69 372 LYS A O 1
ATOM 2895 N N . GLU A 1 373 ? -0.324 -4.040 35.392 1.00 83.00 373 GLU A N 1
ATOM 2896 C CA . GLU A 1 373 ? -1.707 -3.681 35.720 1.00 83.00 373 GLU A CA 1
ATOM 2897 C C . GLU A 1 373 ? -2.416 -3.094 34.492 1.00 83.00 373 GLU A C 1
ATOM 2899 O O . GLU A 1 373 ? -1.873 -2.222 33.804 1.00 83.00 373 GLU A O 1
ATOM 2904 N N . ARG A 1 374 ? -3.633 -3.577 34.227 1.00 88.75 374 ARG A N 1
ATOM 2905 C CA . ARG A 1 374 ? -4.478 -3.120 33.119 1.00 88.75 374 ARG A CA 1
ATOM 2906 C C . ARG A 1 374 ? -5.836 -2.683 33.637 1.00 88.75 374 ARG A C 1
ATOM 2908 O O . ARG A 1 374 ? -6.318 -3.201 34.644 1.00 88.75 374 ARG A O 1
ATOM 2915 N N . PHE A 1 375 ? -6.456 -1.762 32.920 1.00 93.25 375 PHE A N 1
ATOM 2916 C CA . PHE A 1 375 ? -7.716 -1.136 33.286 1.00 93.25 375 PHE A CA 1
ATOM 2917 C C . PHE A 1 375 ? -8.734 -1.328 32.166 1.00 93.25 375 PHE A C 1
ATOM 2919 O O . PHE A 1 375 ? -8.419 -1.139 30.995 1.00 93.25 375 PHE A O 1
ATOM 2926 N N . ALA A 1 376 ? -9.955 -1.706 32.531 1.00 92.75 376 ALA A N 1
ATOM 2927 C CA . ALA A 1 376 ? -11.100 -1.766 31.640 1.00 92.75 376 ALA A CA 1
ATOM 2928 C C . ALA A 1 376 ? -11.948 -0.504 31.822 1.00 92.75 376 ALA A C 1
ATOM 2930 O O . ALA A 1 376 ? -12.475 -0.253 32.905 1.00 92.75 376 ALA A O 1
ATOM 2931 N N . VAL A 1 377 ? -12.088 0.279 30.758 1.00 95.88 377 VAL A N 1
ATOM 2932 C CA . VAL A 1 377 ? -13.018 1.409 30.670 1.00 95.88 377 VAL A CA 1
ATOM 2933 C C . VAL A 1 377 ? -14.210 0.952 29.840 1.00 95.88 377 VAL A C 1
ATOM 2935 O O . VAL A 1 377 ? -14.029 0.546 28.695 1.00 95.88 377 VAL A O 1
ATOM 2938 N N . GLU A 1 378 ? -15.419 1.011 30.391 1.00 95.75 378 GLU A N 1
ATOM 2939 C CA . GLU A 1 378 ? -16.647 0.636 29.681 1.00 95.75 378 GLU A CA 1
ATOM 2940 C C . GLU A 1 378 ? -17.511 1.875 29.434 1.00 95.75 378 GLU A C 1
ATOM 2942 O O . GLU A 1 378 ? -17.930 2.571 30.361 1.00 95.75 378 GLU A O 1
ATOM 2947 N N . LEU A 1 379 ? -17.759 2.169 28.159 1.00 94.06 379 LEU A N 1
ATOM 2948 C CA . LEU A 1 379 ? -18.492 3.341 27.702 1.00 94.06 379 LEU A CA 1
ATOM 2949 C C . LEU A 1 379 ? -19.798 2.897 27.048 1.00 94.06 379 LEU A C 1
ATOM 2951 O O . LEU A 1 379 ? -19.804 2.325 25.961 1.00 94.06 379 LEU A O 1
ATOM 2955 N N . GLU A 1 380 ? -20.923 3.192 27.692 1.00 92.88 380 GLU A N 1
ATOM 2956 C CA . GLU A 1 380 ? -22.245 2.898 27.138 1.00 92.88 380 GLU A CA 1
ATOM 2957 C C . GLU A 1 380 ? -22.676 4.011 26.177 1.00 92.88 380 GLU A C 1
ATOM 2959 O O . GLU A 1 380 ? -23.288 5.013 26.565 1.00 92.88 380 GLU A O 1
ATOM 2964 N N . LEU A 1 381 ? -22.317 3.838 24.906 1.00 90.06 381 LEU A N 1
ATOM 2965 C CA . LEU A 1 381 ? -22.422 4.849 23.859 1.00 90.06 381 LEU A CA 1
ATOM 2966 C C . LEU A 1 381 ? -23.867 5.185 23.477 1.00 90.06 381 LEU A C 1
ATOM 2968 O O . LEU A 1 381 ? -24.114 6.253 22.922 1.00 90.06 381 LEU A O 1
ATOM 2972 N N . ARG A 1 382 ? -24.846 4.343 23.821 1.00 87.75 382 ARG A N 1
ATOM 2973 C CA . ARG A 1 382 ? -26.276 4.590 23.555 1.00 87.75 382 ARG A CA 1
ATOM 2974 C C . ARG A 1 382 ? -26.954 5.521 24.559 1.00 87.75 382 ARG A C 1
ATOM 2976 O O . ARG A 1 382 ? -28.051 6.003 24.287 1.00 87.75 382 ARG A O 1
ATOM 2983 N N . LYS A 1 383 ? -26.303 5.858 25.678 1.00 86.44 383 LYS A N 1
ATOM 2984 C CA . LYS A 1 383 ? -26.899 6.757 26.677 1.00 86.44 383 LYS A CA 1
ATOM 2985 C C . LYS A 1 383 ? -27.234 8.138 26.086 1.00 86.44 383 LYS A C 1
ATOM 2987 O O . LYS A 1 383 ? -26.461 8.657 25.272 1.00 86.44 383 LYS A O 1
ATOM 2992 N N . PRO A 1 384 ? -28.310 8.802 26.557 1.00 76.81 384 PRO A N 1
ATOM 2993 C CA . PRO A 1 384 ? -28.647 10.175 26.158 1.00 76.81 384 PRO A CA 1
ATOM 2994 C C . PRO A 1 384 ? -27.542 11.205 26.456 1.00 76.81 384 PRO A C 1
ATOM 2996 O O . PRO A 1 384 ? -27.519 12.286 25.877 1.00 76.81 384 PRO A O 1
ATOM 2999 N N . SER A 1 385 ? -26.615 10.883 27.365 1.00 79.75 385 SER A N 1
ATOM 3000 C CA . SER A 1 385 ? -25.455 11.713 27.704 1.00 79.75 385 SER A CA 1
ATOM 3001 C C . SER A 1 385 ? -24.304 11.632 26.696 1.00 79.75 385 SER A C 1
ATOM 3003 O O . SER A 1 385 ? -23.390 12.448 26.778 1.00 79.75 385 SER A O 1
ATOM 3005 N N . MET A 1 386 ? -24.324 10.663 25.776 1.00 84.56 386 MET A N 1
ATOM 3006 C CA . MET A 1 386 ? -23.268 10.424 24.787 1.00 84.56 386 MET A CA 1
ATOM 3007 C C . MET A 1 386 ? -23.590 11.161 23.485 1.00 84.56 386 MET A C 1
ATOM 3009 O O . MET A 1 386 ? -23.961 10.543 22.489 1.00 84.56 386 MET A O 1
ATOM 3013 N N . LEU A 1 387 ? -23.565 12.491 23.554 1.00 78.56 387 LEU A N 1
ATOM 3014 C CA . LEU A 1 387 ? -23.831 13.416 22.453 1.00 78.56 387 LEU A CA 1
ATOM 3015 C C . LEU A 1 387 ? -22.850 14.589 22.538 1.00 78.56 387 LEU A C 1
ATOM 3017 O O . LEU A 1 387 ? -22.516 15.033 23.643 1.00 78.56 387 LEU A O 1
ATOM 3021 N N . HIS A 1 388 ? -22.433 15.110 21.383 1.00 78.00 388 HIS A N 1
ATOM 3022 C CA . HIS A 1 388 ? -21.594 16.308 21.291 1.00 78.00 388 HIS A CA 1
ATOM 3023 C C . HIS A 1 388 ? -22.203 17.479 22.083 1.00 78.00 388 HIS A C 1
ATOM 3025 O O . HIS A 1 388 ? -23.422 17.658 22.137 1.00 78.00 388 HIS A O 1
ATOM 3031 N N . GLY A 1 389 ? -21.349 18.238 22.772 1.00 73.44 389 GLY A N 1
ATOM 3032 C CA . GLY A 1 389 ? -21.740 19.326 23.674 1.00 73.44 389 GLY A CA 1
ATOM 3033 C C . GLY A 1 389 ? -22.048 18.901 25.117 1.00 73.44 389 GLY A C 1
ATOM 3034 O O . GLY A 1 389 ? -22.213 19.757 25.992 1.00 73.44 389 GLY A O 1
ATOM 3035 N N . LYS A 1 390 ? -22.096 17.599 25.433 1.00 83.56 390 LYS A N 1
ATOM 3036 C CA . LYS A 1 390 ? -22.189 17.116 26.823 1.00 83.56 390 LYS A CA 1
ATOM 3037 C C . LYS A 1 390 ? -20.794 16.917 27.406 1.00 83.56 390 LYS A C 1
ATOM 3039 O O . LYS A 1 390 ? -19.995 16.170 26.858 1.00 83.56 390 LYS A O 1
ATOM 3044 N N . LYS A 1 391 ? -20.531 17.486 28.591 1.00 83.69 391 LYS A N 1
ATOM 3045 C CA . LYS A 1 391 ? -19.214 17.417 29.265 1.00 83.69 391 LYS A CA 1
ATOM 3046 C C . LYS A 1 391 ? -18.633 15.998 29.373 1.00 83.69 391 LYS A C 1
ATOM 3048 O O . LYS A 1 391 ? -17.430 15.825 29.224 1.00 83.69 391 LYS A O 1
ATOM 3053 N N . GLY A 1 392 ? -19.478 14.998 29.637 1.00 83.38 392 GLY A N 1
ATOM 3054 C CA . GLY A 1 392 ? -19.047 13.598 29.721 1.00 83.38 392 GLY A CA 1
ATOM 3055 C C . GLY A 1 392 ? -18.592 13.031 28.375 1.00 83.38 392 GLY A C 1
ATOM 3056 O O . GLY A 1 392 ? -17.578 12.346 28.319 1.00 83.38 392 GLY A O 1
ATOM 3057 N N . PHE A 1 393 ? -19.293 13.367 27.292 1.00 88.62 393 PHE A N 1
ATOM 3058 C CA . PHE A 1 393 ? -18.947 12.924 25.945 1.00 88.62 393 PHE A CA 1
ATOM 3059 C C . PHE A 1 393 ? -17.742 13.684 25.381 1.00 88.62 393 PHE A C 1
ATOM 3061 O O . PHE A 1 393 ? -16.843 13.062 24.833 1.00 88.62 393 PHE A O 1
ATOM 3068 N N . GLU A 1 394 ? -17.642 14.994 25.624 1.00 89.75 394 GLU A N 1
ATOM 3069 C CA . GLU A 1 394 ? -16.472 15.799 25.232 1.00 89.75 394 GLU A CA 1
ATOM 3070 C C . GLU A 1 394 ? -15.168 15.282 25.855 1.00 89.75 394 GLU A C 1
ATOM 3072 O O . GLU A 1 394 ? -14.113 15.322 25.227 1.00 89.75 394 GLU A O 1
ATOM 3077 N N . ARG A 1 395 ? -15.226 14.727 27.073 1.00 90.94 395 ARG A N 1
ATOM 3078 C CA . ARG A 1 395 ? -14.067 14.079 27.706 1.00 90.94 395 ARG A CA 1
ATOM 3079 C C . ARG A 1 395 ? -13.625 12.823 26.951 1.00 90.94 395 ARG A C 1
ATOM 3081 O O . ARG A 1 395 ? -12.428 12.581 26.825 1.00 90.94 395 ARG A O 1
ATOM 3088 N N . ILE A 1 396 ? -14.579 12.048 26.435 1.00 93.62 396 ILE A N 1
ATOM 3089 C CA . ILE A 1 396 ? -14.315 10.855 25.619 1.00 93.62 396 ILE A CA 1
ATOM 3090 C C . ILE A 1 396 ? -13.741 11.273 24.261 1.00 93.62 396 ILE A C 1
ATOM 3092 O O . ILE A 1 396 ? -12.689 10.774 23.867 1.00 93.62 396 ILE A O 1
ATOM 3096 N N . VAL A 1 397 ? -14.370 12.246 23.594 1.00 92.44 397 VAL A N 1
ATOM 3097 C CA . VAL A 1 397 ? -13.887 12.823 22.329 1.00 92.44 397 VAL A CA 1
ATOM 3098 C C . VAL A 1 397 ? -12.460 13.346 22.484 1.00 92.44 397 VAL A C 1
ATOM 3100 O O . VAL A 1 397 ? -11.604 13.064 21.647 1.00 92.44 397 VAL A O 1
ATOM 3103 N N . TRP A 1 398 ? -12.165 14.052 23.580 1.00 93.69 398 TRP A N 1
ATOM 3104 C CA . TRP A 1 398 ? -10.816 14.525 23.867 1.00 93.69 398 TRP A CA 1
ATOM 3105 C C . TRP A 1 398 ? -9.825 13.368 24.024 1.00 93.69 398 TRP A C 1
ATOM 3107 O O . TRP A 1 398 ? -8.764 13.403 23.396 1.00 93.69 398 TRP A O 1
ATOM 3117 N N . ALA A 1 399 ? -10.167 12.338 24.806 1.00 95.50 399 ALA A N 1
ATOM 3118 C CA . ALA A 1 399 ? -9.304 11.176 25.005 1.00 95.50 399 ALA A CA 1
ATOM 3119 C C . ALA A 1 399 ? -8.998 10.472 23.674 1.00 95.50 399 ALA A C 1
ATOM 3121 O O . ALA A 1 399 ? -7.846 10.131 23.413 1.00 95.50 399 ALA A O 1
ATOM 3122 N N . PHE A 1 400 ? -9.989 10.324 22.794 1.00 95.31 400 PHE A N 1
ATOM 3123 C CA . PHE A 1 400 ? -9.807 9.682 21.491 1.00 95.31 400 PHE A CA 1
ATOM 3124 C C . PHE A 1 400 ? -9.023 10.547 20.503 1.00 95.31 400 PHE A C 1
ATOM 3126 O O . PHE A 1 400 ? -8.206 10.024 19.758 1.00 95.31 400 PHE A O 1
ATOM 3133 N N . LYS A 1 401 ? -9.185 11.873 20.524 1.00 92.06 401 LYS A N 1
ATOM 3134 C CA . LYS A 1 401 ? -8.447 12.772 19.617 1.00 92.06 401 LYS A CA 1
ATOM 3135 C C . LYS A 1 401 ? -7.009 13.061 20.067 1.00 92.06 401 LYS A C 1
ATOM 3137 O O . LYS A 1 401 ? -6.163 13.345 19.225 1.00 92.06 401 LYS A O 1
ATOM 3142 N N . ASN A 1 402 ? -6.715 12.986 21.368 1.00 92.25 402 ASN A N 1
ATOM 3143 C CA . ASN A 1 402 ? -5.428 13.437 21.924 1.00 92.25 402 ASN A CA 1
ATOM 3144 C C . ASN A 1 402 ? -4.573 12.325 22.545 1.00 92.25 402 ASN A C 1
ATOM 3146 O O . ASN A 1 402 ? -3.361 12.496 22.676 1.00 92.25 402 ASN A O 1
ATOM 3150 N N . VAL A 1 403 ? -5.178 11.210 22.966 1.00 94.06 403 VAL A N 1
ATOM 3151 C CA . VAL A 1 403 ? -4.462 10.120 23.651 1.00 94.06 403 VAL A CA 1
ATOM 3152 C C . VAL A 1 403 ? -4.550 8.820 22.864 1.00 94.06 403 VAL A C 1
ATOM 3154 O O . VAL A 1 403 ? -3.517 8.219 22.590 1.00 94.06 403 VAL A O 1
ATOM 3157 N N . LEU A 1 404 ? -5.759 8.408 22.481 1.00 93.50 404 LEU A N 1
ATOM 3158 C CA . LEU A 1 404 ? -6.033 7.186 21.718 1.00 93.50 404 LEU A CA 1
ATOM 3159 C C . LEU A 1 404 ? -6.330 7.511 20.247 1.00 93.50 404 LEU A C 1
ATOM 3161 O O . LEU A 1 404 ? -7.349 7.100 19.697 1.00 93.50 404 LEU A O 1
ATOM 3165 N N . ASN A 1 405 ? -5.446 8.295 19.634 1.00 90.94 405 ASN A N 1
ATOM 3166 C CA . ASN A 1 405 ? -5.637 8.886 18.307 1.00 90.94 405 ASN A CA 1
ATOM 3167 C C . ASN A 1 405 ? -5.012 8.079 17.164 1.00 90.94 405 ASN A C 1
ATOM 3169 O O . ASN A 1 405 ? -4.989 8.531 16.020 1.00 90.94 405 ASN A O 1
ATOM 3173 N N . HIS A 1 406 ? -4.480 6.900 17.470 1.00 85.75 406 HIS A N 1
ATOM 3174 C CA . HIS A 1 406 ? -3.917 6.010 16.471 1.00 85.75 406 HIS A CA 1
ATOM 3175 C C . HIS A 1 406 ? -5.034 5.311 15.688 1.00 85.75 406 HIS A C 1
ATOM 3177 O O . HIS A 1 406 ? -6.074 4.955 16.247 1.00 85.75 406 HIS A O 1
ATOM 3183 N N . SER A 1 407 ? -4.813 5.138 14.384 1.00 86.81 407 SER A N 1
ATOM 3184 C CA . SER A 1 407 ? -5.685 4.316 13.545 1.00 86.81 407 SER A CA 1
ATOM 3185 C C . SER A 1 407 ? -5.488 2.851 13.920 1.00 86.81 407 SER A C 1
ATOM 3187 O O . SER A 1 407 ? -4.358 2.427 14.165 1.00 86.81 407 SER A O 1
ATOM 3189 N N . LEU A 1 408 ? -6.591 2.116 14.009 1.00 84.88 408 LEU A N 1
ATOM 3190 C CA . LEU A 1 408 ? -6.631 0.716 14.407 1.00 84.88 408 LEU A CA 1
ATOM 3191 C C . LEU A 1 408 ? -7.297 -0.092 13.307 1.00 84.88 408 LEU A C 1
ATOM 3193 O O . LEU A 1 408 ? -8.261 0.368 12.687 1.00 84.88 408 LEU A O 1
ATOM 3197 N N . THR A 1 409 ? -6.835 -1.321 13.125 1.00 82.94 409 THR A N 1
ATOM 3198 C CA . THR A 1 409 ? -7.560 -2.311 12.330 1.00 82.94 409 THR A CA 1
ATOM 3199 C C . THR A 1 409 ? -8.700 -2.897 13.160 1.00 82.94 409 THR A C 1
ATOM 3201 O O . THR A 1 409 ? -8.473 -3.428 14.248 1.00 82.94 409 THR A O 1
ATOM 3204 N N . TRP A 1 410 ? -9.925 -2.843 12.643 1.00 83.56 410 TRP A N 1
ATOM 3205 C CA . TRP A 1 410 ? -11.123 -3.397 13.267 1.00 83.56 410 TRP A CA 1
ATOM 3206 C C . TRP A 1 410 ? -11.708 -4.524 12.432 1.00 83.56 410 TRP A C 1
ATOM 3208 O O . TRP A 1 410 ? -11.852 -4.400 11.218 1.00 83.56 410 TRP A O 1
ATOM 3218 N N . LEU A 1 411 ? -12.134 -5.587 13.099 1.00 83.44 411 LEU A N 1
ATOM 3219 C CA . LEU A 1 411 ? -13.122 -6.518 12.579 1.00 83.44 411 LEU A CA 1
ATOM 3220 C C . LEU A 1 411 ? -14.511 -5.960 12.894 1.00 83.44 411 LEU A C 1
ATOM 3222 O O . LEU A 1 411 ? -14.801 -5.701 14.056 1.00 83.44 411 LEU A O 1
ATOM 3226 N N . PHE A 1 412 ? -15.351 -5.777 11.883 1.00 81.81 412 PHE A N 1
ATOM 3227 C CA . PHE A 1 412 ? -16.711 -5.246 11.956 1.00 81.81 412 PHE A CA 1
ATOM 3228 C C . PHE A 1 412 ? -17.714 -6.317 11.528 1.00 81.81 412 PHE A C 1
ATOM 3230 O O . PHE A 1 412 ? -17.502 -6.990 10.525 1.00 81.81 412 PHE A O 1
ATOM 3237 N N . HIS A 1 413 ? -18.834 -6.437 12.231 1.00 79.69 413 HIS A N 1
ATOM 3238 C CA . HIS A 1 413 ? -19.941 -7.310 11.854 1.00 79.69 413 HIS A CA 1
ATOM 3239 C C . HIS A 1 413 ? -21.277 -6.653 12.220 1.00 79.69 413 HIS A C 1
ATOM 3241 O O . HIS A 1 413 ? -21.464 -6.228 13.361 1.00 79.69 413 HIS A O 1
ATOM 3247 N N . ASP A 1 414 ? -22.201 -6.570 11.260 1.00 76.44 414 ASP A N 1
ATOM 3248 C CA . ASP A 1 414 ? -23.568 -6.099 11.498 1.00 76.44 414 ASP A CA 1
ATOM 3249 C C . ASP A 1 414 ? -24.455 -7.282 11.904 1.00 76.44 414 ASP A C 1
ATOM 3251 O O . ASP A 1 414 ? -24.700 -8.199 11.121 1.00 76.44 414 ASP A O 1
ATOM 3255 N N . VAL A 1 415 ? -24.924 -7.256 13.151 1.00 74.00 415 VAL A N 1
ATOM 3256 C CA . VAL A 1 415 ? -25.742 -8.313 13.757 1.00 74.00 415 VAL A CA 1
ATOM 3257 C C . VAL A 1 415 ? -27.220 -8.153 13.380 1.00 74.00 415 VAL A C 1
ATOM 3259 O O . VAL A 1 415 ? -27.981 -9.115 13.451 1.00 74.00 415 VAL A O 1
ATOM 3262 N N . GLN A 1 416 ? -27.659 -6.950 12.998 1.00 64.81 416 GLN A N 1
ATOM 3263 C CA . GLN A 1 416 ? -29.063 -6.665 12.686 1.00 64.81 416 GLN A CA 1
ATOM 3264 C C . GLN A 1 416 ? -29.449 -7.100 11.268 1.00 64.81 416 GLN A C 1
ATOM 3266 O O . GLN A 1 416 ? -30.607 -7.445 11.032 1.00 64.81 416 GLN A O 1
ATOM 3271 N N . SER A 1 417 ? -28.484 -7.112 10.347 1.00 60.50 417 SER A N 1
ATOM 3272 C CA . SER A 1 417 ? -28.664 -7.535 8.953 1.00 60.50 417 SER A CA 1
ATOM 3273 C C . SER A 1 417 ? -27.647 -8.619 8.563 1.00 60.50 417 SER A C 1
ATOM 3275 O O . SER A 1 417 ? -26.811 -8.381 7.692 1.00 60.50 417 SER A O 1
ATOM 3277 N N . PRO A 1 418 ? -27.701 -9.821 9.171 1.00 56.06 418 PRO A N 1
ATOM 3278 C CA . PRO A 1 418 ? -26.668 -10.845 8.995 1.00 56.06 418 PRO A CA 1
ATOM 3279 C C . PRO A 1 418 ? -26.525 -11.327 7.545 1.00 56.06 418 PRO A C 1
ATOM 3281 O O . PRO A 1 418 ? -25.424 -11.694 7.154 1.00 56.06 418 PRO A O 1
ATOM 3284 N N . ASP A 1 419 ? -27.604 -11.272 6.752 1.00 47.66 419 ASP A N 1
ATOM 3285 C CA . ASP A 1 419 ? -27.672 -11.755 5.361 1.00 47.66 419 ASP A CA 1
ATOM 3286 C C . ASP A 1 419 ? -27.580 -10.641 4.304 1.00 47.66 419 ASP A C 1
ATOM 3288 O O . ASP A 1 419 ? -27.673 -10.898 3.101 1.00 47.66 419 ASP A O 1
ATOM 3292 N N . ARG A 1 420 ? -27.445 -9.377 4.728 1.00 46.97 420 ARG A N 1
ATOM 3293 C CA . ARG A 1 420 ? -27.363 -8.239 3.811 1.00 46.97 420 ARG A CA 1
ATOM 3294 C C . ARG A 1 420 ? -26.014 -7.560 4.010 1.00 46.97 420 ARG A C 1
ATOM 3296 O O . ARG A 1 420 ? -25.829 -6.930 5.047 1.00 46.97 420 ARG A O 1
ATOM 3303 N N . PRO A 1 421 ? -25.080 -7.611 3.041 1.00 49.06 421 PRO A N 1
ATOM 3304 C CA . PRO A 1 421 ? -23.965 -6.677 3.081 1.00 49.06 421 PRO A CA 1
ATOM 3305 C C . PRO A 1 421 ? -24.579 -5.267 3.110 1.00 49.06 421 PRO A C 1
ATOM 3307 O O . PRO A 1 421 ? -25.448 -4.989 2.270 1.00 49.06 421 PRO A O 1
ATOM 3310 N N . PRO A 1 422 ? -24.225 -4.392 4.071 1.00 43.66 422 PRO A N 1
ATOM 3311 C CA . PRO A 1 422 ? -24.726 -3.028 4.060 1.00 43.66 422 PRO A CA 1
ATOM 3312 C C . PRO A 1 422 ? -24.368 -2.445 2.694 1.00 43.66 422 PRO A C 1
ATOM 3314 O O . PRO A 1 422 ? -23.252 -2.612 2.195 1.00 43.66 422 PRO A O 1
ATOM 3317 N N . SER A 1 423 ? -25.396 -1.932 2.025 1.00 39.75 423 SER A N 1
ATOM 3318 C CA . SER A 1 423 ? -25.441 -1.729 0.578 1.00 39.75 423 SER A CA 1
ATOM 3319 C C . SER A 1 423 ? -24.137 -1.150 0.017 1.00 39.75 423 SER A C 1
ATOM 3321 O O . SER A 1 423 ? -23.749 -0.048 0.397 1.00 39.75 423 SER A O 1
ATOM 3323 N N . GLY A 1 424 ? -23.498 -1.876 -0.909 1.00 40.41 424 GLY A N 1
ATOM 3324 C CA . GLY A 1 424 ? -22.421 -1.341 -1.755 1.00 40.41 424 GLY A CA 1
ATOM 3325 C C . GLY A 1 424 ? -21.036 -1.226 -1.108 1.00 40.41 424 GLY A C 1
ATOM 3326 O O . GLY A 1 424 ? -20.306 -0.284 -1.381 1.00 40.41 424 GLY A O 1
ATOM 3327 N N . SER A 1 425 ? -20.647 -2.144 -0.217 1.00 37.34 425 SER A N 1
ATOM 3328 C CA . SER A 1 425 ? -19.286 -2.154 0.345 1.00 37.34 425 SER A CA 1
ATOM 3329 C C . SER A 1 425 ? -18.485 -3.388 -0.108 1.00 37.34 425 SER A C 1
ATOM 3331 O O . SER A 1 425 ? -18.799 -4.502 0.312 1.00 37.34 425 SER A O 1
ATOM 3333 N N . PRO A 1 426 ? -17.403 -3.239 -0.904 1.00 36.81 426 PRO A N 1
ATOM 3334 C CA . PRO A 1 426 ? -16.563 -4.351 -1.376 1.00 36.81 426 PRO A CA 1
ATOM 3335 C C . PRO A 1 426 ? -15.651 -4.965 -0.292 1.00 36.81 426 PRO A C 1
ATOM 3337 O O . PRO A 1 426 ? -14.778 -5.766 -0.617 1.00 36.81 426 PRO A O 1
ATOM 3340 N N . LEU A 1 427 ? -15.831 -4.581 0.977 1.00 41.47 427 LEU A N 1
ATOM 3341 C CA . LEU A 1 427 ? -15.017 -5.000 2.125 1.00 41.47 427 LEU A CA 1
ATOM 3342 C C . LEU A 1 427 ? -15.682 -6.077 2.993 1.00 41.47 427 LEU A C 1
ATOM 3344 O O . LEU A 1 427 ? -15.101 -6.459 4.005 1.00 41.47 427 LEU A O 1
ATOM 3348 N N . PHE A 1 428 ? -16.873 -6.559 2.621 1.00 43.16 428 PHE A N 1
ATOM 3349 C CA . PHE A 1 428 ? -17.563 -7.618 3.355 1.00 43.16 428 PHE A CA 1
ATOM 3350 C C . PHE A 1 428 ? -17.114 -9.003 2.887 1.00 43.16 428 PHE A C 1
ATOM 3352 O O . PHE A 1 428 ? -17.324 -9.403 1.742 1.00 43.16 428 PHE A O 1
ATOM 3359 N N . PHE A 1 429 ? -16.507 -9.743 3.801 1.00 46.69 429 PHE A N 1
ATOM 3360 C CA . PHE A 1 429 ? -16.176 -11.150 3.677 1.00 46.69 429 PHE A CA 1
ATOM 3361 C C . PHE A 1 429 ? -17.377 -11.998 4.077 1.00 46.69 429 PHE A C 1
ATOM 3363 O O . PHE A 1 429 ? -18.177 -11.614 4.925 1.00 46.69 429 PHE A O 1
ATOM 3370 N N . SER A 1 430 ? -17.499 -13.158 3.445 1.00 43.16 430 SER A N 1
ATOM 3371 C CA . SER A 1 430 ? -18.550 -14.137 3.693 1.00 43.16 430 SER A CA 1
ATOM 3372 C C . SER A 1 430 ? -17.868 -15.456 4.021 1.00 43.16 430 SER A C 1
ATOM 3374 O O . SER A 1 430 ? -17.245 -16.050 3.136 1.00 43.16 430 SER A O 1
ATOM 3376 N N . SER A 1 431 ? -18.008 -15.925 5.257 1.00 45.66 431 SER A N 1
ATOM 3377 C CA . SER A 1 431 ? -17.433 -17.202 5.687 1.00 45.66 431 SER A CA 1
ATOM 3378 C C . SER A 1 431 ? -18.532 -18.201 6.023 1.00 45.66 431 SER A C 1
ATOM 3380 O O . SER A 1 431 ? -19.505 -17.874 6.702 1.00 45.66 431 SER A O 1
ATOM 3382 N N . LYS A 1 432 ? -18.363 -19.436 5.541 1.00 47.12 432 LYS A N 1
ATOM 3383 C CA . LYS A 1 432 ? -19.166 -20.588 5.959 1.00 47.12 432 LYS A CA 1
ATOM 3384 C C . LYS A 1 432 ? -18.427 -21.311 7.074 1.00 47.12 432 LYS A C 1
ATOM 3386 O O . LYS A 1 432 ? -17.226 -21.545 6.955 1.00 47.12 432 LYS A O 1
ATOM 3391 N N . ILE A 1 433 ? -19.142 -21.676 8.131 1.00 50.06 433 ILE A N 1
ATOM 3392 C CA . ILE A 1 433 ? -18.575 -22.505 9.192 1.00 50.06 433 ILE A CA 1
ATOM 3393 C C . ILE A 1 433 ? -18.397 -23.925 8.637 1.00 50.06 433 ILE A C 1
ATOM 3395 O O . ILE A 1 433 ? -19.357 -24.547 8.181 1.00 50.06 433 ILE A O 1
ATOM 3399 N N . CYS A 1 434 ? -17.162 -24.426 8.657 1.00 45.81 434 CYS A N 1
ATOM 3400 C CA . CYS A 1 434 ? -16.821 -25.800 8.295 1.00 45.81 434 CYS A CA 1
ATOM 3401 C C . CYS A 1 434 ? -16.411 -26.558 9.562 1.00 45.81 434 CYS A C 1
ATOM 3403 O O . CYS A 1 434 ? -15.537 -26.109 10.297 1.00 45.81 434 CYS A O 1
ATOM 3405 N N . TRP A 1 435 ? -17.025 -27.717 9.803 1.00 51.06 435 TRP A N 1
ATOM 3406 C CA . TRP A 1 435 ? -16.817 -28.511 11.014 1.00 51.06 435 TRP A CA 1
ATOM 3407 C C . TRP A 1 435 ? -15.996 -29.767 10.736 1.00 51.06 435 TRP A C 1
ATOM 3409 O O . TRP A 1 435 ? -16.403 -30.593 9.923 1.00 51.06 435 TRP A O 1
ATOM 3419 N N . ASN A 1 436 ? -14.921 -29.979 11.497 1.00 47.97 436 ASN A N 1
ATOM 3420 C CA . ASN A 1 436 ? -14.197 -31.250 11.535 1.00 47.97 436 ASN A CA 1
ATOM 3421 C C . ASN A 1 436 ? -14.169 -31.786 12.976 1.00 47.97 436 ASN A C 1
ATOM 3423 O O . ASN A 1 436 ? -13.509 -31.216 13.838 1.00 47.97 436 ASN A O 1
ATOM 3427 N N . LYS A 1 437 ? -14.873 -32.895 13.259 1.00 48.72 437 LYS A N 1
ATOM 3428 C CA . LYS A 1 437 ? -14.765 -33.583 14.560 1.00 48.72 437 LYS A CA 1
ATOM 3429 C C . LYS A 1 437 ? -13.498 -34.438 14.557 1.00 48.72 437 LYS A C 1
ATOM 3431 O O . LYS A 1 437 ? -13.391 -35.360 13.751 1.00 48.72 437 LYS A O 1
ATOM 3436 N N . ARG A 1 438 ? -12.571 -34.180 15.481 1.00 48.59 438 ARG A N 1
ATOM 3437 C CA . ARG A 1 438 ? -11.460 -35.094 15.789 1.00 48.59 438 ARG A CA 1
ATOM 3438 C C . ARG A 1 438 ? -11.696 -35.709 17.172 1.00 48.59 438 ARG A C 1
ATOM 3440 O O . ARG A 1 438 ? -11.935 -34.955 18.113 1.00 48.59 438 ARG A O 1
ATOM 3447 N N . PRO A 1 439 ? -11.689 -37.044 17.322 1.00 49.19 439 PRO A N 1
ATOM 3448 C CA . PRO A 1 439 ? -11.734 -37.655 18.643 1.00 49.19 439 PRO A CA 1
ATOM 3449 C C . PRO A 1 439 ? -10.447 -37.312 19.400 1.00 49.19 439 PRO A C 1
ATOM 3451 O O . PRO A 1 439 ? -9.350 -37.482 18.869 1.00 49.19 439 PRO A O 1
ATOM 3454 N N . TYR A 1 440 ? -10.583 -36.823 20.633 1.00 44.53 440 TYR A N 1
ATOM 3455 C CA . TYR A 1 440 ? -9.449 -36.627 21.530 1.00 44.53 440 TYR A CA 1
ATOM 3456 C C . TYR A 1 440 ? -9.029 -38.011 22.038 1.00 44.53 440 TYR A C 1
ATOM 3458 O O . TYR A 1 440 ? -9.629 -38.551 22.966 1.00 44.53 440 TYR A O 1
ATOM 3466 N N . ALA A 1 441 ? -8.062 -38.639 21.369 1.00 42.72 441 ALA A N 1
ATOM 3467 C CA . ALA A 1 4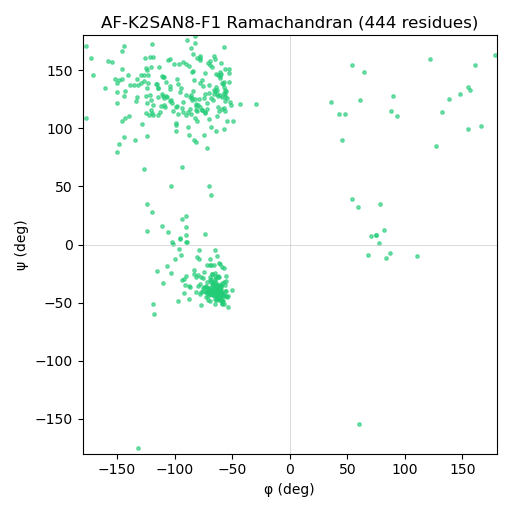41 ? -7.443 -39.848 21.887 1.00 42.72 441 ALA A CA 1
ATOM 3468 C C . ALA A 1 441 ? -6.593 -39.436 23.092 1.00 42.72 441 ALA A C 1
ATOM 3470 O O . ALA A 1 441 ? -5.574 -38.765 22.946 1.00 42.72 441 ALA A O 1
ATOM 3471 N N . LEU A 1 442 ? -7.047 -39.786 24.295 1.00 41.12 442 LEU A N 1
ATOM 3472 C CA . LEU A 1 442 ? -6.146 -39.864 25.434 1.00 41.12 442 LEU A CA 1
ATOM 3473 C C . LEU A 1 442 ? -5.141 -40.961 25.086 1.00 41.12 442 LEU A C 1
ATOM 3475 O O . LEU A 1 442 ? -5.526 -42.127 25.020 1.00 41.12 442 LEU A O 1
ATOM 3479 N N . ASP A 1 443 ? -3.889 -40.584 24.834 1.00 36.88 443 ASP A N 1
ATOM 3480 C CA . ASP A 1 443 ? -2.781 -41.528 24.924 1.00 36.88 443 ASP A CA 1
ATOM 3481 C C . ASP A 1 443 ? -2.816 -42.096 26.345 1.00 36.88 443 ASP A C 1
ATOM 3483 O O . ASP A 1 443 ? -2.417 -41.456 27.322 1.00 36.88 443 ASP A O 1
ATOM 3487 N N . THR A 1 444 ? -3.384 -43.290 26.477 1.00 37.03 444 THR A N 1
ATOM 3488 C CA . THR A 1 444 ? -3.165 -44.133 27.638 1.00 37.03 444 THR A CA 1
ATOM 3489 C C . THR A 1 444 ? -1.717 -44.574 27.553 1.00 37.03 444 THR A C 1
ATOM 3491 O O . THR A 1 444 ? -1.372 -45.434 26.745 1.00 37.03 444 THR A O 1
ATOM 3494 N N . ALA A 1 445 ? -0.870 -43.918 28.341 1.00 39.78 445 ALA A N 1
ATOM 3495 C CA . ALA A 1 445 ? 0.455 -44.415 28.651 1.00 39.78 445 ALA A CA 1
ATOM 3496 C C . ALA A 1 445 ? 0.318 -45.806 29.288 1.00 39.78 445 ALA A C 1
ATOM 3498 O O . ALA A 1 445 ? -0.278 -45.921 30.361 1.00 39.78 445 ALA A O 1
ATOM 3499 N N . ASP A 1 446 ? 0.867 -46.814 28.613 1.00 35.53 446 ASP A N 1
ATOM 3500 C CA . ASP A 1 446 ? 1.319 -48.081 29.197 1.00 35.53 446 ASP A CA 1
ATOM 3501 C C . ASP A 1 446 ? 2.849 -48.139 29.113 1.00 35.53 446 ASP A C 1
ATOM 3503 O O . ASP A 1 446 ? 3.398 -47.787 28.037 1.00 35.53 446 ASP A O 1
#

Secondary structure (DSSP, 8-state):
--HHHHHHHHHHHHHHHHSPPTTEEPPTT----S-TTEEEEEEEPPTTSTTTTBEEEEEEE--TTTTTSPPEEEESS----TTB-TTT-BBPHHHHHTT--TT--HHHHHHHHHHHHHS--GGG-SSHHHHHHHHH-HHHHHHHHHHHHHHH-B--GGGHHHHHHHHHTTHHHHHHHHHHHHHHHHHHHHHHHHHHHHHHTT-SS---------------------------------------------PPPPP---S-------------------HHHHHHHHHHHHHT---EEEEEEEE-HHHHTSHHHIIIIIIIS-EEEEESS-TTTS-EEEEETTEEEEEEEHHHHHHHT---EE----S-TTPPPEEEEEEETTSTT-STT-HHHHHHHHHHHHTS-S-EEEEEEESS-TTS--TT-TTEEEE---------------

Solvent-accessible surface area (backbone atoms only — not comparable to full-atom values): 26897 Å² total; per-residue (Å²): 109,51,74,70,37,49,53,50,50,53,51,39,51,53,48,38,77,73,59,61,58,61,24,40,47,72,64,89,87,63,76,81,68,89,51,84,49,51,45,74,36,36,33,37,28,56,55,71,35,54,39,39,77,19,38,34,41,36,35,35,45,48,49,64,56,35,52,80,42,65,58,49,46,28,35,75,31,64,62,70,40,25,35,23,28,72,92,71,22,38,44,40,59,64,76,54,48,74,83,60,50,60,86,61,46,64,59,55,53,53,50,51,52,54,48,38,68,54,47,68,52,65,93,55,38,60,21,60,68,48,24,49,29,53,75,75,36,52,63,61,36,38,52,52,24,33,51,40,23,66,72,53,12,60,66,53,81,87,47,45,65,59,44,54,52,19,57,54,43,74,51,64,63,57,52,50,53,54,52,54,54,47,53,54,51,51,55,54,52,52,58,53,52,60,54,53,56,66,54,64,75,68,71,89,75,86,90,88,85,88,88,89,87,88,85,86,94,88,87,88,86,82,89,86,80,87,89,90,80,88,86,85,90,80,89,81,91,88,86,87,88,85,85,86,88,82,88,77,97,74,82,84,74,77,77,81,78,79,88,86,81,83,64,77,68,59,70,88,73,84,81,84,80,91,78,92,63,59,75,84,52,44,60,55,55,48,51,53,50,62,73,56,66,62,53,48,42,32,29,72,46,78,46,28,61,40,59,58,71,34,75,60,57,23,53,51,42,38,58,71,38,46,37,40,37,38,42,54,66,50,85,92,78,40,64,31,41,37,33,48,81,31,31,41,35,39,40,26,46,55,71,56,41,65,70,38,67,65,78,59,45,75,56,88,70,93,77,63,95,83,69,76,67,35,32,39,28,72,42,63,52,58,43,92,62,54,38,92,91,29,73,72,29,48,48,51,50,46,24,18,64,74,63,48,55,60,73,38,51,27,46,35,32,49,68,76,45,44,86,47,76,70,84,91,56,99,54,59,45,75,49,76,91,81,89,80,93,74,84,84,75,75,81,75,84,127

InterPro domains:
  IPR000608 Ubiquitin-conjugating (UBC), catalytic core domain [PF00179] (14-147)
  IPR000608 Ubiquitin-conjugating (UBC), catalytic core domain [PS50127] (4-154)
  IPR013893 Ribonuclease P protein subunit Rpp40 [PF08584] (307-416)
  IPR013893 Ribonuclease P protein subunit Rpp40 [PTHR15396] (271-430)
  IPR016135 Ubiquitin-conjugating enzyme/RWD-like [G3DSA:3.10.110.10] (1-155)
  IPR016135 Ubiquitin-conjugating enzyme/RWD-like [SSF54495] (2-155)
  IPR023313 Ubiquitin-conjugating enzyme, active site [PS00183] (80-96)

Sequence (446 aa):
MNSRSLRRLAGDHATLHADLPPNYFFAPHTDPSDELTQLDILLAGPEGTPYAAGLYKLHLEIPHTYPTSPPTAHFRTRIWHPNVEEATGAVCVDTLKRDWQASLTLRDVLVTISCLLIQPNPASALNAEAGALLQEDWEAFCRRARLMTGIHAQVPRELRACVEEAKMRGEEKQQAVAVEDARKHDAENEVEREDLERLKGKSKKRDANGSAVKGSAKGKARMAAAPEKMPAPAAEMEENVASRRESDDWIPALPSFASGTPALNARAEQQEADLILPDEVYAVIKQELDGSAGTFHYARVNMTLGELIDGEFFNHYIKTGNILMLSEGRRGIDNVFSLRDGVLRLELDRAMYERCGLEGQPIPHGGRKHTKERFAVELELRKPSMLHGKKGFERIVWAFKNVLNHSLTWLFHDVQSPDRPPSGSPLFFSSKICWNKRPYALDTAD